Protein 1Y9K (pdb70)

Radius of gyration: 27.62 Å; Cα contacts (8 Å, |Δi|>4): 1085; chains: 4; bounding box: 73×60×65 Å

Nearest PDB structures (foldseek):
  1y9k-assembly3_C  TM=1.006E+00  e=2.783E-27  Bacillus cereus ATCC 14579
  6ao7-assembly1_A-2  TM=9.646E-01  e=3.734E-17  Elizabethkingia anophelis
  1yvk-assembly1_D  TM=9.346E-01  e=3.291E-17  Bacillus subtilis subsp. subtilis str. 168
  3g8w-assembly1_A  TM=7.213E-01  e=2.068E-07  Staphylococcus epidermidis ATCC 12228
  4crz-assembly1_B  TM=7.348E-01  e=2.612E-04  Escherichia coli K-12

Sequence (586 aa):
SVVIERIPKEAIPKSLLLLADPSERQIATYVQRGLTYVAKQGGSVIGVYVLLETRPKTEINIAVAEHLQGKGIGKKLLRHAVETAKGYGSKLEVGTGNSSVSQLALYQKCGFRIFSIDFDYFSKHYEEEIIENGIVCRRDIRLAELNNASVVIERIPKEAIPKSLLLLADPSERQIATYVQRGLTYVAKQGGSVIGVYVLLETRPKTEINIAVAEHLQGKGIGKKLLRHAVETAKGYGSKLEVGTGNSSVSQLALYQKCGFRIFSIDDFDYFSKHYEEEIIENGIVCRDIRLAELNNSVVIERIPKEAIPKKSLLLLADPSERQIATYVQRGLTYVAKQGGSVIGVYVLLETRPKTEINIAVAEHLQGKGIGKKLLRHAVETAKGYGSKLEVGTGNSSVSQLALYQKCGFRIFSIDFDYFSKHYEEEIIENGIVCRDIRRLAELNASVVIERIPKEAIPKSLLLLADPSERRQIATYVQRGLTYVAKQGGSVIGVYVLLETRRPKTEINIAVAEHLQGKGIGKKLLRRHAVETAKGYGSKLEVGTGNSSVSQLALYQKCGFRIFSIDFDYFSKHYEEEIIENGIVCRDIRLAEL

InterPro domains:
  IPR000182 GNAT domain [PF00583] (32-116)
  IPR000182 GNAT domain [PS51186] (3-137)
  IPR016181 Acyl-CoA N-acyltransferase [SSF55729] (17-151)
  IPR050769 N-acetyltransferase, camello-type [PTHR13947] (30-120)

CATH classification: 3.40.630.30

Secondary structure (DSSP, 8-state):
--EEEEE-GGG--HHHHHHH---HHHHHHHHHHSEEEEEE-SSSEEEEEEE---STT----EEE-GGG-SSSHHHHHHHHHHHHHHHT-----EE--TT-HHHHHHHHHTT--EEE--TTHHHHH-SS-EEETTEEE---EE----/----EEEE--GGG--HHHHHHH-S-HHHHHHHHHHSEEEEEEETTEEEEEEEE---STT----EEE-GGGTTSSHHHHHHHHHHHHHHHT-----EE--TT-HHHHHHHHHTT--EEE--TTTTTTT-SS--EETTEE----EE----/--EEEEE-GGG--HHHHHHH---HHHHHHHHHHSEEEEEEETTEEEEEEEE---STT----EEE-GGGTTSSHHHHHHHHHHHHHHHT-----EE--TT-HHHHHHHHHTT--EEE--TTHHHHH-SS--EETTEE----EE---/----EEEE--GGG--HHHHHHH---HHHHHHHHHHSEEEEEEETTEEEEEEEE---STT----EEE-GGGTTSSHHHHHHHHHHHHHHHT-----EE--TT-HHHHHHHHHTT--EEE--TTHHHHH-SS-EEETTEEE---EE---

Organism: Bacillus cereus (strain ATCC 14579 / DSM 31 / CCUG 7414 / JCM 2152 / NBRC 15305 / NCIMB 9373 / NCTC 2599 / NRRL B-3711) (NCBI:txid226900)

Solvent-accessible surface area: 31395 Å² total

B-factor: mean 39.25, std 6.8, range [17.85, 65.83]

Foldseek 3Di:
DKDKDWDQLVDDPCVFLCVQPVDPVVVVVQSVQWTKMFIDDPHDTFWIKTDHDDPPLEEMSIGGHPVCPPVCVSVVVVVVVLVVSVVVPWKYKYDDFPQPVVVVVSCVVVPKDWDDKAFQVDVVPDVDWDDHPNRTRGMTMIMTSD/DLDKDKAWDQLVPDPQVQLCVQPVDPVVVVVQSVQWIKIFIDRNNHTFWIKIDHDDPVLEEMSIGGPPVCPPPCVSVVVLVVVLVVSVVVGWKYKYDDFPQPVVVVVSCVVSPWDWDDKAFQPCVVPPVDWDADPNHTRGMTMIMTDD/DKDKAWDALVPDPVVQLCVQPVDPVVVNVQSVQWTKMFIDDDHDTFWMKIDHDDPPLEEMSTGGHPVCPPVCVSVVVVVVVVVVSVVVPWKYKYDDFPQPVVVVVSCVVNPKDWDDKAFQPDVVVDVDWDAHPNRTRGMTMIMTD/DLDKDKDWDQLVPDPQVQLCVQPVDPVVVNVQSVQWIKIFIDRPNHTFKIKTDHDDPPLEEMSIGGPPVCPPPCVSVVVLVVVVVVSVVVGWKYKYDDFPQPVVVVVSCVVSPKAWDDKAFQPPVVRDPDFDDHPNRTRGMTMIMTD

Structure (mmCIF, N/CA/C/O backbone):
data_1Y9K
#
_entry.id   1Y9K
#
_cell.length_a   70.122
_cell.length_b   70.122
_cell.length_c   171.516
_cell.angle_alpha   90.00
_cell.angle_beta   90.00
_cell.angle_gamma   120.00
#
_symmetry.space_group_name_H-M   'P 32'
#
loop_
_entity.id
_entity.type
_entity.pdbx_description
1 polymer 'IAA acetyltransferase'
2 water water
#
loop_
_atom_site.group_PDB
_atom_site.id
_atom_site.type_symbol
_atom_site.label_atom_id
_atom_site.label_alt_id
_atom_site.label_comp_id
_atom_site.label_asym_id
_atom_site.label_entity_id
_atom_site.label_seq_id
_atom_site.pdbx_PDB_ins_code
_atom_site.Cartn_x
_atom_site.Cartn_y
_atom_site.Cartn_z
_atom_site.occupancy
_atom_site.B_iso_or_equiv
_atom_site.auth_seq_id
_atom_site.auth_comp_id
_atom_site.auth_asym_id
_atom_site.auth_atom_id
_atom_site.pdbx_PDB_model_num
ATOM 9 N N . SER A 1 4 ? -6.185 59.331 -15.323 1.00 60.12 2 SER A N 1
ATOM 10 C CA . SER A 1 4 ? -6.628 59.238 -13.932 1.00 58.61 2 SER A CA 1
ATOM 11 C C . SER A 1 4 ? -5.732 58.327 -13.103 1.00 57.25 2 SER A C 1
ATOM 12 O O . SER A 1 4 ? -5.555 57.151 -13.430 1.00 57.40 2 SER A O 1
ATOM 15 N N . VAL A 1 5 ? -5.177 58.882 -12.029 1.00 55.21 3 VAL A N 1
ATOM 16 C CA . VAL A 1 5 ? -4.319 58.130 -11.125 1.00 53.25 3 VAL A CA 1
ATOM 17 C C . VAL A 1 5 ? -5.169 57.469 -10.039 1.00 52.01 3 VAL A C 1
ATOM 18 O O . VAL A 1 5 ? -5.953 58.133 -9.364 1.00 51.79 3 VAL A O 1
ATOM 22 N N . VAL A 1 6 ? -5.016 56.156 -9.887 1.00 50.54 4 VAL A N 1
ATOM 23 C CA . VAL A 1 6 ? -5.753 55.400 -8.870 1.00 49.23 4 VAL A CA 1
ATOM 24 C C . VAL A 1 6 ? -4.793 54.861 -7.806 1.00 48.02 4 VAL A C 1
ATOM 25 O O . VAL A 1 6 ? -3.825 54.176 -8.131 1.00 47.84 4 VAL A O 1
ATOM 29 N N . ILE A 1 7 ? -5.072 55.174 -6.542 1.00 47.00 5 ILE A N 1
ATOM 30 C CA . ILE A 1 7 ? -4.203 54.799 -5.422 1.00 46.16 5 ILE A CA 1
ATOM 31 C C . ILE A 1 7 ? -4.864 53.747 -4.542 1.00 45.91 5 ILE A C 1
ATOM 32 O O . ILE A 1 7 ? -6.016 53.886 -4.156 1.00 45.97 5 ILE A O 1
ATOM 37 N N . GLU A 1 8 ? -4.118 52.701 -4.211 1.00 45.69 6 GLU A N 1
ATOM 38 C CA . GLU A 1 8 ? -4.651 51.591 -3.421 1.00 45.60 6 GLU A CA 1
ATOM 39 C C . GLU A 1 8 ? -3.572 50.935 -2.549 1.00 44.76 6 GLU A C 1
ATOM 40 O O . GLU A 1 8 ? -2.383 51.044 -2.829 1.00 44.49 6 GLU A O 1
ATOM 46 N N . ARG A 1 9 ? -4.000 50.276 -1.479 1.00 44.38 7 ARG A N 1
ATOM 47 C CA . ARG A 1 9 ? -3.114 49.442 -0.676 1.00 44.08 7 ARG A CA 1
ATOM 48 C C . ARG A 1 9 ? -2.641 48.191 -1.395 1.00 43.34 7 ARG A C 1
ATOM 49 O O . ARG A 1 9 ? -3.381 47.580 -2.171 1.00 43.19 7 ARG A O 1
ATOM 57 N N . ILE A 1 10 ? -1.403 47.805 -1.112 1.00 42.58 8 ILE A N 1
ATOM 58 C CA . ILE A 1 10 ? -0.874 46.545 -1.590 1.00 42.13 8 ILE A CA 1
ATOM 59 C C . ILE A 1 10 ? -0.307 45.777 -0.407 1.00 41.69 8 ILE A C 1
ATOM 60 O O . ILE A 1 10 ? 0.103 46.390 0.579 1.00 41.55 8 ILE A O 1
ATOM 65 N N . PRO A 1 11 ? -0.306 44.432 -0.485 1.00 41.46 9 PRO A N 1
ATOM 66 C CA . PRO A 1 11 ? 0.377 43.651 0.548 1.00 41.29 9 PRO A CA 1
ATOM 67 C C . PRO A 1 11 ? 1.899 43.777 0.420 1.00 41.23 9 PRO A C 1
ATOM 68 O O . PRO A 1 11 ? 2.409 44.049 -0.668 1.00 41.04 9 PRO A O 1
ATOM 72 N N . LYS A 1 12 ? 2.613 43.585 1.523 1.00 41.59 10 LYS A N 1
ATOM 73 C CA . LYS A 1 12 ? 4.078 43.714 1.526 1.00 42.14 10 LYS A CA 1
ATOM 74 C C . LYS A 1 12 ? 4.809 42.714 0.611 1.00 42.39 10 LYS A C 1
ATOM 75 O O . LYS A 1 12 ? 5.937 42.965 0.181 1.00 42.19 10 LYS A O 1
ATOM 81 N N . GLU A 1 13 ? 4.147 41.598 0.308 1.00 42.77 11 GLU A N 1
ATOM 82 C CA . GLU A 1 13 ? 4.682 40.569 -0.585 1.00 43.19 11 GLU A CA 1
ATOM 83 C C . GLU A 1 13 ? 4.618 40.992 -2.055 1.00 42.47 11 GLU A C 1
ATOM 84 O O . GLU A 1 13 ? 5.079 40.260 -2.931 1.00 42.26 11 GLU A O 1
ATOM 90 N N . ALA A 1 14 ? 4.040 42.166 -2.312 1.00 41.79 12 ALA A N 1
ATOM 91 C CA . ALA A 1 14 ? 3.825 42.652 -3.673 1.00 41.24 12 ALA A CA 1
ATOM 92 C C . ALA A 1 14 ? 4.384 44.054 -3.899 1.00 40.72 12 ALA A C 1
ATOM 93 O O . ALA A 1 14 ? 3.998 44.731 -4.852 1.00 40.93 12 ALA A O 1
ATOM 95 N N . ILE A 1 15 ? 5.293 44.485 -3.030 1.00 40.25 13 ILE A N 1
ATOM 96 C CA . ILE A 1 15 ? 5.860 45.836 -3.115 1.00 39.76 13 ILE A CA 1
ATOM 97 C C . ILE A 1 15 ? 6.647 46.083 -4.412 1.00 39.48 13 ILE A C 1
ATOM 98 O O . ILE A 1 15 ? 7.387 45.207 -4.865 1.00 39.20 13 ILE A O 1
ATOM 103 N N . PRO A 1 16 ? 6.461 47.268 -5.030 1.00 39.26 14 PRO A N 1
ATOM 104 C CA . PRO A 1 16 ? 7.344 47.645 -6.124 1.00 39.39 14 PRO A CA 1
ATOM 105 C C . PRO A 1 16 ? 8.713 48.075 -5.599 1.00 39.78 14 PRO A C 1
ATOM 106 O O . PRO A 1 16 ? 8.977 49.271 -5.470 1.00 39.54 14 PRO A O 1
ATOM 110 N N . LYS A 1 17 ? 9.563 47.094 -5.284 1.00 40.49 15 LYS A N 1
ATOM 111 C CA . LYS A 1 17 ? 10.967 47.338 -4.909 1.00 41.37 15 LYS A CA 1
ATOM 112 C C . LYS A 1 17 ? 11.631 48.270 -5.914 1.00 40.83 15 LYS A C 1
ATOM 113 O O . LYS A 1 17 ? 12.371 49.181 -5.547 1.00 40.96 15 LYS A O 1
ATOM 119 N N . SER A 1 18 ? 11.332 48.008 -7.182 1.00 40.43 16 SER A N 1
ATOM 120 C CA . SER A 1 18 ? 11.708 48.807 -8.336 1.00 40.04 16 SER A CA 1
ATOM 121 C C . SER A 1 18 ? 11.578 50.310 -8.116 1.00 40.00 16 SER A C 1
ATOM 122 O O . SER A 1 18 ? 12.563 51.050 -8.190 1.00 40.19 16 SER A O 1
ATOM 125 N N . LEU A 1 19 ? 10.362 50.754 -7.823 1.00 39.50 17 LEU A N 1
ATOM 126 C CA . LEU A 1 19 ? 10.083 52.172 -7.635 1.00 39.17 17 LEU A CA 1
ATOM 127 C C . LEU A 1 19 ? 10.569 52.700 -6.279 1.00 38.91 17 LEU A C 1
ATOM 128 O O . LEU A 1 19 ? 10.980 53.860 -6.167 1.00 38.78 17 LEU A O 1
ATOM 133 N N . LEU A 1 20 ? 10.534 51.843 -5.258 1.00 38.12 18 LEU A N 1
ATOM 134 C CA . LEU A 1 20 ? 11.048 52.188 -3.933 1.00 37.59 18 LEU A CA 1
ATOM 135 C C . LEU A 1 20 ? 12.557 52.465 -3.930 1.00 37.75 18 LEU A C 1
ATOM 136 O O . LEU A 1 20 ? 13.052 53.259 -3.118 1.00 37.34 18 LEU A O 1
ATOM 141 N N . LEU A 1 21 ? 13.275 51.803 -4.841 1.00 38.13 19 LEU A N 1
ATOM 142 C CA . LEU A 1 21 ? 14.722 51.949 -4.980 1.00 38.28 19 LEU A CA 1
ATOM 143 C C . LEU A 1 21 ? 15.096 53.291 -5.593 1.00 38.64 19 LEU A C 1
ATOM 144 O O . LEU A 1 21 ? 16.224 53.748 -5.476 1.00 38.59 19 LEU A O 1
ATOM 149 N N . LEU A 1 22 ? 14.122 53.927 -6.225 1.00 39.42 20 LEU A N 1
ATOM 150 C CA . LEU A 1 22 ? 14.293 55.250 -6.789 1.00 40.27 20 LEU A CA 1
ATOM 151 C C . LEU A 1 22 ? 14.474 56.281 -5.675 1.00 40.77 20 LEU A C 1
ATOM 152 O O . LEU A 1 22 ? 15.300 57.193 -5.788 1.00 41.40 20 LEU A O 1
ATOM 157 N N . ALA A 1 23 ? 13.721 56.109 -4.589 1.00 41.05 21 ALA A N 1
ATOM 158 C CA . ALA A 1 23 ? 13.779 57.022 -3.452 1.00 41.03 21 ALA A CA 1
ATOM 159 C C . ALA A 1 23 ? 14.781 56.557 -2.399 1.00 40.86 21 ALA A C 1
ATOM 160 O O . ALA A 1 23 ? 15.327 57.377 -1.660 1.00 40.64 21 ALA A O 1
ATOM 162 N N . ASP A 1 24 ? 15.018 55.245 -2.337 1.00 40.67 22 ASP A N 1
ATOM 163 C CA . ASP A 1 24 ? 15.888 54.658 -1.316 1.00 40.74 22 ASP A CA 1
ATOM 164 C C . ASP A 1 24 ? 16.788 53.578 -1.921 1.00 41.27 22 ASP A C 1
ATOM 165 O O . ASP A 1 24 ? 16.344 52.449 -2.137 1.00 41.16 22 ASP A O 1
ATOM 170 N N . PRO A 1 25 ? 18.061 53.930 -2.195 1.00 42.00 23 PRO A N 1
ATOM 171 C CA . PRO A 1 25 ? 19.020 53.091 -2.937 1.00 42.66 23 PRO A CA 1
ATOM 172 C C . PRO A 1 25 ? 19.338 51.722 -2.338 1.00 42.99 23 PRO A C 1
ATOM 173 O O . PRO A 1 25 ? 19.910 50.889 -3.023 1.00 43.67 23 PRO A O 1
ATOM 177 N N . SER A 1 26 ? 18.973 51.481 -1.087 1.00 43.55 24 SER A N 1
ATOM 178 C CA . SER A 1 26 ? 19.320 50.218 -0.441 1.00 43.96 24 SER A CA 1
ATOM 179 C C . SER A 1 26 ? 18.103 49.301 -0.240 1.00 44.65 24 SER A C 1
ATOM 180 O O . SER A 1 26 ? 17.071 49.716 0.300 1.00 44.50 24 SER A O 1
ATOM 183 N N . GLU A 1 27 ? 18.238 48.056 -0.691 1.00 45.42 25 GLU A N 1
ATOM 184 C CA . GLU A 1 27 ? 17.185 47.061 -0.548 1.00 46.45 25 GLU A CA 1
ATOM 185 C C . GLU A 1 27 ? 17.027 46.585 0.894 1.00 46.88 25 GLU A C 1
ATOM 186 O O . GLU A 1 27 ? 15.939 46.172 1.304 1.00 46.79 25 GLU A O 1
ATOM 192 N N . ARG A 1 28 ? 18.117 46.641 1.654 1.00 47.62 26 ARG A N 1
ATOM 193 C CA . ARG A 1 28 ? 18.075 46.288 3.068 1.00 48.33 26 ARG A CA 1
ATOM 194 C C . ARG A 1 28 ? 17.335 47.335 3.905 1.00 47.75 26 ARG A C 1
ATOM 195 O O . ARG A 1 28 ? 16.608 46.963 4.827 1.00 47.68 26 ARG A O 1
ATOM 203 N N . GLN A 1 29 ? 17.522 48.621 3.575 1.00 47.16 27 GLN A N 1
ATOM 204 C CA . GLN A 1 29 ? 16.780 49.732 4.200 1.00 46.70 27 GLN A CA 1
ATOM 205 C C . GLN A 1 29 ? 15.292 49.547 3.972 1.00 46.11 27 GLN A C 1
ATOM 206 O O . GLN A 1 29 ? 14.512 49.511 4.917 1.00 45.74 27 GLN A O 1
ATOM 212 N N . ILE A 1 30 ? 14.917 49.448 2.696 1.00 45.77 28 ILE A N 1
ATOM 213 C CA . ILE A 1 30 ? 13.531 49.241 2.273 1.00 45.16 28 ILE A CA 1
ATOM 214 C C . ILE A 1 30 ? 12.879 48.094 3.053 1.00 45.29 28 ILE A C 1
ATOM 215 O O . ILE A 1 30 ? 11.755 48.237 3.548 1.00 45.46 28 ILE A O 1
ATOM 220 N N . ALA A 1 31 ? 13.597 46.978 3.183 1.00 44.90 29 ALA A N 1
ATOM 221 C CA . ALA A 1 31 ? 13.122 45.837 3.956 1.00 45.27 29 ALA A CA 1
ATOM 222 C C . ALA A 1 31 ? 12.807 46.179 5.420 1.00 45.45 29 ALA A C 1
ATOM 223 O O . ALA A 1 31 ? 11.808 45.699 5.953 1.00 45.59 29 ALA A O 1
ATOM 225 N N . THR A 1 32 ? 13.640 47.018 6.047 1.00 45.40 30 THR A N 1
ATOM 226 C CA . THR A 1 32 ? 13.425 47.452 7.434 1.00 45.41 30 THR A CA 1
ATOM 227 C C . THR A 1 32 ? 12.020 48.042 7.670 1.00 44.88 30 THR A C 1
ATOM 228 O O . THR A 1 32 ? 11.347 47.665 8.640 1.00 45.63 30 THR A O 1
ATOM 232 N N . TYR A 1 33 ? 11.547 48.899 6.766 1.00 43.24 31 TYR A N 1
ATOM 233 C CA . TYR A 1 33 ? 10.240 49.525 6.970 1.00 41.92 31 TYR A CA 1
ATOM 234 C C . TYR A 1 33 ? 9.015 48.920 6.259 1.00 41.95 31 TYR A C 1
ATOM 235 O O . TYR A 1 33 ? 7.877 49.170 6.674 1.00 42.05 31 TYR A O 1
ATOM 244 N N . VAL A 1 34 ? 9.221 48.141 5.205 1.00 41.72 32 VAL A N 1
ATOM 245 C CA . VAL A 1 34 ? 8.073 47.546 4.518 1.00 41.93 32 VAL A CA 1
ATOM 246 C C . VAL A 1 34 ? 7.434 46.443 5.362 1.00 42.01 32 VAL A C 1
ATOM 247 O O . VAL A 1 34 ? 6.213 46.345 5.414 1.00 42.16 32 VAL A O 1
ATOM 251 N N . GLN A 1 35 ? 8.263 45.655 6.050 1.00 42.08 33 GLN A N 1
ATOM 252 C CA . GLN A 1 35 ? 7.797 44.614 6.970 1.00 42.44 33 GLN A CA 1
ATOM 253 C C . GLN A 1 35 ? 6.862 45.186 8.036 1.00 41.89 33 GLN A C 1
ATOM 254 O O . GLN A 1 35 ? 5.818 44.594 8.348 1.00 41.83 33 GLN A O 1
ATOM 260 N N . ARG A 1 36 ? 7.239 46.345 8.576 1.00 41.21 34 ARG A N 1
ATOM 261 C CA . ARG A 1 36 ? 6.531 46.954 9.706 1.00 40.53 34 ARG A CA 1
ATOM 262 C C . ARG A 1 36 ? 5.442 47.945 9.294 1.00 40.07 34 ARG A C 1
ATOM 263 O O . ARG A 1 36 ? 4.564 48.265 10.090 1.00 40.21 34 ARG A O 1
ATOM 271 N N . GLY A 1 37 ? 5.492 48.421 8.054 1.00 39.76 35 GLY A N 1
ATOM 272 C CA . GLY A 1 37 ? 4.628 49.523 7.619 1.00 39.40 35 GLY A CA 1
ATOM 273 C C . GLY A 1 37 ? 3.571 49.206 6.577 1.00 39.12 35 GLY A C 1
ATOM 274 O O . GLY A 1 37 ? 3.325 48.039 6.255 1.00 39.24 35 GLY A O 1
ATOM 275 N N . LEU A 1 38 ? 2.955 50.259 6.046 1.00 38.48 36 LEU A N 1
ATOM 276 C CA . LEU A 1 38 ? 1.824 50.134 5.136 1.00 38.11 36 LEU A CA 1
ATOM 277 C C . LEU A 1 38 ? 2.176 50.782 3.809 1.00 37.88 36 LEU A C 1
ATOM 278 O O . LEU A 1 38 ? 2.511 51.968 3.762 1.00 37.94 36 LEU A O 1
ATOM 283 N N . THR A 1 39 ? 2.083 50.001 2.735 1.00 37.35 37 THR A N 1
ATOM 284 C CA . THR A 1 39 ? 2.479 50.447 1.405 1.00 37.07 37 THR A CA 1
ATOM 285 C C . THR A 1 39 ? 1.269 50.682 0.505 1.00 37.18 37 THR A C 1
ATOM 286 O O . THR A 1 39 ? 0.408 49.820 0.373 1.00 36.54 37 THR A O 1
ATOM 290 N N . TYR A 1 40 ? 1.219 51.863 -0.107 1.00 37.61 38 TYR A N 1
ATOM 291 C CA . TYR A 1 40 ? 0.176 52.206 -1.066 1.00 38.28 38 TYR A CA 1
ATOM 292 C C . TYR A 1 40 ? 0.810 52.512 -2.418 1.00 38.16 38 TYR A C 1
ATOM 293 O O . TYR A 1 40 ? 1.863 53.142 -2.476 1.00 38.42 38 TYR A O 1
ATOM 302 N N . VAL A 1 41 ? 0.191 52.050 -3.500 1.00 37.99 39 VAL A N 1
ATOM 303 C CA . VAL A 1 41 ? 0.717 52.343 -4.837 1.00 38.27 39 VAL A CA 1
ATOM 304 C C . VAL A 1 41 ? -0.227 53.206 -5.675 1.00 38.44 39 VAL A C 1
ATOM 305 O O . VAL A 1 41 ? -1.434 53.182 -5.478 1.00 38.35 39 VAL A O 1
ATOM 309 N N . ALA A 1 42 ? 0.350 53.979 -6.592 1.00 39.08 40 ALA A N 1
ATOM 310 C CA . ALA A 1 42 ? -0.410 54.727 -7.590 1.00 39.57 40 ALA A CA 1
ATOM 311 C C . ALA A 1 42 ? -0.318 54.012 -8.942 1.00 40.23 40 ALA A C 1
ATOM 312 O O . ALA A 1 42 ? 0.773 53.610 -9.373 1.00 40.12 40 ALA A O 1
ATOM 314 N N . LYS A 1 43 ? -1.466 53.846 -9.599 1.00 40.99 41 LYS A N 1
ATOM 315 C CA . LYS A 1 43 ? -1.519 53.213 -10.921 1.00 41.86 41 LYS A CA 1
ATOM 316 C C . LYS A 1 43 ? -2.098 54.155 -11.972 1.00 41.86 41 LYS A C 1
ATOM 317 O O . LYS A 1 43 ? -3.075 54.855 -11.697 1.00 41.78 41 LYS A O 1
ATOM 323 N N . GLN A 1 44 ? -1.471 54.190 -13.152 1.00 42.20 42 GLN A N 1
ATOM 324 C CA . GLN A 1 44 ? -2.028 54.868 -14.348 1.00 42.95 42 GLN A CA 1
ATOM 325 C C . GLN A 1 44 ? -1.272 54.554 -15.650 1.00 42.92 42 GLN A C 1
ATOM 326 O O . GLN A 1 44 ? -0.035 54.539 -15.676 1.00 43.00 42 GLN A O 1
ATOM 332 N N . GLY A 1 45 ? -2.037 54.322 -16.722 1.00 42.93 43 GLY A N 1
ATOM 333 C CA . GLY A 1 45 ? -1.494 53.963 -18.033 1.00 42.36 43 GLY A CA 1
ATOM 334 C C . GLY A 1 45 ? -1.143 52.488 -18.100 1.00 42.20 43 GLY A C 1
ATOM 335 O O . GLY A 1 45 ? -0.245 52.086 -18.847 1.00 42.29 43 GLY A O 1
ATOM 336 N N . GLY A 1 46 ? -1.848 51.687 -17.305 1.00 41.95 44 GLY A N 1
ATOM 337 C CA . GLY A 1 46 ? -1.607 50.247 -17.220 1.00 41.68 44 GLY A CA 1
ATOM 338 C C . GLY A 1 46 ? -0.432 49.793 -16.353 1.00 41.60 44 GLY A C 1
ATOM 339 O O . GLY A 1 46 ? 0.021 48.655 -16.490 1.00 41.71 44 GLY A O 1
ATOM 340 N N . SER A 1 47 ? 0.062 50.653 -15.457 1.00 40.89 45 SER A N 1
ATOM 341 C CA . SER A 1 47 ? 1.203 50.278 -14.606 1.00 40.40 45 SER A CA 1
ATOM 342 C C . SER A 1 47 ? 1.293 51.047 -13.285 1.00 39.29 45 SER A C 1
ATOM 343 O O . SER A 1 47 ? 0.720 52.130 -13.152 1.00 39.48 45 SER A O 1
ATOM 346 N N . VAL A 1 48 ? 1.997 50.462 -12.315 1.00 38.10 46 VAL A N 1
ATOM 347 C CA . VAL A 1 48 ? 2.357 51.135 -11.061 1.00 37.02 46 VAL A CA 1
ATOM 348 C C . VAL A 1 48 ? 3.448 52.200 -11.277 1.00 36.58 46 VAL A C 1
ATOM 349 O O . VAL A 1 48 ? 4.584 51.883 -11.642 1.00 36.41 46 VAL A O 1
ATOM 353 N N . ILE A 1 49 ? 3.089 53.458 -11.032 1.00 36.12 47 ILE A N 1
ATOM 354 C CA . ILE A 1 49 ? 3.954 54.605 -11.346 1.00 35.82 47 ILE A CA 1
ATOM 355 C C . ILE A 1 49 ? 4.268 55.518 -10.132 1.00 35.59 47 ILE A C 1
ATOM 356 O O . ILE A 1 49 ? 5.004 56.503 -10.244 1.00 35.64 47 ILE A O 1
ATOM 361 N N . GLY A 1 50 ? 3.710 55.168 -8.979 1.00 34.87 48 GLY A N 1
ATOM 362 C CA . GLY A 1 50 ? 3.921 55.896 -7.742 1.00 34.46 48 GLY A CA 1
ATOM 363 C C . GLY A 1 50 ? 3.784 54.960 -6.555 1.00 34.39 48 GLY A C 1
ATOM 364 O O . GLY A 1 50 ? 3.154 53.900 -6.648 1.00 34.42 48 GLY A O 1
ATOM 365 N N . VAL A 1 51 ? 4.387 55.341 -5.437 1.00 34.19 49 VAL A N 1
ATOM 366 C CA . VAL A 1 51 ? 4.315 54.546 -4.229 1.00 34.01 49 VAL A CA 1
ATOM 367 C C . VAL A 1 51 ? 4.578 55.440 -3.024 1.00 34.40 49 VAL A C 1
ATOM 368 O O . VAL A 1 51 ? 5.174 56.511 -3.169 1.00 34.56 49 VAL A O 1
ATOM 372 N N . TYR A 1 52 ? 4.077 55.018 -1.859 1.00 34.36 50 TYR A N 1
ATOM 373 C CA . TYR A 1 52 ? 4.522 55.527 -0.567 1.00 34.30 50 TYR A CA 1
ATOM 374 C C . TYR A 1 52 ? 4.368 54.455 0.526 1.00 34.08 50 TYR A C 1
ATOM 375 O O . TYR A 1 52 ? 3.530 53.556 0.416 1.00 34.46 50 TYR A O 1
ATOM 384 N N . VAL A 1 53 ? 5.206 54.542 1.554 1.00 33.27 51 VAL A N 1
ATOM 385 C CA . VAL A 1 53 ? 5.170 53.637 2.695 1.00 32.29 51 VAL A CA 1
ATOM 386 C C . VAL A 1 53 ? 4.996 54.499 3.946 1.00 32.44 51 VAL A C 1
ATOM 387 O O . VAL A 1 53 ? 5.773 55.436 4.188 1.00 31.60 51 VAL A O 1
ATOM 391 N N . LEU A 1 54 ? 3.952 54.181 4.716 1.00 32.51 52 LEU A N 1
ATOM 392 C CA . LEU A 1 54 ? 3.693 54.781 6.025 1.00 32.33 52 LEU A CA 1
ATOM 393 C C . LEU A 1 54 ? 4.181 53.855 7.120 1.00 32.51 52 LEU A C 1
ATOM 394 O O . LEU A 1 54 ? 3.949 52.654 7.062 1.00 33.24 52 LEU A O 1
ATOM 399 N N . LEU A 1 55 ? 4.889 54.408 8.101 1.00 32.53 53 LEU A N 1
ATOM 400 C CA . LEU A 1 55 ? 5.293 53.644 9.277 1.00 32.03 53 LEU A CA 1
ATOM 401 C C . LEU A 1 55 ? 4.832 54.363 10.539 1.00 32.36 53 LEU A C 1
ATOM 402 O O . LEU A 1 55 ? 4.986 55.577 10.653 1.00 32.35 53 LEU A O 1
ATOM 407 N N . GLU A 1 56 ? 4.250 53.612 11.471 1.00 32.67 54 GLU A N 1
ATOM 408 C CA . GLU A 1 56 ? 3.859 54.150 12.773 1.00 33.04 54 GLU A CA 1
ATOM 409 C C . GLU A 1 56 ? 5.060 54.137 13.712 1.00 33.17 54 GLU A C 1
ATOM 410 O O . GLU A 1 56 ? 5.659 53.084 13.966 1.00 33.13 54 GLU A O 1
ATOM 416 N N . THR A 1 57 ? 5.405 55.312 14.229 1.00 33.54 55 THR A N 1
ATOM 417 C CA . THR A 1 57 ? 6.686 55.502 14.900 1.00 33.90 55 THR A CA 1
ATOM 418 C C . THR A 1 57 ? 6.515 55.817 16.394 1.00 34.62 55 THR A C 1
ATOM 419 O O . THR A 1 57 ? 6.352 54.897 17.211 1.00 34.91 55 THR A O 1
ATOM 423 N N . ARG A 1 58 ? 6.578 57.104 16.742 1.00 34.87 56 ARG A N 1
ATOM 424 C CA . ARG A 1 58 ? 6.255 57.585 18.078 1.00 35.18 56 ARG A CA 1
ATOM 425 C C . ARG A 1 58 ? 4.735 57.552 18.255 1.00 35.17 56 ARG A C 1
ATOM 426 O O . ARG A 1 58 ? 4.016 57.361 17.272 1.00 35.25 56 ARG A O 1
ATOM 434 N N . PRO A 1 59 ? 4.234 57.724 19.503 1.00 35.17 57 PRO A N 1
ATOM 435 C CA . PRO A 1 59 ? 2.787 57.698 19.730 1.00 35.47 57 PRO A CA 1
ATOM 436 C C . PRO A 1 59 ? 2.006 58.618 18.797 1.00 35.69 57 PRO A C 1
ATOM 437 O O . PRO A 1 59 ? 2.383 59.783 18.622 1.00 36.23 57 PRO A O 1
ATOM 441 N N . LYS A 1 60 ? 0.943 58.081 18.195 1.00 35.62 58 LYS A N 1
ATOM 442 C CA . LYS A 1 60 ? 0.007 58.860 17.368 1.00 35.91 58 LYS A CA 1
ATOM 443 C C . LYS A 1 60 ? 0.699 59.512 16.160 1.00 35.58 58 LYS A C 1
ATOM 444 O O . LYS A 1 60 ? 0.188 60.478 15.571 1.00 35.61 58 LYS A O 1
ATOM 450 N N . THR A 1 61 ? 1.852 58.949 15.794 1.00 34.97 59 THR A N 1
ATOM 451 C CA . THR A 1 61 ? 2.697 59.477 14.735 1.00 34.12 59 THR A CA 1
ATOM 452 C C . THR A 1 61 ? 2.955 58.442 13.642 1.00 33.37 59 THR A C 1
ATOM 453 O O . THR A 1 61 ? 3.367 57.313 13.924 1.00 33.33 59 THR A O 1
ATOM 465 N N . GLU A 1 63 ? 5.176 58.193 9.824 1.00 32.81 61 GLU A N 1
ATOM 466 C CA . GLU A 1 63 ? 6.145 58.803 8.950 1.00 33.27 61 GLU A CA 1
ATOM 467 C C . GLU A 1 63 ? 6.082 58.199 7.557 1.00 33.17 61 GLU A C 1
ATOM 468 O O . GLU A 1 63 ? 5.993 56.980 7.415 1.00 33.78 61 GLU A O 1
ATOM 474 N N . ILE A 1 64 ? 6.139 59.058 6.539 1.00 32.75 62 ILE A N 1
ATOM 475 C CA . ILE A 1 64 ? 6.350 58.623 5.159 1.00 32.21 62 ILE A CA 1
ATOM 476 C C . ILE A 1 64 ? 7.814 58.218 4.970 1.00 32.07 62 ILE A C 1
ATOM 477 O O . ILE A 1 64 ? 8.696 59.072 4.850 1.00 31.57 62 ILE A O 1
ATOM 490 N N . ASN A 1 66 ? 9.153 56.368 2.596 1.00 33.33 64 ASN A N 1
ATOM 491 C CA . ASN A 1 66 ? 9.535 56.308 1.200 1.00 33.88 64 ASN A CA 1
ATOM 492 C C . ASN A 1 66 ? 8.358 56.813 0.406 1.00 34.15 64 ASN A C 1
ATOM 493 O O . ASN A 1 66 ? 7.215 56.450 0.680 1.00 34.62 64 ASN A O 1
ATOM 498 N N . ILE A 1 67 ? 8.640 57.697 -0.539 1.00 34.58 65 ILE A N 1
ATOM 499 C CA . ILE A 1 67 ? 7.655 58.153 -1.511 1.00 35.06 65 ILE A CA 1
ATOM 500 C C . ILE A 1 67 ? 8.385 58.301 -2.853 1.00 35.94 65 ILE A C 1
ATOM 501 O O . ILE A 1 67 ? 9.472 58.868 -2.910 1.00 36.01 65 ILE A O 1
ATOM 506 N N . ALA A 1 68 ? 7.807 57.745 -3.916 1.00 36.79 66 ALA A N 1
ATOM 507 C CA . ALA A 1 68 ? 8.480 57.701 -5.214 1.00 37.67 66 ALA A CA 1
ATOM 508 C C . ALA A 1 68 ? 7.480 57.757 -6.340 1.00 38.21 66 ALA A C 1
ATOM 509 O O . ALA A 1 68 ? 6.400 57.172 -6.245 1.00 38.60 66 ALA A O 1
ATOM 511 N N . VAL A 1 69 ? 7.865 58.472 -7.395 1.00 38.80 67 VAL A N 1
ATOM 512 C CA . VAL A 1 69 ? 7.104 58.598 -8.626 1.00 39.33 67 VAL A CA 1
ATOM 513 C C . VAL A 1 69 ? 8.045 58.190 -9.766 1.00 40.25 67 VAL A C 1
ATOM 514 O O . VAL A 1 69 ? 9.248 58.469 -9.708 1.00 40.29 67 VAL A O 1
ATOM 518 N N . ALA A 1 70 ? 7.507 57.502 -10.774 1.00 40.89 68 ALA A N 1
ATOM 519 C CA . ALA A 1 70 ? 8.278 57.103 -11.944 1.00 41.95 68 ALA A CA 1
ATOM 520 C C . ALA A 1 70 ? 8.949 58.329 -12.542 1.00 42.55 68 ALA A C 1
ATOM 521 O O . ALA A 1 70 ? 8.324 59.388 -12.642 1.00 42.47 68 ALA A O 1
ATOM 523 N N . GLU A 1 71 ? 10.224 58.176 -12.915 1.00 43.49 69 GLU A N 1
ATOM 524 C CA . GLU A 1 71 ? 11.061 59.285 -13.395 1.00 44.51 69 GLU A CA 1
ATOM 525 C C . GLU A 1 71 ? 10.418 60.077 -14.532 1.00 44.60 69 GLU A C 1
ATOM 526 O O . GLU A 1 71 ? 10.392 61.303 -14.488 1.00 44.92 69 GLU A O 1
ATOM 532 N N . HIS A 1 72 ? 9.891 59.372 -15.531 1.00 44.82 70 HIS A N 1
ATOM 533 C CA . HIS A 1 72 ? 9.315 60.005 -16.718 1.00 44.86 70 HIS A CA 1
ATOM 534 C C . HIS A 1 72 ? 7.987 60.734 -16.451 1.00 45.52 70 HIS A C 1
ATOM 535 O O . HIS A 1 72 ? 7.512 61.505 -17.296 1.00 45.63 70 HIS A O 1
ATOM 542 N N . LEU A 1 73 ? 7.397 60.493 -15.280 1.00 45.95 71 LEU A N 1
ATOM 543 C CA . LEU A 1 73 ? 6.100 61.076 -14.936 1.00 46.19 71 LEU A CA 1
ATOM 544 C C . LEU A 1 73 ? 6.177 62.155 -13.857 1.00 46.59 71 LEU A C 1
ATOM 545 O O . LEU A 1 73 ? 5.143 62.687 -13.452 1.00 46.67 71 LEU A O 1
ATOM 550 N N . GLN A 1 74 ? 7.389 62.482 -13.400 1.00 47.06 72 GLN A N 1
ATOM 551 C CA . GLN A 1 74 ? 7.573 63.452 -12.299 1.00 47.72 72 GLN A CA 1
ATOM 552 C C . GLN A 1 74 ? 7.207 64.893 -12.687 1.00 47.83 72 GLN A C 1
ATOM 553 O O . GLN A 1 74 ? 7.254 65.266 -13.864 1.00 47.72 72 GLN A O 1
ATOM 559 N N . GLY A 1 75 ? 6.823 65.687 -11.687 1.00 48.06 73 GLY A N 1
ATOM 560 C CA . GLY A 1 75 ? 6.298 67.036 -11.917 1.00 48.16 73 GLY A CA 1
ATOM 561 C C . GLY A 1 75 ? 5.019 67.059 -12.742 1.00 48.30 73 GLY A C 1
ATOM 562 O O . GLY A 1 75 ? 4.829 67.947 -13.571 1.00 48.58 73 GLY A O 1
ATOM 563 N N . LYS A 1 76 ? 4.145 66.075 -12.530 1.00 48.11 74 LYS A N 1
ATOM 564 C CA . LYS A 1 76 ? 2.842 66.035 -13.207 1.00 47.94 74 LYS A CA 1
ATOM 565 C C . LYS A 1 76 ? 1.683 66.062 -12.208 1.00 47.47 74 LYS A C 1
ATOM 566 O O . LYS A 1 76 ? 0.512 66.041 -12.600 1.00 47.42 74 LYS A O 1
ATOM 572 N N . GLY A 1 77 ? 2.025 66.120 -10.920 1.00 46.68 75 GLY A N 1
ATOM 573 C CA . GLY A 1 77 ? 1.043 66.274 -9.853 1.00 45.53 75 GLY A CA 1
ATOM 574 C C . GLY A 1 77 ? 0.794 64.990 -9.095 1.00 44.84 75 GLY A C 1
ATOM 575 O O . GLY A 1 77 ? -0.074 64.943 -8.227 1.00 44.67 75 GLY A O 1
ATOM 576 N N . ILE A 1 78 ? 1.561 63.953 -9.424 1.00 44.23 76 ILE A N 1
ATOM 577 C CA . ILE A 1 78 ? 1.386 62.625 -8.829 1.00 43.75 76 ILE A CA 1
ATOM 578 C C . ILE A 1 78 ? 1.944 62.561 -7.396 1.00 43.52 76 ILE A C 1
ATOM 579 O O . ILE A 1 78 ? 1.361 61.898 -6.529 1.00 43.52 76 ILE A O 1
ATOM 584 N N . GLY A 1 79 ? 3.048 63.273 -7.150 1.00 43.07 77 GLY A N 1
ATOM 585 C CA . GLY A 1 79 ? 3.605 63.426 -5.806 1.00 42.58 77 GLY A CA 1
ATOM 586 C C . GLY A 1 79 ? 2.601 64.093 -4.889 1.00 42.77 77 GLY A C 1
ATOM 587 O O . GLY A 1 79 ? 2.260 63.555 -3.836 1.00 42.41 77 GLY A O 1
ATOM 588 N N . LYS A 1 80 ? 2.131 65.270 -5.308 1.00 43.14 78 LYS A N 1
ATOM 589 C CA . LYS A 1 80 ? 0.968 65.947 -4.721 1.00 43.61 78 LYS A CA 1
ATOM 590 C C . LYS A 1 80 ? -0.136 64.973 -4.307 1.00 43.44 78 LYS A C 1
ATOM 591 O O . LYS A 1 80 ? -0.569 64.979 -3.151 1.00 43.51 78 LYS A O 1
ATOM 597 N N . LYS A 1 81 ? -0.580 64.143 -5.256 1.00 43.20 79 LYS A N 1
ATOM 598 C CA . LYS A 1 81 ? -1.667 63.181 -5.040 1.00 43.14 79 LYS A CA 1
ATOM 599 C C . LYS A 1 81 ? -1.362 62.103 -4.002 1.00 42.75 79 LYS A C 1
ATOM 600 O O . LYS A 1 81 ? -2.203 61.821 -3.151 1.00 42.81 79 LYS A O 1
ATOM 606 N N . LEU A 1 82 ? -0.171 61.506 -4.074 1.00 42.53 80 LEU A N 1
ATOM 607 C CA . LEU A 1 82 ? 0.256 60.491 -3.106 1.00 42.36 80 LEU A CA 1
ATOM 608 C C . LEU A 1 82 ? 0.332 61.061 -1.694 1.00 42.57 80 LEU A C 1
ATOM 609 O O . LEU A 1 82 ? 0.029 60.373 -0.711 1.00 42.40 80 LEU A O 1
ATOM 614 N N . LEU A 1 83 ? 0.736 62.327 -1.617 1.00 42.72 81 LEU A N 1
ATOM 615 C CA . LEU A 1 83 ? 0.935 63.031 -0.362 1.00 43.01 81 LEU A CA 1
ATOM 616 C C . LEU A 1 83 ? -0.409 63.328 0.300 1.00 43.40 81 LEU A C 1
ATOM 617 O O . LEU A 1 83 ? -0.595 63.011 1.477 1.00 43.49 81 LEU A O 1
ATOM 622 N N . ARG A 1 84 ? -1.333 63.933 -0.454 1.00 43.68 82 ARG A N 1
ATOM 623 C CA . ARG A 1 84 ? -2.727 64.093 -0.026 1.00 44.65 82 ARG A CA 1
ATOM 624 C C . ARG A 1 84 ? -3.275 62.774 0.537 1.00 44.01 82 ARG A C 1
ATOM 625 O O . ARG A 1 84 ? -3.875 62.762 1.616 1.00 43.85 82 ARG A O 1
ATOM 633 N N . HIS A 1 85 ? -3.038 61.674 -0.186 1.00 43.45 83 HIS A N 1
ATOM 634 C CA . HIS A 1 85 ? -3.519 60.338 0.202 1.00 43.33 83 HIS A CA 1
ATOM 635 C C . HIS A 1 85 ? -2.870 59.812 1.484 1.00 43.27 83 HIS A C 1
ATOM 636 O O . HIS A 1 85 ? -3.552 59.202 2.316 1.00 43.54 83 HIS A O 1
ATOM 643 N N . ALA A 1 86 ? -1.564 60.039 1.636 1.00 42.79 84 ALA A N 1
ATOM 644 C CA . ALA A 1 86 ? -0.858 59.703 2.875 1.00 42.23 84 ALA A CA 1
ATOM 645 C C . ALA A 1 86 ? -1.460 60.421 4.090 1.00 42.28 84 ALA A C 1
ATOM 646 O O . ALA A 1 86 ? -1.695 59.789 5.131 1.00 41.90 84 ALA A O 1
ATOM 648 N N . VAL A 1 87 ? -1.709 61.730 3.944 1.00 42.23 85 VAL A N 1
ATOM 649 C CA . VAL A 1 87 ? -2.319 62.560 4.991 1.00 42.31 85 VAL A CA 1
ATOM 650 C C . VAL A 1 87 ? -3.685 61.995 5.402 1.00 42.93 85 VAL A C 1
ATOM 651 O O . VAL A 1 87 ? -3.952 61.809 6.599 1.00 42.82 85 VAL A O 1
ATOM 655 N N . GLU A 1 88 ? -4.533 61.716 4.405 1.00 43.45 86 GLU A N 1
ATOM 656 C CA . GLU A 1 88 ? -5.870 61.166 4.639 1.00 44.18 86 GLU A CA 1
ATOM 657 C C . GLU A 1 88 ? -5.839 59.781 5.275 1.00 43.81 86 GLU A C 1
ATOM 658 O O . GLU A 1 88 ? -6.641 59.481 6.152 1.00 43.85 86 GLU A O 1
ATOM 664 N N . THR A 1 89 ? -4.904 58.950 4.835 1.00 43.52 87 THR A N 1
ATOM 665 C CA . THR A 1 89 ? -4.736 57.618 5.400 1.00 43.31 87 THR A CA 1
ATOM 666 C C . THR A 1 89 ? -4.322 57.700 6.867 1.00 43.41 87 THR A C 1
ATOM 667 O O . THR A 1 89 ? -4.805 56.932 7.698 1.00 43.85 87 THR A O 1
ATOM 671 N N . ALA A 1 90 ? -3.450 58.656 7.171 1.00 43.26 88 ALA A N 1
ATOM 672 C CA . ALA A 1 90 ? -2.921 58.866 8.509 1.00 43.21 88 ALA A CA 1
ATOM 673 C C . ALA A 1 90 ? -3.957 59.386 9.508 1.00 43.35 88 ALA A C 1
ATOM 674 O O . ALA A 1 90 ? -3.969 58.964 10.670 1.00 43.14 88 ALA A O 1
ATOM 676 N N . LYS A 1 91 ? -4.807 60.310 9.060 1.00 43.54 89 LYS A N 1
ATOM 677 C CA . LYS A 1 91 ? -5.965 60.749 9.846 1.00 43.87 89 LYS A CA 1
ATOM 678 C C . LYS A 1 91 ? -6.852 59.549 10.140 1.00 43.68 89 LYS A C 1
ATOM 679 O O . LYS A 1 91 ? -7.216 59.303 11.290 1.00 43.72 89 LYS A O 1
ATOM 685 N N . GLY A 1 92 ? -7.174 58.802 9.084 1.00 43.72 90 GLY A N 1
ATOM 686 C CA . GLY A 1 92 ? -7.976 57.582 9.168 1.00 43.49 90 GLY A CA 1
ATOM 687 C C . GLY A 1 92 ? -7.542 56.624 10.261 1.00 43.38 90 GLY A C 1
ATOM 688 O O . GLY A 1 92 ? -8.388 56.024 10.928 1.00 43.71 90 GLY A O 1
ATOM 689 N N . TYR A 1 93 ? -6.229 56.487 10.451 1.00 42.98 91 TYR A N 1
ATOM 690 C CA . TYR A 1 93 ? -5.678 55.604 11.487 1.00 42.28 91 TYR A CA 1
ATOM 691 C C . TYR A 1 93 ? -5.669 56.208 12.897 1.00 41.52 91 TYR A C 1
ATOM 692 O O . TYR A 1 93 ? -5.246 55.562 13.856 1.00 41.40 91 TYR A O 1
ATOM 701 N N . GLY A 1 94 ? -6.149 57.444 13.019 1.00 40.83 92 GLY A N 1
ATOM 702 C CA . GLY A 1 94 ? -6.233 58.113 14.312 1.00 39.92 92 GLY A CA 1
ATOM 703 C C . GLY A 1 94 ? -4.964 58.833 14.735 1.00 39.67 92 GLY A C 1
ATOM 704 O O . GLY A 1 94 ? -4.831 59.224 15.900 1.00 39.79 92 GLY A O 1
ATOM 713 N N . SER A 1 96 ? -2.204 61.926 14.977 1.00 38.67 94 SER A N 1
ATOM 714 C CA . SER A 1 96 ? -2.235 63.379 15.097 1.00 39.49 94 SER A CA 1
ATOM 715 C C . SER A 1 96 ? -0.998 64.056 14.477 1.00 39.82 94 SER A C 1
ATOM 716 O O . SER A 1 96 ? -0.965 65.280 14.338 1.00 40.17 94 SER A O 1
ATOM 719 N N . LYS A 1 97 ? 0.005 63.262 14.100 1.00 39.72 95 LYS A N 1
ATOM 720 C CA . LYS A 1 97 ? 1.250 63.796 13.543 1.00 39.53 95 LYS A CA 1
ATOM 721 C C . LYS A 1 97 ? 1.727 62.951 12.355 1.00 38.68 95 LYS A C 1
ATOM 722 O O . LYS A 1 97 ? 1.799 61.724 12.445 1.00 38.38 95 LYS A O 1
ATOM 728 N N . LEU A 1 98 ? 2.028 63.621 11.243 1.00 37.94 96 LEU A N 1
ATOM 729 C CA . LEU A 1 98 ? 2.655 62.984 10.086 1.00 37.32 96 LEU A CA 1
ATOM 730 C C . LEU A 1 98 ? 4.036 63.590 9.816 1.00 37.11 96 LEU A C 1
ATOM 731 O O . LEU A 1 98 ? 4.182 64.808 9.767 1.00 36.83 96 LEU A O 1
ATOM 736 N N . GLU A 1 99 ? 5.039 62.725 9.668 1.00 37.15 97 GLU A N 1
ATOM 737 C CA . GLU A 1 99 ? 6.412 63.145 9.384 1.00 37.29 97 GLU A CA 1
ATOM 738 C C . GLU A 1 99 ? 6.932 62.606 8.056 1.00 37.15 97 GLU A C 1
ATOM 739 O O . GLU A 1 99 ? 6.503 61.558 7.561 1.00 36.90 97 GLU A O 1
ATOM 745 N N . VAL A 1 100 ? 7.861 63.356 7.482 1.00 37.22 98 VAL A N 1
ATOM 746 C CA . VAL A 1 100 ? 8.557 62.962 6.280 1.00 36.82 98 VAL A CA 1
ATOM 747 C C . VAL A 1 100 ? 9.971 63.546 6.354 1.00 37.13 98 VAL A C 1
ATOM 748 O O . VAL A 1 100 ? 10.170 64.682 6.794 1.00 36.94 98 VAL A O 1
ATOM 752 N N . GLY A 1 101 ? 10.953 62.750 5.944 1.00 37.51 99 GLY A N 1
ATOM 753 C CA . GLY A 1 101 ? 12.328 63.221 5.832 1.00 37.06 99 GLY A CA 1
ATOM 754 C C . GLY A 1 101 ? 12.697 63.302 4.369 1.00 37.28 99 GLY A C 1
ATOM 755 O O . GLY A 1 101 ? 12.094 62.622 3.529 1.00 37.45 99 GLY A O 1
ATOM 756 N N . THR A 1 102 ? 13.668 64.159 4.063 1.00 37.03 100 THR A N 1
ATOM 757 C CA . THR A 1 102 ? 14.269 64.219 2.740 1.00 36.40 100 THR A CA 1
ATOM 758 C C . THR A 1 102 ? 15.671 64.824 2.842 1.00 36.00 100 THR A C 1
ATOM 759 O O . THR A 1 102 ? 15.972 65.515 3.810 1.00 35.69 100 THR A O 1
ATOM 763 N N . GLY A 1 103 ? 16.520 64.534 1.855 1.00 35.49 101 GLY A N 1
ATOM 764 C CA . GLY A 1 103 ? 17.880 65.055 1.812 1.00 34.62 101 GLY A CA 1
ATOM 765 C C . GLY A 1 103 ? 17.958 66.569 1.670 1.00 34.12 101 GLY A C 1
ATOM 766 O O . GLY A 1 103 ? 17.047 67.201 1.128 1.00 33.96 101 GLY A O 1
ATOM 767 N N . ASN A 1 104 ? 19.058 67.144 2.153 1.00 33.32 102 ASN A N 1
ATOM 768 C CA . ASN A 1 104 ? 19.291 68.582 2.054 1.00 33.20 102 ASN A CA 1
ATOM 769 C C . ASN A 1 104 ? 19.307 69.066 0.604 1.00 33.41 102 ASN A C 1
ATOM 770 O O . ASN A 1 104 ? 18.940 70.207 0.294 1.00 33.18 102 ASN A O 1
ATOM 775 N N . SER A 1 105 ? 19.729 68.166 -0.276 1.00 33.74 103 SER A N 1
ATOM 776 C CA . SER A 1 105 ? 19.806 68.416 -1.697 1.00 33.81 103 SER A CA 1
ATOM 777 C C . SER A 1 105 ? 18.453 68.287 -2.407 1.00 34.20 103 SER A C 1
ATOM 778 O O . SER A 1 105 ? 18.324 68.726 -3.542 1.00 34.52 103 SER A O 1
ATOM 781 N N . SER A 1 106 ? 17.455 67.681 -1.755 1.00 34.71 104 SER A N 1
ATOM 782 C CA . SER A 1 106 ? 16.162 67.411 -2.400 1.00 34.97 104 SER A CA 1
ATOM 783 C C . SER A 1 106 ? 15.249 68.620 -2.331 1.00 35.69 104 SER A C 1
ATOM 784 O O . SER A 1 106 ? 14.160 68.569 -1.741 1.00 36.02 104 SER A O 1
ATOM 787 N N . VAL A 1 107 ? 15.688 69.702 -2.962 1.00 36.51 105 VAL A N 1
ATOM 788 C CA . VAL A 1 107 ? 15.042 71.006 -2.810 1.00 37.53 105 VAL A CA 1
ATOM 789 C C . VAL A 1 107 ? 13.631 71.067 -3.405 1.00 37.81 105 VAL A C 1
ATOM 790 O O . VAL A 1 107 ? 12.751 71.734 -2.852 1.00 38.12 105 VAL A O 1
ATOM 794 N N . SER A 1 108 ? 13.422 70.367 -4.516 1.00 38.08 106 SER A N 1
ATOM 795 C CA . SER A 1 108 ? 12.098 70.273 -5.126 1.00 38.91 106 SER A CA 1
ATOM 796 C C . SER A 1 108 ? 11.089 69.531 -4.225 1.00 38.85 106 SER A C 1
ATOM 797 O O . SER A 1 108 ? 9.907 69.891 -4.183 1.00 38.89 106 SER A O 1
ATOM 800 N N . GLN A 1 109 ? 11.557 68.507 -3.516 1.00 38.71 107 GLN A N 1
ATOM 801 C CA . GLN A 1 109 ? 10.734 67.836 -2.504 1.00 39.17 107 GLN A CA 1
ATOM 802 C C . GLN A 1 109 ? 10.469 68.726 -1.294 1.00 38.78 107 GLN A C 1
ATOM 803 O O . GLN A 1 109 ? 9.349 68.751 -0.777 1.00 38.42 107 GLN A O 1
ATOM 809 N N . LEU A 1 110 ? 11.500 69.450 -0.849 1.00 38.70 108 LEU A N 1
ATOM 810 C CA . LEU A 1 110 ? 11.343 70.454 0.214 1.00 38.63 108 LEU A CA 1
ATOM 811 C C . LEU A 1 110 ? 10.226 71.473 -0.071 1.00 38.62 108 LEU A C 1
ATOM 812 O O . LEU A 1 110 ? 9.423 71.764 0.814 1.00 38.72 108 LEU A O 1
ATOM 817 N N . ALA A 1 111 ? 10.185 72.011 -1.292 1.00 38.28 109 ALA A N 1
ATOM 818 C CA . ALA A 1 111 ? 9.101 72.908 -1.707 1.00 38.31 109 ALA A CA 1
ATOM 819 C C . ALA A 1 111 ? 7.744 72.197 -1.723 1.00 38.34 109 ALA A C 1
ATOM 820 O O . ALA A 1 111 ? 6.762 72.735 -1.199 1.00 38.60 109 ALA A O 1
ATOM 822 N N . LEU A 1 112 ? 7.699 71.002 -2.321 1.00 38.18 110 LEU A N 1
ATOM 823 C CA . LEU A 1 112 ? 6.473 70.200 -2.397 1.00 38.11 110 LEU A CA 1
ATOM 824 C C . LEU A 1 112 ? 5.865 69.913 -1.016 1.00 38.20 110 LEU A C 1
ATOM 825 O O . LEU A 1 112 ? 4.696 70.210 -0.776 1.00 38.12 110 LEU A O 1
ATOM 830 N N . TYR A 1 113 ? 6.663 69.342 -0.117 1.00 38.33 111 TYR A N 1
ATOM 831 C CA . TYR A 1 113 ? 6.208 69.019 1.233 1.00 38.59 111 TYR A CA 1
ATOM 832 C C . TYR A 1 113 ? 5.635 70.224 1.959 1.00 38.93 111 TYR A C 1
ATOM 833 O O . TYR A 1 113 ? 4.568 70.132 2.570 1.00 39.01 111 TYR A O 1
ATOM 842 N N . GLN A 1 114 ? 6.330 71.359 1.872 1.00 39.19 112 GLN A N 1
ATOM 843 C CA . GLN A 1 114 ? 5.889 72.577 2.548 1.00 39.60 112 GLN A CA 1
ATOM 844 C C . GLN A 1 114 ? 4.598 73.153 1.947 1.00 40.27 112 GLN A C 1
ATOM 845 O O . GLN A 1 114 ? 3.723 73.626 2.681 1.00 40.35 112 GLN A O 1
ATOM 851 N N . LYS A 1 115 ? 4.490 73.109 0.616 1.00 40.91 113 LYS A N 1
ATOM 852 C CA . LYS A 1 115 ? 3.261 73.496 -0.090 1.00 41.47 113 LYS A CA 1
ATOM 853 C C . LYS A 1 115 ? 2.093 72.648 0.387 1.00 41.04 113 LYS A C 1
ATOM 854 O O . LYS A 1 115 ? 0.971 73.118 0.451 1.00 40.90 113 LYS A O 1
ATOM 860 N N . CYS A 1 116 ? 2.381 71.394 0.725 1.00 41.04 114 CYS A N 1
ATOM 861 C CA . CYS A 1 116 ? 1.370 70.456 1.196 1.00 40.99 114 CYS A CA 1
ATOM 862 C C . CYS A 1 116 ? 1.137 70.493 2.722 1.00 40.16 114 CYS A C 1
ATOM 863 O O . CYS A 1 116 ? 0.367 69.702 3.241 1.00 40.69 114 CYS A O 1
ATOM 866 N N . GLY A 1 117 ? 1.795 71.402 3.434 1.00 39.31 115 GLY A N 1
ATOM 867 C CA . GLY A 1 117 ? 1.518 71.598 4.860 1.00 38.15 115 GLY A CA 1
ATOM 868 C C . GLY A 1 117 ? 2.578 71.155 5.858 1.00 37.45 115 GLY A C 1
ATOM 869 O O . GLY A 1 117 ? 2.443 71.404 7.050 1.00 37.36 115 GLY A O 1
ATOM 870 N N . PHE A 1 118 ? 3.625 70.490 5.380 1.00 37.08 116 PHE A N 1
ATOM 871 C CA . PHE A 1 118 ? 4.742 70.069 6.227 1.00 36.62 116 PHE A CA 1
ATOM 872 C C . PHE A 1 118 ? 5.647 71.239 6.631 1.00 36.60 116 PHE A C 1
ATOM 873 O O . PHE A 1 118 ? 5.922 72.139 5.835 1.00 36.87 116 PHE A O 1
ATOM 881 N N . ARG A 1 119 ? 6.096 71.228 7.878 1.00 36.17 117 ARG A N 1
ATOM 882 C CA . ARG A 1 119 ? 7.003 72.243 8.359 1.00 35.70 117 ARG A CA 1
ATOM 883 C C . ARG A 1 119 ? 8.351 71.624 8.743 1.00 35.59 117 ARG A C 1
ATOM 884 O O . ARG A 1 119 ? 8.395 70.586 9.410 1.00 35.69 117 ARG A O 1
ATOM 892 N N . ILE A 1 120 ? 9.439 72.261 8.316 1.00 35.19 118 ILE A N 1
ATOM 893 C CA . ILE A 1 120 ? 10.790 71.793 8.629 1.00 35.11 118 ILE A CA 1
ATOM 894 C C . ILE A 1 120 ? 11.069 72.085 10.098 1.00 35.22 118 ILE A C 1
ATOM 895 O O . ILE A 1 120 ? 10.873 73.209 10.549 1.00 35.23 118 ILE A O 1
ATOM 900 N N . PHE A 1 121 ? 11.526 71.077 10.840 1.00 35.86 119 PHE A N 1
ATOM 901 C CA . PHE A 1 121 ? 11.748 71.231 12.286 1.00 36.36 119 PHE A CA 1
ATOM 902 C C . PHE A 1 121 ? 13.116 70.757 12.785 1.00 36.39 119 PHE A C 1
ATOM 903 O O . PHE A 1 121 ? 13.515 71.110 13.875 1.00 37.07 119 PHE A O 1
ATOM 911 N N . SER A 1 122 ? 13.842 69.988 11.979 1.00 36.51 120 SER A N 1
ATOM 912 C CA . SER A 1 122 ? 15.049 69.315 12.455 1.00 36.23 120 SER A CA 1
ATOM 913 C C . SER A 1 122 ? 15.921 68.766 11.319 1.00 35.72 120 SER A C 1
ATOM 914 O O . SER A 1 122 ? 15.448 68.564 10.204 1.00 35.15 120 SER A O 1
ATOM 917 N N . ILE A 1 123 ? 17.188 68.511 11.640 1.00 35.50 121 ILE A N 1
ATOM 918 C CA . ILE A 1 123 ? 18.191 67.986 10.711 1.00 35.65 121 ILE A CA 1
ATOM 919 C C . ILE A 1 123 ? 18.927 66.802 11.364 1.00 35.78 121 ILE A C 1
ATOM 920 O O . ILE A 1 123 ? 19.522 66.969 12.432 1.00 35.82 121 ILE A O 1
ATOM 925 N N . ASP A 1 124 ? 18.863 65.617 10.752 1.00 35.71 122 ASP A N 1
ATOM 926 C CA . ASP A 1 124 ? 19.766 64.521 11.118 1.00 36.38 122 ASP A CA 1
ATOM 927 C C . ASP A 1 124 ? 21.037 64.663 10.287 1.00 35.80 122 ASP A C 1
ATOM 928 O O . ASP A 1 124 ? 21.036 64.351 9.092 1.00 35.41 122 ASP A O 1
ATOM 933 N N . PHE A 1 125 ? 22.117 65.119 10.917 1.00 35.68 123 PHE A N 1
ATOM 934 C CA . PHE A 1 125 ? 23.383 65.331 10.221 1.00 35.67 123 PHE A CA 1
ATOM 935 C C . PHE A 1 125 ? 24.069 64.027 9.828 1.00 36.05 123 PHE A C 1
ATOM 936 O O . PHE A 1 125 ? 24.126 63.091 10.615 1.00 36.13 123 PHE A O 1
ATOM 944 N N . ASP A 1 126 ? 24.587 63.989 8.604 1.00 36.78 124 ASP A N 1
ATOM 945 C CA . ASP A 1 126 ? 25.374 62.864 8.085 1.00 37.93 124 ASP A CA 1
ATOM 946 C C . ASP A 1 126 ? 24.564 61.573 7.934 1.00 38.44 124 ASP A C 1
ATOM 947 O O . ASP A 1 126 ? 25.131 60.484 7.850 1.00 38.59 124 ASP A O 1
ATOM 952 N N . TYR A 1 127 ? 23.244 61.705 7.888 1.00 39.07 125 TYR A N 1
ATOM 953 C CA . TYR A 1 127 ? 22.356 60.559 7.800 1.00 39.87 125 TYR A CA 1
ATOM 954 C C . TYR A 1 127 ? 22.727 59.649 6.632 1.00 40.37 125 TYR A C 1
ATOM 955 O O . TYR A 1 127 ? 22.847 58.428 6.795 1.00 40.45 125 TYR A O 1
ATOM 964 N N . PHE A 1 128 ? 22.915 60.253 5.462 1.00 40.82 126 PHE A N 1
ATOM 965 C CA . PHE A 1 128 ? 23.087 59.495 4.229 1.00 41.33 126 PHE A CA 1
ATOM 966 C C . PHE A 1 128 ? 24.445 58.844 4.134 1.00 42.44 126 PHE A C 1
ATOM 967 O O . PHE A 1 128 ? 24.550 57.693 3.714 1.00 42.78 126 PHE A O 1
ATOM 975 N N . SER A 1 129 ? 25.474 59.579 4.550 1.00 43.50 127 SER A N 1
ATOM 976 C CA . SER A 1 129 ? 26.838 59.067 4.614 1.00 44.67 127 SER A CA 1
ATOM 977 C C . SER A 1 129 ? 26.875 57.803 5.467 1.00 45.10 127 SER A C 1
ATOM 978 O O . SER A 1 129 ? 27.613 56.862 5.170 1.00 45.45 127 SER A O 1
ATOM 981 N N . LYS A 1 130 ? 26.046 57.794 6.509 1.00 45.44 128 LYS A N 1
ATOM 982 C CA . LYS A 1 130 ? 25.984 56.723 7.490 1.00 46.12 128 LYS A CA 1
ATOM 983 C C . LYS A 1 130 ? 25.181 55.503 7.022 1.00 46.46 128 LYS A C 1
ATOM 984 O O . LYS A 1 130 ? 25.502 54.374 7.392 1.00 46.38 128 LYS A O 1
ATOM 990 N N . HIS A 1 131 ? 24.138 55.737 6.225 1.00 46.63 129 HIS A N 1
ATOM 991 C CA . HIS A 1 131 ? 23.235 54.670 5.796 1.00 47.05 129 HIS A CA 1
ATOM 992 C C . HIS A 1 131 ? 23.593 54.061 4.446 1.00 47.37 129 HIS A C 1
ATOM 993 O O . HIS A 1 131 ? 23.103 52.989 4.101 1.00 47.44 129 HIS A O 1
ATOM 1000 N N . TYR A 1 132 ? 24.432 54.742 3.676 1.00 47.89 130 TYR A N 1
ATOM 1001 C CA . TYR A 1 132 ? 24.774 54.268 2.339 1.00 48.47 130 TYR A CA 1
ATOM 1002 C C . TYR A 1 132 ? 26.270 54.290 2.088 1.00 49.61 130 TYR A C 1
ATOM 1003 O O . TYR A 1 132 ? 26.953 55.267 2.409 1.00 49.75 130 TYR A O 1
ATOM 1012 N N . GLU A 1 133 ? 26.769 53.193 1.529 1.00 50.89 131 GLU A N 1
ATOM 1013 C CA . GLU A 1 133 ? 28.170 53.067 1.150 1.00 52.48 131 GLU A CA 1
ATOM 1014 C C . GLU A 1 133 ? 28.554 54.186 0.170 1.00 52.54 131 GLU A C 1
ATOM 1015 O O . GLU A 1 133 ? 29.575 54.848 0.348 1.00 52.51 131 GLU A O 1
ATOM 1021 N N . GLU A 1 134 ? 27.709 54.414 -0.836 1.00 53.17 132 GLU A N 1
ATOM 1022 C CA . GLU A 1 134 ? 28.016 55.363 -1.905 1.00 53.80 132 GLU A CA 1
ATOM 1023 C C . GLU A 1 134 ? 27.363 56.744 -1.748 1.00 53.75 132 GLU A C 1
ATOM 1024 O O . GLU A 1 134 ? 26.161 56.852 -1.473 1.00 53.72 132 GLU A O 1
ATOM 1030 N N . GLU A 1 135 ? 28.176 57.785 -1.958 1.00 53.59 133 GLU A N 1
ATOM 1031 C CA . GLU A 1 135 ? 27.743 59.184 -1.936 1.00 53.38 133 GLU A CA 1
ATOM 1032 C C . GLU A 1 135 ? 26.625 59.502 -2.942 1.00 53.36 133 GLU A C 1
ATOM 1033 O O . GLU A 1 135 ? 26.664 59.047 -4.093 1.00 53.37 133 GLU A O 1
ATOM 1039 N N . ILE A 1 136 ? 25.641 60.284 -2.490 1.00 52.93 134 ILE A N 1
ATOM 1040 C CA . ILE A 1 136 ? 24.533 60.753 -3.330 1.00 52.46 134 ILE A CA 1
ATOM 1041 C C . ILE A 1 136 ? 24.705 62.245 -3.656 1.00 52.37 134 ILE A C 1
ATOM 1042 O O . ILE A 1 136 ? 24.878 63.074 -2.750 1.00 52.17 134 ILE A O 1
ATOM 1047 N N . ILE A 1 137 ? 24.687 62.565 -4.951 1.00 52.08 135 ILE A N 1
ATOM 1048 C CA . ILE A 1 137 ? 24.712 63.952 -5.434 1.00 51.67 135 ILE A CA 1
ATOM 1049 C C . ILE A 1 137 ? 23.441 64.253 -6.228 1.00 51.49 135 ILE A C 1
ATOM 1050 O O . ILE A 1 137 ? 22.974 63.431 -7.013 1.00 51.51 135 ILE A O 1
ATOM 1055 N N . GLU A 1 138 ? 22.885 65.441 -6.010 1.00 51.29 136 GLU A N 1
ATOM 1056 C CA . GLU A 1 138 ? 21.571 65.799 -6.532 1.00 50.84 136 GLU A CA 1
ATOM 1057 C C . GLU A 1 138 ? 21.580 67.265 -6.944 1.00 50.34 136 GLU A C 1
ATOM 1058 O O . GLU A 1 138 ? 21.614 68.157 -6.092 1.00 50.34 136 GLU A O 1
ATOM 1064 N N . ASN A 1 139 ? 21.569 67.507 -8.254 1.00 49.73 137 ASN A N 1
ATOM 1065 C CA . ASN A 1 139 ? 21.631 68.864 -8.819 1.00 49.01 137 ASN A CA 1
ATOM 1066 C C . ASN A 1 139 ? 22.841 69.636 -8.306 1.00 47.77 137 ASN A C 1
ATOM 1067 O O . ASN A 1 139 ? 22.727 70.800 -7.924 1.00 48.06 137 ASN A O 1
ATOM 1072 N N . GLY A 1 140 ? 23.992 68.967 -8.285 1.00 46.52 138 GLY A N 1
ATOM 1073 C CA . GLY A 1 140 ? 25.248 69.574 -7.843 1.00 44.63 138 GLY A CA 1
ATOM 1074 C C . GLY A 1 140 ? 25.480 69.626 -6.344 1.00 43.60 138 GLY A C 1
ATOM 1075 O O . GLY A 1 140 ? 26.554 70.042 -5.901 1.00 43.70 138 GLY A O 1
ATOM 1076 N N . ILE A 1 141 ? 24.486 69.204 -5.557 1.00 42.40 139 ILE A N 1
ATOM 1077 C CA . ILE A 1 141 ? 24.573 69.242 -4.089 1.00 40.69 139 ILE A CA 1
ATOM 1078 C C . ILE A 1 141 ? 24.716 67.825 -3.523 1.00 40.02 139 ILE A C 1
ATOM 1079 O O . ILE A 1 141 ? 23.958 66.922 -3.887 1.00 39.63 139 ILE A O 1
ATOM 1084 N N . VAL A 1 142 ? 25.691 67.633 -2.638 1.00 39.22 140 VAL A N 1
ATOM 1085 C CA . VAL A 1 142 ? 25.821 66.364 -1.913 1.00 38.41 140 VAL A CA 1
ATOM 1086 C C . VAL A 1 142 ? 24.657 66.194 -0.931 1.00 37.82 140 VAL A C 1
ATOM 1087 O O . VAL A 1 142 ? 24.414 67.061 -0.084 1.00 37.99 140 VAL A O 1
ATOM 1091 N N . CYS A 1 143 ? 23.932 65.089 -1.094 1.00 37.14 141 CYS A N 1
ATOM 1092 C CA . CYS A 1 143 ? 22.860 64.686 -0.205 1.00 35.96 141 CYS A CA 1
ATOM 1093 C C . CYS A 1 143 ? 23.507 64.066 1.011 1.00 34.84 141 CYS A C 1
ATOM 1094 O O . CYS A 1 143 ? 23.875 62.890 1.007 1.00 35.20 141 CYS A O 1
ATOM 1097 N N . ARG A 1 144 ? 23.618 64.873 2.057 1.00 33.72 142 ARG A N 1
ATOM 1098 C CA A ARG A 1 144 ? 24.429 64.563 3.222 0.50 33.30 142 ARG 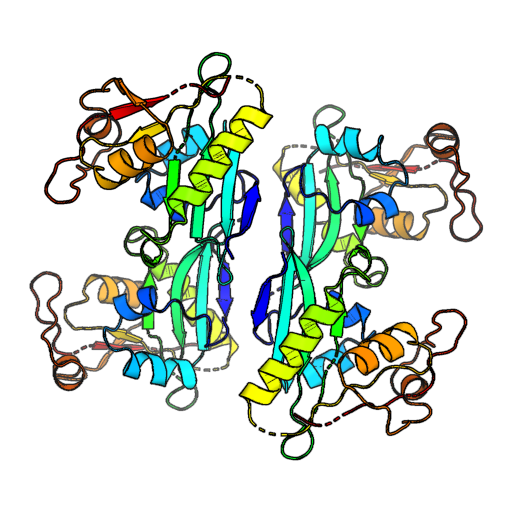A CA 1
ATOM 1099 C CA B ARG A 1 144 ? 24.420 64.527 3.216 0.50 33.09 142 ARG A CA 1
ATOM 1100 C C . ARG A 1 144 ? 23.569 64.386 4.477 1.00 32.93 142 ARG A C 1
ATOM 1101 O O . ARG A 1 144 ? 23.771 63.469 5.260 1.00 32.77 142 ARG A O 1
ATOM 1116 N N . ASP A 1 145 ? 22.602 65.279 4.651 1.00 32.63 143 ASP A N 1
ATOM 1117 C CA . ASP A 1 145 ? 21.803 65.361 5.870 1.00 32.23 143 ASP A CA 1
ATOM 1118 C C . ASP A 1 145 ? 20.326 65.124 5.574 1.00 32.70 143 ASP A C 1
ATOM 1119 O O . ASP A 1 145 ? 19.851 65.489 4.495 1.00 32.93 143 ASP A O 1
ATOM 1132 N N . ILE A 1 147 ? 16.725 66.310 6.239 1.00 32.59 145 ILE A N 1
ATOM 1133 C CA . ILE A 1 147 ? 15.860 67.366 6.746 1.00 32.89 145 ILE A CA 1
ATOM 1134 C C . ILE A 1 147 ? 14.540 66.728 7.181 1.00 33.37 145 ILE A C 1
ATOM 1135 O O . ILE A 1 147 ? 13.919 65.971 6.419 1.00 33.93 145 ILE A O 1
ATOM 1140 N N . ARG A 1 148 ? 14.126 67.029 8.408 1.00 33.82 146 ARG A N 1
ATOM 1141 C CA . ARG A 1 148 ? 12.952 66.412 9.022 1.00 34.14 146 ARG A CA 1
ATOM 1142 C C . ARG A 1 148 ? 11.804 67.411 8.997 1.00 34.22 146 ARG A C 1
ATOM 1143 O O . ARG A 1 148 ? 11.973 68.585 9.373 1.00 34.03 146 ARG A O 1
ATOM 1151 N N . LEU A 1 149 ? 10.647 66.948 8.536 1.00 33.89 147 LEU A N 1
ATOM 1152 C CA . LEU A 1 149 ? 9.466 67.790 8.438 1.00 34.08 147 LEU A CA 1
ATOM 1153 C C . LEU A 1 149 ? 8.285 67.098 9.109 1.00 34.78 147 LEU A C 1
ATOM 1154 O O . LEU A 1 149 ? 8.235 65.865 9.202 1.00 34.39 147 LEU A O 1
ATOM 1159 N N . ALA A 1 150 ? 7.335 67.896 9.581 1.00 35.52 148 ALA A N 1
ATOM 1160 C CA . ALA A 1 150 ? 6.193 67.358 10.300 1.00 36.25 148 ALA A CA 1
ATOM 1161 C C . ALA A 1 150 ? 4.938 68.163 10.050 1.00 37.37 148 ALA A C 1
ATOM 1162 O O . ALA A 1 150 ? 4.978 69.346 9.709 1.00 37.21 148 ALA A O 1
ATOM 1172 N N . GLU A 1 152 ? 0.873 68.521 11.743 1.00 44.36 150 GLU A N 1
ATOM 1173 C CA . GLU A 1 152 ? -0.169 68.150 12.691 1.00 46.50 150 GLU A CA 1
ATOM 1174 C C . GLU A 1 152 ? -1.452 67.845 11.931 1.00 47.25 150 GLU A C 1
ATOM 1175 O O . GLU A 1 152 ? -1.874 68.620 11.077 1.00 47.31 150 GLU A O 1
ATOM 1181 N N . LEU A 1 153 ? -2.032 66.679 12.207 1.00 48.64 151 LEU A N 1
ATOM 1182 C CA . LEU A 1 153 ? -3.240 66.234 11.521 1.00 50.14 151 LEU A CA 1
ATOM 1183 C C . LEU A 1 153 ? -4.475 66.580 12.353 1.00 51.56 151 LEU A C 1
ATOM 1184 O O . LEU A 1 153 ? -5.468 67.082 11.810 1.00 51.77 151 LEU A O 1
ATOM 1189 N N . ASN A 1 154 ? -4.385 66.293 13.659 1.00 53.14 152 ASN A N 1
ATOM 1190 C CA . ASN A 1 154 ? -5.349 66.697 14.719 1.00 54.68 152 ASN A CA 1
ATOM 1191 C C . ASN A 1 154 ? -5.943 65.556 15.547 1.00 55.00 152 ASN A C 1
ATOM 1192 O O . ASN A 1 154 ? -5.650 65.433 16.745 1.00 55.22 152 ASN A O 1
ATOM 1197 N N . ASN B 1 1 ? 6.840 34.634 -4.623 1.00 51.16 -1 ASN B N 1
ATOM 1198 C CA . ASN B 1 1 ? 6.737 34.743 -6.115 1.00 51.53 -1 ASN B CA 1
ATOM 1199 C C . ASN B 1 1 ? 5.866 35.902 -6.648 1.00 50.64 -1 ASN B C 1
ATOM 1200 O O . ASN B 1 1 ? 5.978 36.277 -7.823 1.00 50.78 -1 ASN B O 1
ATOM 1205 N N . ALA B 1 2 ? 5.022 36.474 -5.788 1.00 49.72 0 ALA B N 1
ATOM 1206 C CA . ALA B 1 2 ? 4.378 37.775 -6.075 1.00 48.58 0 ALA B CA 1
ATOM 1207 C C . ALA B 1 2 ? 5.414 38.917 -6.108 1.00 47.71 0 ALA B C 1
ATOM 1208 O O . ALA B 1 2 ? 5.117 40.034 -6.557 1.00 47.16 0 ALA B O 1
ATOM 1218 N N . SER B 1 4 ? 8.310 38.247 -7.676 1.00 43.45 2 SER B N 1
ATOM 1219 C CA . SER B 1 4 ? 9.048 37.920 -8.900 1.00 42.22 2 SER B CA 1
ATOM 1220 C C . SER B 1 4 ? 8.763 38.860 -10.071 1.00 41.04 2 SER B C 1
ATOM 1221 O O . SER B 1 4 ? 7.661 39.401 -10.196 1.00 41.11 2 SER B O 1
ATOM 1224 N N . VAL B 1 5 ? 9.776 39.047 -10.911 1.00 39.56 3 VAL B N 1
ATOM 1225 C CA . VAL B 1 5 ? 9.651 39.804 -12.159 1.00 38.4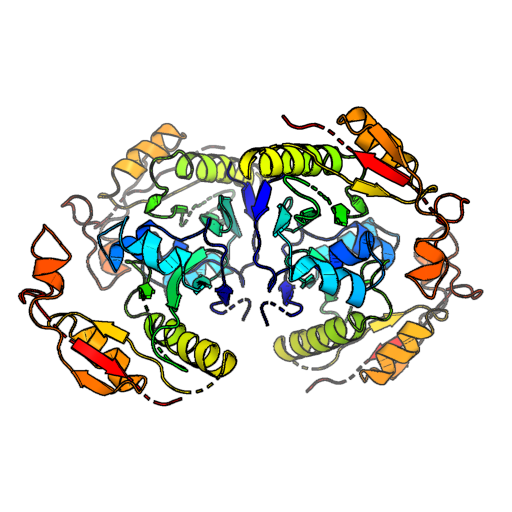3 3 VAL B CA 1
ATOM 1226 C C . VAL B 1 5 ? 8.708 39.090 -13.137 1.00 38.03 3 VAL B C 1
ATOM 1227 O O . VAL B 1 5 ? 8.758 37.866 -13.290 1.00 37.86 3 VAL B O 1
ATOM 1231 N N . VAL B 1 6 ? 7.843 39.868 -13.781 1.00 37.36 4 VAL B N 1
ATOM 1232 C CA . VAL B 1 6 ? 6.888 39.340 -14.747 1.00 36.92 4 VAL B CA 1
ATOM 1233 C C . VAL B 1 6 ? 7.143 40.009 -16.094 1.00 36.52 4 VAL B C 1
ATOM 1234 O O . VAL B 1 6 ? 7.105 41.229 -16.197 1.00 36.64 4 VAL B O 1
ATOM 1238 N N . ILE B 1 7 ? 7.398 39.208 -17.121 1.00 36.11 5 ILE B N 1
ATOM 1239 C CA . ILE B 1 7 ? 7.660 39.735 -18.452 1.00 35.73 5 ILE B CA 1
ATOM 1240 C C . ILE B 1 7 ? 6.520 39.377 -19.385 1.00 36.42 5 ILE B C 1
ATOM 1241 O O . ILE B 1 7 ? 6.272 38.203 -19.666 1.00 36.93 5 ILE B O 1
ATOM 1246 N N . GLU B 1 8 ? 5.807 40.390 -19.855 1.00 36.79 6 GLU B N 1
ATOM 1247 C CA . GLU B 1 8 ? 4.657 40.142 -20.702 1.00 37.63 6 GLU B CA 1
ATOM 1248 C C . GLU B 1 8 ? 4.579 41.062 -21.919 1.00 37.04 6 GLU B C 1
ATOM 1249 O O . GLU B 1 8 ? 5.034 42.206 -21.890 1.00 36.68 6 GLU B O 1
ATOM 1255 N N . ARG B 1 9 ? 4.043 40.499 -22.997 1.00 37.17 7 ARG B N 1
ATOM 1256 C CA . ARG B 1 9 ? 3.749 41.184 -24.239 1.00 37.60 7 ARG B CA 1
ATOM 1257 C C . ARG B 1 9 ? 2.786 42.343 -23.993 1.00 37.67 7 ARG B C 1
ATOM 1258 O O . ARG B 1 9 ? 1.783 42.190 -23.295 1.00 37.64 7 ARG B O 1
ATOM 1266 N N . ILE B 1 10 ? 3.105 43.501 -24.556 1.00 37.87 8 ILE B N 1
ATOM 1267 C CA . ILE B 1 10 ? 2.213 44.652 -24.497 1.00 38.72 8 ILE B CA 1
ATOM 1268 C C . ILE B 1 10 ? 1.664 45.040 -25.887 1.00 39.32 8 ILE B C 1
ATOM 1269 O O . ILE B 1 10 ? 2.295 44.748 -26.905 1.00 38.97 8 ILE B O 1
ATOM 1274 N N . PRO B 1 11 ? 0.468 45.671 -25.932 1.00 39.88 9 PRO B N 1
ATOM 1275 C CA . PRO B 1 11 ? 0.025 46.287 -27.187 1.00 40.61 9 PRO B CA 1
ATOM 1276 C C . PRO B 1 11 ? 0.979 47.414 -27.597 1.00 41.24 9 PRO B C 1
ATOM 1277 O O . PRO B 1 11 ? 1.598 48.045 -26.734 1.00 41.58 9 PRO B O 1
ATOM 1281 N N . LYS B 1 12 ? 1.098 47.666 -28.895 1.00 42.36 10 LYS B N 1
ATOM 1282 C CA . LYS B 1 12 ? 2.045 48.677 -29.372 1.00 43.61 10 LYS B CA 1
ATOM 1283 C C . LYS B 1 12 ? 1.771 50.099 -28.879 1.00 44.22 10 LYS B C 1
ATOM 1284 O O . LYS B 1 12 ? 2.695 50.922 -28.819 1.00 44.62 10 LYS B O 1
ATOM 1290 N N . GLU B 1 13 ? 0.530 50.374 -28.487 1.00 44.49 11 GLU B N 1
ATOM 1291 C CA . GLU B 1 13 ? 0.189 51.683 -27.952 1.00 45.29 11 GLU B CA 1
ATOM 1292 C C . GLU B 1 13 ? 0.704 51.892 -26.518 1.00 45.03 11 GLU B C 1
ATOM 1293 O O . GLU B 1 13 ? 0.853 53.030 -26.072 1.00 45.56 11 GLU B O 1
ATOM 1299 N N . ALA B 1 14 ? 1.009 50.804 -25.812 1.00 44.64 12 ALA B N 1
ATOM 1300 C CA . ALA B 1 14 ? 1.438 50.894 -24.410 1.00 43.91 12 ALA B CA 1
ATOM 1301 C C . ALA B 1 14 ? 2.965 50.914 -24.194 1.00 43.56 12 ALA B C 1
ATOM 1302 O O . ALA B 1 14 ? 3.435 50.805 -23.056 1.00 43.37 12 ALA B O 1
ATOM 1304 N N . ILE B 1 15 ? 3.733 51.076 -25.270 1.00 42.98 13 ILE B N 1
ATOM 1305 C CA . ILE B 1 15 ? 5.202 51.024 -25.182 1.00 42.48 13 ILE B CA 1
ATOM 1306 C C . ILE B 1 15 ? 5.811 51.956 -24.114 1.00 42.52 13 ILE B C 1
ATOM 1307 O O . ILE B 1 15 ? 5.346 53.089 -23.935 1.00 42.55 13 ILE B O 1
ATOM 1312 N N . PRO B 1 16 ? 6.844 51.473 -23.391 1.00 42.40 14 PRO B N 1
ATOM 1313 C CA . PRO B 1 16 ? 7.548 52.352 -22.454 1.00 42.40 14 PRO B CA 1
ATOM 1314 C C . PRO B 1 16 ? 8.526 53.248 -23.220 1.00 42.46 14 PRO B C 1
ATOM 1315 O O . PRO B 1 16 ? 9.733 52.977 -23.279 1.00 41.64 14 PRO B O 1
ATOM 1319 N N . LYS B 1 17 ? 7.967 54.306 -23.806 1.00 43.09 15 LYS B N 1
ATOM 1320 C CA . LYS B 1 17 ? 8.664 55.196 -24.742 1.00 44.24 15 LYS B CA 1
ATOM 1321 C C . LYS B 1 17 ? 10.033 55.670 -24.240 1.00 44.01 15 LYS B C 1
ATOM 1322 O O . LYS B 1 17 ? 11.020 55.610 -24.970 1.00 43.89 15 LYS B O 1
ATOM 1328 N N . SER B 1 18 ? 10.080 56.126 -22.988 1.00 44.41 16 SER B N 1
ATOM 1329 C CA . SER B 1 18 ? 11.298 56.670 -22.384 1.00 44.81 16 SER B CA 1
ATOM 1330 C C . SER B 1 18 ? 12.354 55.602 -22.131 1.00 44.51 16 SER B C 1
ATOM 1331 O O . SER B 1 18 ? 13.547 55.858 -22.306 1.00 44.76 16 SER B O 1
ATOM 1334 N N . LEU B 1 19 ? 11.918 54.417 -21.701 1.00 44.19 17 LEU B N 1
ATOM 1335 C CA . LEU B 1 19 ? 12.802 53.252 -21.610 1.00 43.85 17 LEU B CA 1
ATOM 1336 C C . LEU B 1 19 ? 13.415 52.877 -22.963 1.00 43.69 17 LEU B C 1
ATOM 1337 O O . LEU B 1 19 ? 14.611 52.582 -23.044 1.00 44.02 17 LEU B O 1
ATOM 1342 N N . LEU B 1 20 ? 12.590 52.871 -24.011 1.00 42.99 18 LEU B N 1
ATOM 1343 C CA . LEU B 1 20 ? 13.054 52.559 -25.366 1.00 42.62 18 LEU B CA 1
ATOM 1344 C C . LEU B 1 20 ? 14.023 53.610 -25.911 1.00 42.59 18 LEU B C 1
ATOM 1345 O O . LEU B 1 20 ? 14.958 53.272 -26.645 1.00 42.19 18 LEU B O 1
ATOM 1350 N N . LEU B 1 21 ? 13.797 54.875 -25.538 1.00 42.85 19 LEU B N 1
ATOM 1351 C CA . LEU B 1 21 ? 14.665 55.990 -25.952 1.00 42.92 19 LEU B CA 1
ATOM 1352 C C . LEU B 1 21 ? 16.036 55.958 -25.284 1.00 43.27 19 LEU B C 1
ATOM 1353 O O . LEU B 1 21 ? 16.999 56.512 -25.822 1.00 43.35 19 LEU B O 1
ATOM 1358 N N . LEU B 1 22 ? 16.115 55.304 -24.121 1.00 43.72 20 LEU B N 1
ATOM 1359 C CA . LEU B 1 22 ? 17.388 55.040 -23.421 1.00 44.01 20 LEU B CA 1
ATOM 1360 C C . LEU B 1 22 ? 18.313 54.162 -24.234 1.00 44.05 20 LEU B C 1
ATOM 1361 O O . LEU B 1 22 ? 19.533 54.266 -24.133 1.00 44.46 20 LEU B O 1
ATOM 1366 N N . ALA B 1 23 ? 17.719 53.284 -25.031 1.00 44.30 21 ALA B N 1
ATOM 1367 C CA . ALA B 1 23 ? 18.468 52.346 -25.845 1.00 44.20 21 ALA B CA 1
ATOM 1368 C C . ALA B 1 23 ? 18.763 52.899 -27.245 1.00 44.11 21 ALA B C 1
ATOM 1369 O O . ALA B 1 23 ? 19.823 52.633 -27.815 1.00 44.52 21 ALA B O 1
ATOM 1371 N N . ASP B 1 24 ? 17.822 53.682 -27.775 1.00 43.82 22 ASP B N 1
ATOM 1372 C CA . ASP B 1 24 ? 17.806 54.117 -29.174 1.00 43.33 22 ASP B CA 1
ATOM 1373 C C . ASP B 1 24 ? 17.134 55.496 -29.220 1.00 43.45 22 ASP B C 1
ATOM 1374 O O . ASP B 1 24 ? 15.918 55.599 -29.082 1.00 43.37 22 ASP B O 1
ATOM 1379 N N . PRO B 1 25 ? 17.936 56.566 -29.401 1.00 43.79 23 PRO B N 1
ATOM 1380 C CA . PRO B 1 25 ? 17.462 57.961 -29.301 1.00 43.82 23 PRO B CA 1
ATOM 1381 C C . PRO B 1 25 ? 16.481 58.412 -30.388 1.00 43.89 23 PRO B C 1
ATOM 1382 O O . PRO B 1 25 ? 16.033 59.555 -30.358 1.00 44.27 23 PRO B O 1
ATOM 1386 N N . SER B 1 26 ? 16.150 57.541 -31.334 1.00 43.90 24 SER B N 1
ATOM 1387 C CA . SER B 1 26 ? 15.281 57.919 -32.443 1.00 44.06 24 SER B CA 1
ATOM 1388 C C . SER B 1 26 ? 13.877 57.329 -32.312 1.00 44.61 24 SER B C 1
ATOM 1389 O O . SER B 1 26 ? 13.694 56.108 -32.394 1.00 44.79 24 SER B O 1
ATOM 1392 N N . GLU B 1 27 ? 12.898 58.211 -32.106 1.00 44.94 25 GLU B N 1
ATOM 1393 C CA . GLU B 1 27 ? 11.496 57.835 -32.006 1.00 45.87 25 GLU B CA 1
ATOM 1394 C C . GLU B 1 27 ? 10.946 57.210 -33.291 1.00 45.51 25 GLU B C 1
ATOM 1395 O O . GLU B 1 27 ? 10.234 56.206 -33.243 1.00 45.37 25 GLU B O 1
ATOM 1401 N N . ARG B 1 28 ? 11.289 57.788 -34.439 1.00 45.56 26 ARG B N 1
ATOM 1402 C CA . ARG B 1 28 ? 10.780 57.273 -35.708 1.00 45.68 26 ARG B CA 1
ATOM 1403 C C . ARG B 1 28 ? 11.367 55.892 -36.072 1.00 44.83 26 ARG B C 1
ATOM 1404 O O . ARG B 1 28 ? 10.682 55.065 -36.689 1.00 45.13 26 ARG B O 1
ATOM 1412 N N . GLN B 1 29 ? 12.606 55.641 -35.647 1.00 43.51 27 GLN B N 1
ATOM 1413 C CA . GLN B 1 29 ? 13.212 54.316 -35.758 1.00 42.54 27 GLN B CA 1
ATOM 1414 C C . GLN B 1 29 ? 12.596 53.275 -34.811 1.00 41.87 27 GLN B C 1
ATOM 1415 O O . GLN B 1 29 ? 12.342 52.141 -35.223 1.00 41.37 27 GLN B O 1
ATOM 1421 N N . ILE B 1 30 ? 12.368 53.659 -33.551 1.00 41.12 28 ILE B N 1
ATOM 1422 C CA . ILE B 1 30 ? 11.631 52.819 -32.605 1.00 40.25 28 ILE B CA 1
ATOM 1423 C C . ILE B 1 30 ? 10.250 52.488 -33.179 1.00 40.20 28 ILE B C 1
ATOM 1424 O O . ILE B 1 30 ? 9.819 51.333 -33.136 1.00 39.95 28 ILE B O 1
ATOM 1429 N N . ALA B 1 31 ? 9.581 53.502 -33.729 1.00 39.88 29 ALA B N 1
ATOM 1430 C CA . ALA B 1 31 ? 8.229 53.347 -34.287 1.00 39.87 29 ALA B CA 1
ATOM 1431 C C . ALA B 1 31 ? 8.189 52.267 -35.362 1.00 39.60 29 ALA B C 1
ATOM 1432 O O . ALA B 1 31 ? 7.245 51.467 -35.409 1.00 40.17 29 ALA B O 1
ATOM 1434 N N . THR B 1 32 ? 9.225 52.233 -36.199 1.00 38.68 30 THR B N 1
ATOM 1435 C CA . THR B 1 32 ? 9.287 51.275 -37.293 1.00 38.11 30 THR B CA 1
ATOM 1436 C C . THR B 1 32 ? 9.298 49.832 -36.795 1.00 37.62 30 THR B C 1
ATOM 1437 O O . THR B 1 32 ? 8.485 49.015 -37.253 1.00 38.25 30 THR B O 1
ATOM 1441 N N . TYR B 1 33 ? 10.188 49.508 -35.860 1.00 36.06 31 TYR B N 1
ATOM 1442 C CA . TYR B 1 33 ? 10.267 48.120 -35.418 1.00 34.87 31 TYR B CA 1
ATOM 1443 C C . TYR B 1 33 ? 9.229 47.720 -34.367 1.00 34.59 31 TYR B C 1
ATOM 1444 O O . TYR B 1 33 ? 8.940 46.543 -34.195 1.00 34.72 31 TYR B O 1
ATOM 1453 N N . VAL B 1 34 ? 8.668 48.702 -33.672 1.00 34.56 32 VAL B N 1
ATOM 1454 C CA . VAL B 1 34 ? 7.526 48.451 -32.803 1.00 34.45 32 VAL B CA 1
ATOM 1455 C C . VAL B 1 34 ? 6.270 48.081 -33.622 1.00 34.64 32 VAL B C 1
ATOM 1456 O O . VAL B 1 34 ? 5.547 47.163 -33.244 1.00 34.50 32 VAL B O 1
ATOM 1460 N N . GLN B 1 35 ? 6.041 48.761 -34.750 1.00 34.65 33 GLN B N 1
ATOM 1461 C CA . GLN B 1 35 ? 4.928 48.417 -35.651 1.00 35.00 33 GLN B CA 1
ATOM 1462 C C . GLN B 1 35 ? 5.017 47.008 -36.259 1.00 34.32 33 GLN B C 1
ATOM 1463 O O . GLN B 1 35 ? 4.002 46.307 -36.353 1.00 33.63 33 GLN B O 1
ATOM 1469 N N . ARG B 1 36 ? 6.225 46.610 -36.664 1.00 33.34 34 ARG B N 1
ATOM 1470 C CA . ARG B 1 36 ? 6.455 45.311 -37.289 1.00 32.90 34 ARG B CA 1
ATOM 1471 C C . ARG B 1 36 ? 6.756 44.209 -36.262 1.00 32.94 34 ARG B C 1
ATOM 1472 O O . ARG B 1 36 ? 6.617 43.010 -36.552 1.00 33.29 34 ARG B O 1
ATOM 1480 N N . GLY B 1 37 ? 7.175 44.611 -35.069 1.00 32.42 35 GLY B N 1
ATOM 1481 C CA . GLY B 1 37 ? 7.686 43.654 -34.095 1.00 32.51 35 GLY B CA 1
ATOM 1482 C C . GLY B 1 37 ? 6.805 43.354 -32.889 1.00 32.41 35 GLY B C 1
ATOM 1483 O O . GLY B 1 37 ? 5.624 43.706 -32.853 1.00 32.31 35 GLY B O 1
ATOM 1484 N N . LEU B 1 38 ? 7.414 42.693 -31.911 1.00 31.97 36 LEU B N 1
ATOM 1485 C CA . LEU B 1 38 ? 6.754 42.158 -30.728 1.00 31.91 36 LEU B CA 1
ATOM 1486 C C . LEU B 1 38 ? 7.458 42.747 -29.504 1.00 31.62 36 LEU B C 1
ATOM 1487 O O . LEU B 1 38 ? 8.659 42.498 -29.284 1.00 31.73 36 LEU B O 1
ATOM 1492 N N . THR B 1 39 ? 6.722 43.517 -28.712 1.00 30.96 37 THR B N 1
ATOM 1493 C CA . THR B 1 39 ? 7.288 44.219 -27.573 1.00 30.59 37 THR B CA 1
ATOM 1494 C C . THR B 1 39 ? 6.888 43.566 -26.256 1.00 30.65 37 THR B C 1
ATOM 1495 O O . THR B 1 39 ? 5.704 43.324 -26.012 1.00 30.70 37 THR B O 1
ATOM 1499 N N . TYR B 1 40 ? 7.893 43.284 -25.424 1.00 30.20 38 TYR B N 1
ATOM 1500 C CA . TYR B 1 40 ? 7.703 42.686 -24.111 1.00 29.96 38 TYR B CA 1
ATOM 1501 C C . TYR B 1 40 ? 8.218 43.583 -23.000 1.00 30.01 38 TYR B C 1
ATOM 1502 O O . TYR B 1 40 ? 9.287 44.176 -23.095 1.00 29.97 38 TYR B O 1
ATOM 1511 N N . VAL B 1 41 ? 7.436 43.691 -21.939 1.00 30.30 39 VAL B N 1
ATOM 1512 C CA . VAL B 1 41 ? 7.805 44.533 -20.814 1.00 30.51 39 VAL B CA 1
ATOM 1513 C C . VAL B 1 41 ? 8.005 43.691 -19.565 1.00 30.36 39 VAL B C 1
ATOM 1514 O O . VAL B 1 41 ? 7.229 42.774 -19.295 1.00 29.65 39 VAL B O 1
ATOM 1518 N N . ALA B 1 42 ? 9.082 43.991 -18.841 1.00 30.66 40 ALA B N 1
ATOM 1519 C CA . ALA B 1 42 ? 9.336 43.426 -17.515 1.00 30.58 40 ALA B CA 1
ATOM 1520 C C . ALA B 1 42 ? 8.751 44.343 -16.439 1.00 30.65 40 ALA B C 1
ATOM 1521 O O . ALA B 1 42 ? 8.950 45.562 -16.447 1.00 30.94 40 ALA B O 1
ATOM 1523 N N . LYS B 1 43 ? 8.007 43.748 -15.521 1.00 31.00 41 LYS B N 1
ATOM 1524 C CA . LYS B 1 43 ? 7.464 44.475 -14.384 1.00 30.86 41 LYS B CA 1
ATOM 1525 C C . LYS B 1 43 ? 7.869 43.792 -13.097 1.00 30.40 41 LYS B C 1
ATOM 1526 O O . LYS B 1 43 ? 8.150 42.600 -13.095 1.00 30.62 41 LYS B O 1
ATOM 1532 N N . GLN B 1 44 ? 7.935 44.567 -12.019 1.00 30.08 42 GLN B N 1
ATOM 1533 C CA . GLN B 1 44 ? 8.092 44.038 -10.671 1.00 29.85 42 GLN B CA 1
ATOM 1534 C C . GLN B 1 44 ? 7.193 44.866 -9.747 1.00 29.40 42 GLN B C 1
ATOM 1535 O O . GLN B 1 44 ? 7.287 46.085 -9.717 1.00 29.19 42 GLN B O 1
ATOM 1541 N N . GLY B 1 45 ? 6.298 44.197 -9.024 1.00 29.30 43 GLY B N 1
ATOM 1542 C CA . GLY B 1 45 ? 5.275 44.886 -8.233 1.00 29.34 43 GLY B CA 1
ATOM 1543 C C . GLY B 1 45 ? 4.412 45.828 -9.059 1.00 29.78 43 GLY B C 1
ATOM 1544 O O . GLY B 1 45 ? 3.995 46.873 -8.560 1.00 29.53 43 GLY B O 1
ATOM 1545 N N . GLY B 1 46 ? 4.171 45.462 -10.330 1.00 30.09 44 GLY B N 1
ATOM 1546 C CA . GLY B 1 46 ? 3.318 46.220 -11.250 1.00 29.91 44 GLY B CA 1
ATOM 1547 C C . GLY B 1 46 ? 3.997 47.403 -11.915 1.00 30.25 44 GLY B C 1
ATOM 1548 O O . GLY B 1 46 ? 3.374 48.143 -12.682 1.00 30.08 44 GLY B O 1
ATOM 1549 N N . SER B 1 47 ? 5.283 47.565 -11.620 1.00 30.57 45 SER B N 1
ATOM 1550 C CA . SER B 1 47 ? 6.083 48.704 -12.058 1.00 30.58 45 SER B CA 1
ATOM 1551 C C . SER B 1 47 ? 7.065 48.286 -13.146 1.00 30.69 45 SER B C 1
ATOM 1552 O O . SER B 1 47 ? 7.778 47.291 -12.992 1.00 30.63 45 SER B O 1
ATOM 1555 N N . VAL B 1 48 ? 7.093 49.058 -14.235 1.00 31.07 46 VAL B N 1
ATOM 1556 C CA . VAL B 1 48 ? 7.923 48.771 -15.412 1.00 31.46 46 VAL B CA 1
ATOM 1557 C C . VAL B 1 48 ? 9.412 48.947 -15.101 1.00 31.22 46 VAL B C 1
ATOM 1558 O O . VAL B 1 48 ? 9.829 49.995 -14.603 1.00 31.40 46 VAL B O 1
ATOM 1562 N N . ILE B 1 49 ? 10.202 47.911 -15.376 1.00 30.64 47 ILE B N 1
ATOM 1563 C CA . ILE B 1 49 ? 11.622 47.914 -15.015 1.00 29.98 47 ILE B CA 1
ATOM 1564 C C . ILE B 1 49 ? 12.531 47.622 -16.210 1.00 30.70 47 ILE B C 1
ATOM 1565 O O . ILE B 1 49 ? 13.756 47.745 -16.119 1.00 30.88 47 ILE B O 1
ATOM 1570 N N . GLY B 1 50 ? 11.924 47.226 -17.326 1.00 30.75 48 GLY B N 1
ATOM 1571 C CA . GLY B 1 50 ? 12.669 46.733 -18.456 1.00 30.71 48 GLY B CA 1
ATOM 1572 C C . GLY B 1 50 ? 11.761 46.479 -19.633 1.00 30.98 48 GLY B C 1
ATOM 1573 O O . GLY B 1 50 ? 10.536 46.461 -19.489 1.00 31.30 48 GLY B O 1
ATOM 1574 N N . VAL B 1 51 ? 12.380 46.294 -20.799 1.00 30.83 49 VAL B N 1
ATOM 1575 C CA . VAL B 1 51 ? 11.687 46.141 -22.069 1.00 30.36 49 VAL B CA 1
ATOM 1576 C C . VAL B 1 51 ? 12.622 45.514 -23.103 1.00 30.53 49 VAL B C 1
ATOM 1577 O O . VAL B 1 51 ? 13.846 45.688 -23.043 1.00 30.51 49 VAL B O 1
ATOM 1581 N N . TYR B 1 52 ? 12.041 44.746 -24.022 1.00 30.32 50 TYR B N 1
ATOM 1582 C CA . TYR B 1 52 ? 12.720 44.362 -25.252 1.00 29.97 50 TYR B CA 1
ATOM 1583 C C . TYR B 1 52 ? 11.713 44.268 -26.397 1.00 29.90 50 TYR B C 1
ATOM 1584 O O . TYR B 1 52 ? 10.527 44.027 -26.169 1.00 29.27 50 TYR B O 1
ATOM 1593 N N . VAL B 1 53 ? 12.205 44.487 -27.617 1.00 29.63 51 VAL B N 1
ATOM 1594 C CA . VAL B 1 53 ? 11.419 44.348 -28.828 1.00 28.78 51 VAL B CA 1
ATOM 1595 C C . VAL B 1 53 ? 12.058 43.290 -29.720 1.00 29.08 51 VAL B C 1
ATOM 1596 O O . VAL B 1 53 ? 13.249 43.356 -30.022 1.00 28.47 51 VAL B O 1
ATOM 1600 N N . LEU B 1 54 ? 11.251 42.317 -30.139 1.00 29.17 52 LEU B N 1
ATOM 1601 C CA . LEU B 1 54 ? 11.696 41.315 -31.083 1.00 29.36 52 LEU B CA 1
ATOM 1602 C C . LEU B 1 54 ? 11.149 41.620 -32.468 1.00 29.23 52 LEU B C 1
ATOM 1603 O O . LEU B 1 54 ? 10.002 42.070 -32.610 1.00 29.58 52 LEU B O 1
ATOM 1608 N N . LEU B 1 55 ? 11.972 41.364 -33.479 1.00 28.41 53 LEU B N 1
ATOM 1609 C CA . LEU B 1 55 ? 11.572 41.517 -34.867 1.00 27.96 53 LEU B CA 1
ATOM 1610 C C . LEU B 1 55 ? 11.988 40.281 -35.658 1.00 28.08 53 LEU B C 1
ATOM 1611 O O . LEU B 1 55 ? 13.158 39.882 -35.644 1.00 28.45 53 LEU B O 1
ATOM 1616 N N . GLU B 1 56 ? 11.030 39.678 -36.347 1.00 27.76 54 GLU B N 1
ATOM 1617 C CA . GLU B 1 56 ? 11.329 38.576 -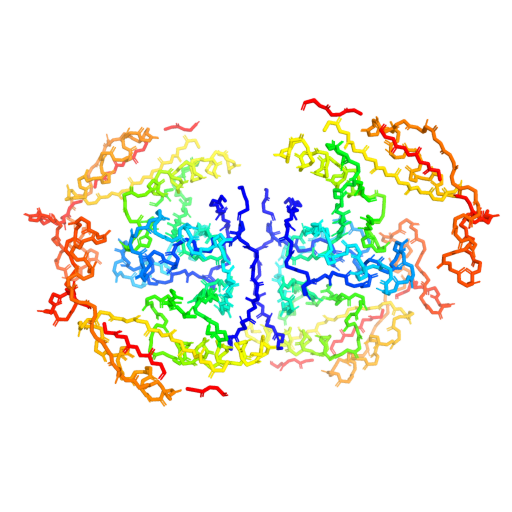37.248 1.00 28.35 54 GLU B CA 1
ATOM 1618 C C . GLU B 1 56 ? 11.983 39.114 -38.545 1.00 27.88 54 GLU B C 1
ATOM 1619 O O . GLU B 1 56 ? 11.431 39.974 -39.233 1.00 27.25 54 GLU B O 1
ATOM 1625 N N . THR B 1 57 ? 13.182 38.634 -38.852 1.00 27.98 55 THR B N 1
ATOM 1626 C CA . THR B 1 57 ? 13.958 39.232 -39.938 1.00 28.31 55 THR B CA 1
ATOM 1627 C C . THR B 1 57 ? 14.131 38.254 -41.105 1.00 28.71 55 THR B C 1
ATOM 1628 O O . THR B 1 57 ? 13.203 38.045 -41.884 1.00 28.30 55 THR B O 1
ATOM 1632 N N . ARG B 1 58 ? 15.311 37.650 -41.212 1.00 29.09 56 ARG B N 1
ATOM 1633 C CA . ARG B 1 58 ? 15.542 36.589 -42.176 1.00 29.53 56 ARG B CA 1
ATOM 1634 C C . ARG B 1 58 ? 14.684 35.382 -41.811 1.00 28.75 56 ARG B C 1
ATOM 1635 O O . ARG B 1 58 ? 14.098 35.367 -40.731 1.00 28.73 56 ARG B O 1
ATOM 1643 N N . PRO B 1 59 ? 14.582 34.380 -42.718 1.00 28.62 57 PRO B N 1
ATOM 1644 C CA . PRO B 1 59 ? 13.811 33.184 -42.376 1.00 28.63 57 PRO B CA 1
ATOM 1645 C C . PRO B 1 59 ? 14.267 32.577 -41.066 1.00 28.96 57 PRO B C 1
ATOM 1646 O O . PRO B 1 59 ? 15.466 32.337 -40.883 1.00 29.40 57 PRO B O 1
ATOM 1650 N N . LYS B 1 60 ? 13.310 32.393 -40.154 1.00 29.16 58 LYS B N 1
ATOM 1651 C CA . LYS B 1 60 ? 13.504 31.681 -38.877 1.00 29.60 58 LYS B CA 1
ATOM 1652 C C . LYS B 1 60 ? 14.497 32.358 -37.932 1.00 29.53 58 LYS B C 1
ATOM 1653 O O . LYS B 1 60 ? 15.076 31.738 -37.030 1.00 29.53 58 LYS B O 1
ATOM 1659 N N . THR B 1 61 ? 14.622 33.668 -38.135 1.00 29.14 59 THR B N 1
ATOM 1660 C CA . THR B 1 61 ? 15.471 34.535 -37.360 1.00 28.05 59 THR B CA 1
ATOM 1661 C C . THR B 1 61 ? 14.628 35.638 -36.742 1.00 27.44 59 THR B C 1
ATOM 1662 O O . THR B 1 61 ? 13.847 36.288 -37.432 1.00 27.60 59 THR B O 1
ATOM 1674 N N . GLU B 1 63 ? 15.406 39.155 -34.287 1.00 26.27 61 GLU B N 1
ATOM 1675 C CA . GLU B 1 63 ? 16.440 40.017 -33.757 1.00 26.30 61 GLU B CA 1
ATOM 1676 C C . GLU B 1 63 ? 15.889 40.847 -32.597 1.00 26.31 61 GLU B C 1
ATOM 1677 O O . GLU B 1 63 ? 14.744 41.298 -32.650 1.00 26.25 61 GLU B O 1
ATOM 1683 N N . ILE B 1 64 ? 16.705 41.050 -31.561 1.00 26.30 62 ILE B N 1
ATOM 1684 C CA . ILE B 1 64 ? 16.349 41.954 -30.463 1.00 26.61 62 ILE B CA 1
ATOM 1685 C C . ILE B 1 64 ? 16.711 43.382 -30.890 1.00 26.78 62 ILE B C 1
ATOM 1686 O O . ILE B 1 64 ? 17.881 43.740 -30.929 1.00 26.73 62 ILE B O 1
ATOM 1699 N N . ASN B 1 66 ? 15.764 46.263 -29.581 1.00 30.75 64 ASN B N 1
ATOM 1700 C CA . ASN B 1 66 ? 15.842 47.203 -28.482 1.00 31.34 64 ASN B CA 1
ATOM 1701 C C . ASN B 1 66 ? 15.721 46.396 -27.214 1.00 31.72 64 ASN B C 1
ATOM 1702 O O . ASN B 1 66 ? 14.911 45.473 -27.143 1.00 32.08 64 ASN B O 1
ATOM 1707 N N . ILE B 1 67 ? 16.545 46.746 -26.230 1.00 31.96 65 ILE B N 1
ATOM 1708 C CA . ILE B 1 67 ? 16.532 46.140 -24.903 1.00 32.20 65 ILE B CA 1
ATOM 1709 C C . ILE B 1 67 ? 17.057 47.191 -23.905 1.00 32.65 65 ILE B C 1
ATOM 1710 O O . ILE B 1 67 ? 18.149 47.738 -24.085 1.00 32.29 65 ILE B O 1
ATOM 1715 N N . ALA B 1 68 ? 16.252 47.498 -22.888 1.00 32.95 66 ALA B N 1
ATOM 1716 C CA . ALA B 1 68 ? 16.582 48.541 -21.918 1.00 33.38 66 ALA B CA 1
ATOM 1717 C C . ALA B 1 68 ? 16.080 48.196 -20.518 1.00 34.04 66 ALA B C 1
ATOM 1718 O O . ALA B 1 68 ? 15.064 47.511 -20.359 1.00 33.84 66 ALA B O 1
ATOM 1720 N N . VAL B 1 69 ? 16.821 48.668 -19.517 1.00 34.72 67 VAL B N 1
ATOM 1721 C CA . VAL B 1 69 ? 16.515 48.465 -18.103 1.00 35.42 67 VAL B CA 1
ATOM 1722 C C . VAL B 1 69 ? 16.336 49.872 -17.528 1.00 36.10 67 VAL B C 1
ATOM 1723 O O . VAL B 1 69 ? 16.990 50.811 -18.007 1.00 36.54 67 VAL B O 1
ATOM 1727 N N . ALA B 1 70 ? 15.459 50.035 -16.530 1.00 36.54 68 ALA B N 1
ATOM 1728 C CA . ALA B 1 70 ? 15.281 51.347 -15.860 1.00 37.06 68 ALA B CA 1
ATOM 1729 C C . ALA B 1 70 ? 16.628 51.895 -15.400 1.00 37.50 68 ALA B C 1
ATOM 1730 O O . ALA B 1 70 ? 17.461 51.132 -14.915 1.00 37.50 68 ALA B O 1
ATOM 1732 N N . GLU B 1 71 ? 16.847 53.200 -15.570 1.00 38.31 69 GLU B N 1
ATOM 1733 C CA . GLU B 1 71 ? 18.153 53.836 -15.268 1.00 39.83 69 GLU B CA 1
ATOM 1734 C C . GLU B 1 71 ? 18.741 53.491 -13.889 1.00 39.37 69 GLU B C 1
ATOM 1735 O O . GLU B 1 71 ? 19.931 53.196 -13.774 1.00 39.39 69 GLU B O 1
ATOM 1741 N N . HIS B 1 72 ? 17.902 53.524 -12.856 1.00 39.01 70 HIS B N 1
ATOM 1742 C CA . HIS B 1 72 ? 18.347 53.268 -11.490 1.00 39.20 70 HIS B CA 1
ATOM 1743 C C . HIS B 1 72 ? 18.528 51.784 -11.143 1.00 39.41 70 HIS B C 1
ATOM 1744 O O . HIS B 1 72 ? 18.967 51.457 -10.029 1.00 38.94 70 HIS B O 1
ATOM 1751 N N . LEU B 1 73 ? 18.201 50.900 -12.091 1.00 39.54 71 LEU B N 1
ATOM 1752 C CA . LEU B 1 73 ? 18.120 49.458 -11.810 1.00 40.18 71 LEU B CA 1
ATOM 1753 C C . LEU B 1 73 ? 19.220 48.617 -12.440 1.00 40.70 71 LEU B C 1
ATOM 1754 O O . LEU B 1 73 ? 19.139 47.391 -12.463 1.00 41.10 71 LEU B O 1
ATOM 1759 N N . GLN B 1 74 ? 20.259 49.278 -12.928 1.00 41.45 72 GLN B N 1
ATOM 1760 C CA . GLN B 1 74 ? 21.370 48.579 -13.539 1.00 42.01 72 GLN B CA 1
ATOM 1761 C C . GLN B 1 74 ? 22.220 47.843 -12.506 1.00 41.58 72 GLN B C 1
ATOM 1762 O O . GLN B 1 74 ? 22.262 48.222 -11.343 1.00 41.40 72 GLN B O 1
ATOM 1768 N N . GLY B 1 75 ? 22.842 46.747 -12.935 1.00 41.47 73 GLY B N 1
ATOM 1769 C CA . GLY B 1 75 ? 23.619 45.900 -12.039 1.00 40.84 73 GLY B CA 1
ATOM 1770 C C . GLY B 1 75 ? 22.774 44.988 -11.171 1.00 40.68 73 GLY B C 1
ATOM 1771 O O . GLY B 1 75 ? 23.285 44.391 -10.228 1.00 40.99 73 GLY B O 1
ATOM 1772 N N . LYS B 1 76 ? 21.484 44.863 -11.493 1.00 39.94 74 LYS B N 1
ATOM 1773 C CA . LYS B 1 76 ? 20.572 44.073 -10.671 1.00 39.14 74 LYS B CA 1
ATOM 1774 C C . LYS B 1 76 ? 20.042 42.809 -11.356 1.00 38.54 74 LYS B C 1
ATOM 1775 O O . LYS B 1 76 ? 19.198 42.114 -10.801 1.00 38.36 74 LYS B O 1
ATOM 1781 N N . GLY B 1 77 ? 20.556 42.507 -12.550 1.00 37.59 75 GLY B N 1
ATOM 1782 C CA . GLY B 1 77 ? 20.309 41.216 -13.190 1.00 36.48 75 GLY B CA 1
ATOM 1783 C C . GLY B 1 77 ? 19.065 41.148 -14.054 1.00 35.70 75 GLY B C 1
ATOM 1784 O O . GLY B 1 77 ? 18.577 40.058 -14.362 1.00 35.32 75 GLY B O 1
ATOM 1785 N N . ILE B 1 78 ? 18.558 42.315 -14.444 1.00 35.12 76 ILE B N 1
ATOM 1786 C CA . ILE B 1 78 ? 17.341 42.405 -15.259 1.00 34.57 76 ILE B CA 1
ATOM 1787 C C . ILE B 1 78 ? 17.636 42.200 -16.754 1.00 34.84 76 ILE B C 1
ATOM 1788 O O . ILE B 1 78 ? 16.860 41.551 -17.455 1.00 34.77 76 ILE B O 1
ATOM 1793 N N . GLY B 1 79 ? 18.756 42.741 -17.227 1.00 35.01 77 GLY B N 1
ATOM 1794 C CA . GLY B 1 79 ? 19.205 42.503 -18.600 1.00 35.70 77 GLY B CA 1
ATOM 1795 C C . GLY B 1 79 ? 19.251 41.015 -18.885 1.00 36.14 77 GLY B C 1
ATOM 1796 O O . GLY B 1 79 ? 18.668 40.540 -19.869 1.00 36.50 77 GLY B O 1
ATOM 1797 N N . LYS B 1 80 ? 19.908 40.274 -17.993 1.00 36.33 78 LYS B N 1
ATOM 1798 C CA . LYS B 1 80 ? 19.994 38.823 -18.113 1.00 36.75 78 LYS B CA 1
ATOM 1799 C C . LYS B 1 80 ? 18.618 38.148 -18.225 1.00 36.64 78 LYS B C 1
ATOM 1800 O O . LYS B 1 80 ? 18.409 37.266 -19.062 1.00 36.77 78 LYS B O 1
ATOM 1806 N N . LYS B 1 81 ? 17.672 38.569 -17.400 1.00 36.67 79 LYS B N 1
ATOM 1807 C CA . LYS B 1 81 ? 16.378 37.905 -17.429 1.00 36.72 79 LYS B CA 1
ATOM 1808 C C . LYS B 1 81 ? 15.454 38.349 -18.577 1.00 35.91 79 LYS B C 1
ATOM 1809 O O . LYS B 1 81 ? 14.576 37.600 -18.982 1.00 35.91 79 LYS B O 1
ATOM 1815 N N . LEU B 1 82 ? 15.679 39.547 -19.112 1.00 35.49 80 LEU B N 1
ATOM 1816 C CA . LEU B 1 82 ? 15.047 39.965 -20.358 1.00 34.84 80 LEU B CA 1
ATOM 1817 C C . LEU B 1 82 ? 15.561 39.096 -21.507 1.00 34.74 80 LEU B C 1
ATOM 1818 O O . LEU B 1 82 ? 14.786 38.606 -22.311 1.00 34.78 80 LEU B O 1
ATOM 1823 N N . LEU B 1 83 ? 16.875 38.904 -21.550 1.00 35.00 81 LEU B N 1
ATOM 1824 C CA . LEU B 1 83 ? 17.544 38.026 -22.514 1.00 35.34 81 LEU B CA 1
ATOM 1825 C C . LEU B 1 83 ? 17.059 36.571 -22.491 1.00 35.27 81 LEU B C 1
ATOM 1826 O O . LEU B 1 83 ? 16.752 36.022 -23.553 1.00 35.14 81 LEU B O 1
ATOM 1831 N N . ARG B 1 84 ? 17.002 35.949 -21.304 1.00 35.28 82 ARG B N 1
ATOM 1832 C CA . ARG B 1 84 ? 16.507 34.567 -21.181 1.00 35.56 82 ARG B CA 1
ATOM 1833 C C . ARG B 1 84 ? 15.090 34.466 -21.721 1.00 34.86 82 ARG B C 1
ATOM 1834 O O . ARG B 1 84 ? 14.707 33.445 -22.316 1.00 34.63 82 ARG B O 1
ATOM 1842 N N . HIS B 1 85 ? 14.303 35.512 -21.471 1.00 33.98 83 HIS B N 1
ATOM 1843 C CA . HIS B 1 85 ? 12.910 35.520 -21.875 1.00 33.57 83 HIS B CA 1
ATOM 1844 C C . HIS B 1 85 ? 12.803 35.715 -23.398 1.00 33.52 83 HIS B C 1
ATOM 1845 O O . HIS B 1 85 ? 12.017 35.043 -24.068 1.00 33.42 83 HIS B O 1
ATOM 1852 N N . ALA B 1 86 ? 13.604 36.633 -23.927 1.00 32.94 84 ALA B N 1
ATOM 1853 C CA . ALA B 1 86 ? 13.722 36.807 -25.362 1.00 33.10 84 ALA B CA 1
ATOM 1854 C C . ALA B 1 86 ? 14.101 35.493 -26.049 1.00 33.02 84 ALA B C 1
ATOM 1855 O O . ALA B 1 86 ? 13.518 35.146 -27.073 1.00 32.96 84 ALA B O 1
ATOM 1857 N N . VAL B 1 87 ? 15.047 34.753 -25.473 1.00 33.22 85 VAL B N 1
ATOM 1858 C CA . VAL B 1 87 ? 15.449 33.444 -26.036 1.00 33.45 85 VAL B CA 1
ATOM 1859 C C . VAL B 1 87 ? 14.285 32.446 -26.035 1.00 33.76 85 VAL B C 1
ATOM 1860 O O . VAL B 1 87 ? 14.043 31.760 -27.033 1.00 33.85 85 VAL B O 1
ATOM 1864 N N . GLU B 1 88 ? 13.566 32.398 -24.914 1.00 34.17 86 GLU B N 1
ATOM 1865 C CA . GLU B 1 88 ? 12.424 31.513 -24.713 1.00 34.56 86 GLU B CA 1
ATOM 1866 C C . GLU B 1 88 ? 11.308 31.829 -25.694 1.00 34.03 86 GLU B C 1
ATOM 1867 O O . GLU B 1 88 ? 10.667 30.923 -26.225 1.00 33.86 86 GLU B O 1
ATOM 1873 N N . THR B 1 89 ? 11.088 33.124 -25.926 1.00 33.71 87 THR B N 1
ATOM 1874 C CA . THR B 1 89 ? 10.032 33.611 -26.812 1.00 33.56 87 THR B CA 1
ATOM 1875 C C . THR B 1 89 ? 10.336 33.275 -28.284 1.00 33.76 87 THR B C 1
ATOM 1876 O O . THR B 1 89 ? 9.459 32.823 -29.023 1.00 33.75 87 THR B O 1
ATOM 1880 N N . ALA B 1 90 ? 11.588 33.490 -28.688 1.00 34.02 88 ALA B N 1
ATOM 1881 C CA . ALA B 1 90 ? 12.036 33.187 -30.034 1.00 34.53 88 ALA B CA 1
ATOM 1882 C C . ALA B 1 90 ? 11.926 31.687 -30.307 1.00 34.95 88 ALA B C 1
ATOM 1883 O O . ALA B 1 90 ? 11.354 31.291 -31.324 1.00 34.61 88 ALA B O 1
ATOM 1885 N N . LYS B 1 91 ? 12.455 30.874 -29.385 1.00 35.66 89 LYS B N 1
ATOM 1886 C CA . LYS B 1 91 ? 12.336 29.415 -29.435 1.00 36.62 89 LYS B CA 1
ATOM 1887 C C . LYS B 1 91 ? 10.878 28.989 -29.563 1.00 36.67 89 LYS B C 1
ATOM 1888 O O . LYS B 1 91 ? 10.558 28.093 -30.341 1.00 37.19 89 LYS B O 1
ATOM 1894 N N . GLY B 1 92 ? 9.999 29.642 -28.806 1.00 36.68 90 GLY B N 1
ATOM 1895 C CA . GLY B 1 92 ? 8.574 29.327 -28.821 1.00 36.77 90 GLY B CA 1
ATOM 1896 C C . GLY B 1 92 ? 7.855 29.720 -30.101 1.00 36.90 90 GLY B C 1
ATOM 1897 O O . GLY B 1 92 ? 6.813 29.163 -30.422 1.00 37.14 90 GLY B O 1
ATOM 1898 N N . TYR B 1 93 ? 8.401 30.693 -30.824 1.00 36.84 91 TYR B N 1
ATOM 1899 C CA . TYR B 1 93 ? 7.853 31.096 -32.126 1.00 36.37 91 TYR B CA 1
ATOM 1900 C C . TYR B 1 93 ? 8.346 30.228 -33.286 1.00 35.60 91 TYR B C 1
ATOM 1901 O O . TYR B 1 93 ? 7.899 30.388 -34.420 1.00 35.56 91 TYR B O 1
ATOM 1910 N N . GLY B 1 94 ? 9.260 29.305 -32.994 1.00 34.88 92 GLY B N 1
ATOM 1911 C CA . GLY B 1 94 ? 9.794 28.404 -34.007 1.00 33.76 92 GLY B CA 1
ATOM 1912 C C . GLY B 1 94 ? 11.066 28.908 -34.670 1.00 33.25 92 GLY B C 1
ATOM 1913 O O . GLY B 1 94 ? 11.491 28.359 -35.686 1.00 33.30 92 GLY B O 1
ATOM 1922 N N . SER B 1 96 ? 15.045 29.580 -35.420 1.00 31.59 94 SER B N 1
ATOM 1923 C CA . SER B 1 96 ? 16.318 28.845 -35.381 1.00 32.38 94 SER B CA 1
ATOM 1924 C C . SER B 1 96 ? 17.458 29.709 -34.848 1.00 32.33 94 SER B C 1
ATOM 1925 O O . SER B 1 96 ? 18.484 29.193 -34.404 1.00 32.47 94 SER B O 1
ATOM 1928 N N . LYS B 1 97 ? 17.278 31.023 -34.935 1.00 32.38 95 LYS B N 1
ATOM 1929 C CA . LYS B 1 97 ? 18.335 31.971 -34.674 1.00 32.70 95 LYS B CA 1
ATOM 1930 C C . LYS B 1 97 ? 17.806 33.227 -34.009 1.00 32.58 95 LYS B C 1
ATOM 1931 O O . LYS B 1 97 ? 16.740 33.752 -34.375 1.00 32.54 95 LYS B O 1
ATOM 1937 N N . LEU B 1 98 ? 18.556 33.686 -33.006 1.00 32.58 96 LEU B N 1
ATOM 1938 C CA . LEU B 1 98 ? 18.313 34.963 -32.352 1.00 32.13 96 LEU B CA 1
ATOM 1939 C C . LEU B 1 98 ? 19.544 35.872 -32.518 1.00 32.08 96 LEU B C 1
ATOM 1940 O O . LEU B 1 98 ? 20.672 35.479 -32.203 1.00 31.67 96 LEU B O 1
ATOM 1945 N N . GLU B 1 99 ? 19.309 37.077 -33.027 1.00 31.99 97 GLU B N 1
ATOM 1946 C CA . GLU B 1 99 ? 20.363 38.063 -33.231 1.00 32.61 97 GLU B CA 1
ATOM 1947 C C . GLU B 1 99 ? 20.164 39.266 -32.334 1.00 32.45 97 GLU B C 1
ATOM 1948 O O . GLU B 1 99 ? 19.048 39.559 -31.883 1.00 32.23 97 GLU B O 1
ATOM 1954 N N . VAL B 1 100 ? 21.275 39.935 -32.052 1.00 32.30 98 VAL B N 1
ATOM 1955 C CA . VAL B 1 100 ? 21.271 41.174 -31.315 1.00 32.63 98 VAL B CA 1
ATOM 1956 C C . VAL B 1 100 ? 22.512 41.952 -31.740 1.00 32.68 98 VAL B C 1
ATOM 1957 O O . VAL B 1 100 ? 23.553 41.370 -32.025 1.00 33.02 98 VAL B O 1
ATOM 1961 N N . GLY B 1 101 ? 22.375 43.265 -31.824 1.00 33.04 99 GLY B N 1
ATOM 1962 C CA . GLY B 1 101 ? 23.491 44.131 -32.136 1.00 32.61 99 GLY B CA 1
ATOM 1963 C C . GLY B 1 101 ? 23.676 45.170 -31.052 1.00 32.68 99 GLY B C 1
ATOM 1964 O O . GLY B 1 101 ? 22.711 45.615 -30.420 1.00 32.91 99 GLY B O 1
ATOM 1965 N N . THR B 1 102 ? 24.922 45.562 -30.834 1.00 32.29 100 THR B N 1
ATOM 1966 C CA . THR B 1 102 ? 25.209 46.654 -29.930 1.00 32.14 100 THR B CA 1
ATOM 1967 C C . THR B 1 102 ? 26.413 47.451 -30.450 1.00 31.98 100 THR B C 1
ATOM 1968 O O . THR B 1 102 ? 27.130 46.977 -31.315 1.00 31.89 100 THR B O 1
ATOM 1972 N N . GLY B 1 103 ? 26.593 48.674 -29.962 1.00 32.33 101 GLY B N 1
ATOM 1973 C CA . GLY B 1 103 ? 27.730 49.511 -30.346 1.00 32.37 101 GLY B CA 1
ATOM 1974 C C . GLY B 1 103 ? 29.083 48.934 -29.959 1.00 32.56 101 GLY B C 1
ATOM 1975 O O . GLY B 1 103 ? 29.180 48.088 -29.068 1.00 32.74 101 GLY B O 1
ATOM 1976 N N . ASN B 1 104 ? 30.134 49.377 -30.641 1.00 32.61 102 ASN B N 1
ATOM 1977 C CA . ASN B 1 104 ? 31.499 48.937 -30.308 1.00 32.70 102 ASN B CA 1
ATOM 1978 C C . ASN B 1 104 ? 31.904 49.358 -28.890 1.00 33.13 102 ASN B C 1
ATOM 1979 O O . ASN B 1 104 ? 32.731 48.695 -28.239 1.00 33.03 102 ASN B O 1
ATOM 1984 N N . SER B 1 105 ? 31.297 50.449 -28.416 1.00 33.60 103 SER B N 1
ATOM 1985 C CA . SER B 1 105 ? 31.562 51.002 -27.090 1.00 34.35 103 SER B CA 1
ATOM 1986 C C . SER B 1 105 ? 30.771 50.336 -25.962 1.00 34.99 103 SER B C 1
ATOM 1987 O O . SER B 1 105 ? 31.053 50.562 -24.785 1.00 35.04 103 SER B O 1
ATOM 1990 N N . SER B 1 106 ? 29.781 49.520 -26.320 1.00 35.79 104 SER B N 1
ATOM 1991 C CA . SER B 1 106 ? 28.909 48.892 -25.329 1.00 36.59 104 SER B CA 1
ATOM 1992 C C . SER B 1 106 ? 29.546 47.635 -24.753 1.00 37.13 104 SER B C 1
ATOM 1993 O O . SER B 1 106 ? 29.033 46.529 -24.965 1.00 37.41 104 SER B O 1
ATOM 1996 N N . VAL B 1 107 ? 30.650 47.809 -24.021 1.00 37.45 105 VAL B N 1
ATOM 1997 C CA . VAL B 1 107 ? 31.437 46.682 -23.505 1.00 38.01 105 VAL B CA 1
ATOM 1998 C C . VAL B 1 107 ? 30.721 45.825 -22.439 1.00 38.54 105 VAL B C 1
ATOM 1999 O O . VAL B 1 107 ? 30.933 44.606 -22.372 1.00 38.72 105 VAL B O 1
ATOM 2003 N N . SER B 1 108 ? 29.864 46.447 -21.628 1.00 38.52 106 SER B N 1
ATOM 2004 C CA . SER B 1 108 ? 29.052 45.692 -20.676 1.00 39.13 106 SER B CA 1
ATOM 2005 C C . SER B 1 108 ? 28.059 44.781 -21.389 1.00 38.99 106 SER B C 1
ATOM 2006 O O . SER B 1 108 ? 27.923 43.604 -21.039 1.00 39.02 106 SER B O 1
ATOM 2009 N N . GLN B 1 109 ? 27.379 45.326 -22.394 1.00 38.99 107 GLN B N 1
ATOM 2010 C CA . GLN B 1 109 ? 26.468 44.542 -23.211 1.00 39.07 107 GLN B CA 1
ATOM 2011 C C . GLN B 1 109 ? 27.199 43.407 -23.921 1.00 38.51 107 GLN B C 1
ATOM 2012 O O . GLN B 1 109 ? 26.752 42.260 -23.891 1.00 38.63 107 GLN B O 1
ATOM 2018 N N . LEU B 1 110 ? 28.338 43.719 -24.526 1.00 38.11 108 LEU B N 1
ATOM 2019 C CA . LEU B 1 110 ? 29.160 42.697 -25.177 1.00 37.69 108 LEU B CA 1
ATOM 2020 C C . LEU B 1 110 ? 29.533 41.558 -24.222 1.00 37.29 108 LEU B C 1
ATOM 2021 O O . LEU B 1 110 ? 29.440 40.387 -24.594 1.00 37.32 108 LEU B O 1
ATOM 2026 N N . ALA B 1 111 ? 29.937 41.901 -22.998 1.00 36.62 109 ALA B N 1
ATOM 2027 C CA . ALA B 1 111 ? 30.163 40.894 -21.945 1.00 36.04 109 ALA B CA 1
ATOM 2028 C C . ALA B 1 111 ? 28.893 40.090 -21.632 1.00 35.39 109 ALA B C 1
ATOM 2029 O O . ALA B 1 111 ? 28.913 38.861 -21.622 1.00 35.08 109 ALA B O 1
ATOM 2031 N N . LEU B 1 112 ? 27.792 40.801 -21.401 1.00 34.97 110 LEU B N 1
ATOM 2032 C CA . LEU B 1 112 ? 26.518 40.191 -21.034 1.00 34.84 110 LEU B CA 1
ATOM 2033 C C . LEU B 1 112 ? 25.967 39.266 -22.110 1.00 34.65 110 LEU B C 1
ATOM 2034 O O . LEU B 1 112 ? 25.606 38.120 -21.819 1.00 34.73 110 LEU B O 1
ATOM 2039 N N . TYR B 1 113 ? 25.908 39.761 -23.345 1.00 34.28 111 TYR B N 1
ATOM 2040 C CA . TYR B 1 113 ? 25.340 38.992 -24.461 1.00 34.42 111 TYR B CA 1
ATOM 2041 C C . TYR B 1 113 ? 26.069 37.668 -24.692 1.00 34.22 111 TYR B C 1
ATOM 2042 O O . TYR B 1 113 ? 25.439 36.639 -24.926 1.00 34.01 111 TYR B O 1
ATOM 2051 N N . GLN B 1 114 ? 27.396 37.709 -24.602 1.00 34.23 112 GLN B N 1
ATOM 2052 C CA . GLN B 1 114 ? 28.238 36.544 -24.826 1.00 34.56 112 GLN B CA 1
ATOM 2053 C C . GLN B 1 114 ? 28.140 35.559 -23.672 1.00 35.38 112 GLN B C 1
ATOM 2054 O O . GLN B 1 114 ? 28.177 34.346 -23.887 1.00 35.06 112 GLN B O 1
ATOM 2060 N N . LYS B 1 115 ? 28.026 36.086 -22.452 1.00 36.08 113 LYS B N 1
ATOM 2061 C CA . LYS B 1 115 ? 27.839 35.248 -21.269 1.00 37.65 113 LYS B CA 1
ATOM 2062 C C . LYS B 1 115 ? 26.510 34.497 -21.361 1.00 37.33 113 LYS B C 1
ATOM 2063 O O . LYS B 1 115 ? 26.392 33.363 -20.901 1.00 37.89 113 LYS B O 1
ATOM 2069 N N . CYS B 1 116 ? 25.528 35.140 -21.982 1.00 37.28 114 CYS B N 1
ATOM 2070 C CA . CYS B 1 116 ? 24.209 34.565 -22.240 1.00 37.27 114 CYS B CA 1
ATOM 2071 C C . CYS B 1 116 ? 24.134 33.673 -23.494 1.00 36.77 114 CYS B C 1
ATOM 2072 O O . CYS B 1 116 ? 23.072 33.117 -23.803 1.00 36.76 114 CYS B O 1
ATOM 2075 N N . GLY B 1 117 ? 25.246 33.552 -24.222 1.00 35.95 115 GLY B N 1
ATOM 2076 C CA . GLY B 1 117 ? 25.338 32.605 -25.333 1.00 34.88 115 GLY B CA 1
ATOM 2077 C C . GLY B 1 117 ? 25.410 33.146 -26.757 1.00 34.30 115 GLY B C 1
ATOM 2078 O O . GLY B 1 117 ? 25.536 32.367 -27.686 1.00 34.10 115 GLY B O 1
ATOM 2079 N N . PHE B 1 118 ? 25.319 34.465 -26.933 1.00 33.99 116 PHE B N 1
ATOM 2080 C CA . PHE B 1 118 ? 25.469 35.103 -28.254 1.00 33.68 116 PHE B CA 1
ATOM 2081 C C . PHE B 1 118 ? 26.918 35.204 -28.646 1.00 33.49 116 PHE B C 1
ATOM 2082 O O . PHE B 1 118 ? 27.757 35.564 -27.827 1.00 33.91 116 PHE B O 1
ATOM 2090 N N . ARG B 1 119 ? 27.201 34.909 -29.907 1.00 32.99 117 ARG B N 1
ATOM 2091 C CA . ARG B 1 119 ? 28.543 34.984 -30.457 1.00 32.69 117 ARG B CA 1
ATOM 2092 C C . ARG B 1 119 ? 28.627 36.117 -31.485 1.00 33.19 117 ARG B C 1
ATOM 2093 O O . ARG B 1 119 ? 27.766 36.236 -32.360 1.00 33.31 117 ARG B O 1
ATOM 2101 N N . ILE B 1 120 ? 29.660 36.944 -31.365 1.00 33.68 118 ILE B N 1
ATOM 2102 C CA . ILE B 1 120 ? 29.945 38.000 -32.329 1.00 34.67 118 ILE B CA 1
ATOM 2103 C C . ILE B 1 120 ? 30.278 37.404 -33.705 1.00 35.32 118 ILE B C 1
ATOM 2104 O O . ILE B 1 120 ? 31.158 36.540 -33.817 1.00 35.63 118 ILE B O 1
ATOM 2109 N N . PHE B 1 121 ? 29.581 37.867 -34.745 1.00 35.84 119 PHE B N 1
ATOM 2110 C CA . PHE B 1 121 ? 29.770 37.310 -36.081 1.00 36.34 119 PHE B CA 1
ATOM 2111 C C . PHE B 1 121 ? 30.114 38.322 -37.178 1.00 36.19 119 PHE B C 1
ATOM 2112 O O . PHE B 1 121 ? 30.691 37.954 -38.188 1.00 36.51 119 PHE B O 1
ATOM 2120 N N . SER B 1 122 ? 29.772 39.591 -36.983 1.00 35.98 120 SER B N 1
ATOM 2121 C CA . SER B 1 122 ? 29.963 40.591 -38.028 1.00 35.77 120 SER B CA 1
ATOM 2122 C C . SER B 1 122 ? 30.016 41.981 -37.434 1.00 35.44 120 SER B C 1
ATOM 2123 O O . SER B 1 122 ? 29.805 42.160 -36.233 1.00 35.06 120 SER B O 1
ATOM 2126 N N . ILE B 1 123 ? 30.314 42.958 -38.288 1.00 35.14 121 ILE B N 1
ATOM 2127 C CA . ILE B 1 123 ? 30.342 44.369 -37.909 1.00 34.69 121 ILE B CA 1
ATOM 2128 C C . ILE B 1 123 ? 29.660 45.204 -38.994 1.00 34.73 121 ILE B C 1
ATOM 2129 O O . ILE B 1 123 ? 29.940 45.028 -40.183 1.00 34.84 121 ILE B O 1
ATOM 2134 N N . ASP B 1 124 ? 28.732 46.070 -38.587 1.00 34.73 122 ASP B N 1
ATOM 2135 C CA A ASP B 1 124 ? 28.133 47.047 -39.497 0.50 34.83 122 ASP B CA 1
ATOM 2136 C CA B ASP B 1 124 ? 28.144 47.051 -39.497 0.50 34.63 122 ASP B CA 1
ATOM 2137 C C . ASP B 1 124 ? 28.857 48.383 -39.287 1.00 34.57 122 ASP B C 1
ATOM 2138 O O . ASP B 1 124 ? 28.536 49.132 -38.373 1.00 34.51 122 ASP B O 1
ATOM 2147 N N . PHE B 1 125 ? 29.840 48.674 -40.130 1.00 34.63 123 PHE B N 1
ATOM 2148 C CA . PHE B 1 125 ? 30.634 49.895 -39.964 1.00 35.15 123 PHE B CA 1
ATOM 2149 C C . PHE B 1 125 ? 29.858 51.193 -40.141 1.00 35.37 123 PHE B C 1
ATOM 2150 O O . PHE B 1 125 ? 29.063 51.326 -41.067 1.00 35.96 123 PHE B O 1
ATOM 2158 N N . ASP B 1 126 ? 30.095 52.140 -39.232 1.00 36.01 124 ASP B N 1
ATOM 2159 C CA . ASP B 1 126 ? 29.479 53.490 -39.262 1.00 36.77 124 ASP B CA 1
ATOM 2160 C C . ASP B 1 126 ? 27.940 53.495 -39.121 1.00 37.13 124 ASP B C 1
ATOM 2161 O O . ASP B 1 126 ? 27.279 54.489 -39.431 1.00 37.13 124 ASP B O 1
ATOM 2166 N N . TYR B 1 127 ? 27.385 52.391 -38.638 1.00 37.70 125 TYR B N 1
ATOM 2167 C CA . TYR B 1 127 ? 25.942 52.267 -38.430 1.00 38.53 125 TYR B CA 1
ATOM 2168 C C . TYR B 1 127 ? 25.351 53.455 -37.652 1.00 39.41 125 TYR B C 1
ATOM 2169 O O . TYR B 1 127 ? 24.392 54.082 -38.105 1.00 39.18 125 TYR B O 1
ATOM 2178 N N . PHE B 1 128 ? 25.934 53.758 -36.492 1.00 40.62 126 PHE B N 1
ATOM 2179 C CA . PHE B 1 128 ? 25.432 54.835 -35.625 1.00 41.96 126 PHE B CA 1
ATOM 2180 C C . PHE B 1 128 ? 25.609 56.217 -36.245 1.00 43.22 126 PHE B C 1
ATOM 2181 O O . PHE B 1 128 ? 24.781 57.105 -36.049 1.00 43.40 126 PHE B O 1
ATOM 2189 N N . SER B 1 129 ? 26.676 56.369 -37.026 1.00 44.67 127 SER B N 1
ATOM 2190 C CA . SER B 1 129 ? 26.944 57.600 -37.761 1.00 46.08 127 SER B CA 1
ATOM 2191 C C . SER B 1 129 ? 25.899 57.867 -38.854 1.00 46.61 127 SER B C 1
ATOM 2192 O O . SER B 1 129 ? 25.487 59.007 -39.046 1.00 46.86 127 SER B O 1
ATOM 2195 N N . LYS B 1 130 ? 25.459 56.827 -39.558 1.00 47.36 128 LYS B N 1
ATOM 2196 C CA . LYS B 1 130 ? 24.384 57.007 -40.544 1.00 48.30 128 LYS B CA 1
ATOM 2197 C C . LYS B 1 130 ? 22.972 56.652 -40.048 1.00 48.40 128 LYS B C 1
ATOM 2198 O O . LYS B 1 130 ? 22.094 56.318 -40.842 1.00 48.80 128 LYS B O 1
ATOM 2204 N N . HIS B 1 131 ? 22.754 56.744 -38.738 1.00 48.49 129 HIS B N 1
ATOM 2205 C CA . HIS B 1 131 ? 21.429 56.506 -38.166 1.00 48.62 129 HIS B CA 1
ATOM 2206 C C . HIS B 1 131 ? 21.027 57.606 -37.200 1.00 48.52 129 HIS B C 1
ATOM 2207 O O . HIS B 1 131 ? 19.838 57.837 -36.974 1.00 48.07 129 HIS B O 1
ATOM 2214 N N . TYR B 1 132 ? 22.033 58.269 -36.635 1.00 48.87 130 TYR B N 1
ATOM 2215 C CA . TYR B 1 132 ? 21.843 59.323 -35.635 1.00 49.36 130 TYR B CA 1
ATOM 2216 C C . TYR B 1 132 ? 22.713 60.512 -35.989 1.00 50.35 130 TYR B C 1
ATOM 2217 O O . TYR B 1 132 ? 23.917 60.356 -36.231 1.00 50.38 130 TYR B O 1
ATOM 2226 N N . GLU B 1 133 ? 22.094 61.689 -36.023 1.00 51.49 131 GLU B N 1
ATOM 2227 C CA . GLU B 1 133 ? 22.780 62.916 -36.410 1.00 53.01 131 GLU B CA 1
ATOM 2228 C C . GLU B 1 133 ? 23.940 63.232 -35.466 1.00 53.23 131 GLU B C 1
ATOM 2229 O O . GLU B 1 133 ? 25.063 63.493 -35.916 1.00 53.34 131 GLU B O 1
ATOM 2235 N N . GLU B 1 134 ? 23.660 63.174 -34.164 1.00 53.67 132 GLU B N 1
ATOM 2236 C CA . GLU B 1 134 ? 24.633 63.502 -33.124 1.00 53.91 132 GLU B CA 1
ATOM 2237 C C . GLU B 1 134 ? 25.471 62.295 -32.699 1.00 53.45 132 GLU B C 1
ATOM 2238 O O . GLU B 1 134 ? 24.960 61.179 -32.571 1.00 53.30 132 GLU B O 1
ATOM 2244 N N . GLU B 1 135 ? 26.757 62.553 -32.461 1.00 53.16 133 GLU B N 1
ATOM 2245 C CA . GLU B 1 135 ? 27.716 61.553 -31.994 1.00 52.67 133 GLU B CA 1
ATOM 2246 C C . GLU B 1 135 ? 27.344 60.983 -30.629 1.00 52.53 133 GLU B C 1
ATOM 2247 O O . GLU B 1 135 ? 26.905 61.715 -29.736 1.00 52.57 133 GLU B O 1
ATOM 2253 N N . ILE B 1 136 ? 27.522 59.670 -30.490 1.00 52.25 134 ILE B N 1
ATOM 2254 C CA . ILE B 1 136 ? 27.279 58.952 -29.245 1.00 51.93 134 ILE B CA 1
ATOM 2255 C C . ILE B 1 136 ? 28.623 58.517 -28.673 1.00 51.96 134 ILE B C 1
ATOM 2256 O O . ILE B 1 136 ? 29.469 57.979 -29.393 1.00 51.82 134 ILE B O 1
ATOM 2261 N N . ILE B 1 137 ? 28.821 58.775 -27.382 1.00 52.01 135 ILE B N 1
ATOM 2262 C CA . ILE B 1 137 ? 30.038 58.379 -26.673 1.00 51.93 135 ILE B CA 1
ATOM 2263 C C . ILE B 1 137 ? 29.651 57.601 -25.423 1.00 52.02 135 ILE B C 1
ATOM 2264 O O . ILE B 1 137 ? 28.825 58.058 -24.625 1.00 52.23 135 ILE B O 1
ATOM 2269 N N . GLU B 1 138 ? 30.229 56.412 -25.272 1.00 51.79 136 GLU B N 1
ATOM 2270 C CA . GLU B 1 138 ? 30.036 55.608 -24.065 1.00 51.69 136 GLU B CA 1
ATOM 2271 C C . GLU B 1 138 ? 31.393 55.251 -23.488 1.00 51.04 136 GLU B C 1
ATOM 2272 O O . GLU B 1 138 ? 32.297 54.869 -24.231 1.00 51.35 136 GLU B O 1
ATOM 2278 N N . ASN B 1 139 ? 31.531 55.383 -22.168 1.00 50.45 137 ASN B N 1
ATOM 2279 C CA . ASN B 1 139 ? 32.762 55.023 -21.447 1.00 49.66 137 ASN B CA 1
ATOM 2280 C C . ASN B 1 139 ? 34.023 55.611 -22.093 1.00 48.57 137 ASN B C 1
ATOM 2281 O O . ASN B 1 139 ? 35.084 54.996 -22.067 1.00 48.47 137 ASN B O 1
ATOM 2286 N N . GLY B 1 140 ? 33.894 56.793 -22.691 1.00 47.49 138 GLY B N 1
ATOM 2287 C CA . GLY B 1 140 ? 35.014 57.441 -23.372 1.00 46.17 138 GLY B CA 1
ATOM 2288 C C . GLY B 1 140 ? 35.326 56.927 -24.770 1.00 45.26 138 GLY B C 1
ATOM 2289 O O . GLY B 1 140 ? 36.353 57.296 -25.353 1.00 45.41 138 GLY B O 1
ATOM 2290 N N . ILE B 1 141 ? 34.452 56.073 -25.306 1.00 44.17 139 ILE B N 1
ATOM 2291 C CA . ILE B 1 141 ? 34.610 55.523 -26.662 1.00 42.85 139 ILE B CA 1
ATOM 2292 C C . ILE B 1 141 ? 33.471 55.996 -27.571 1.00 42.25 139 ILE B C 1
ATOM 2293 O O . ILE B 1 141 ? 32.295 55.928 -27.191 1.00 41.80 139 ILE B O 1
ATOM 2298 N N . VAL B 1 142 ? 33.823 56.467 -28.767 1.00 41.33 140 VAL B N 1
ATOM 2299 C CA . VAL B 1 142 ? 32.830 56.814 -29.790 1.00 40.59 140 VAL B CA 1
ATOM 2300 C C . VAL B 1 142 ? 32.087 55.550 -30.236 1.00 40.07 140 VAL B C 1
ATOM 2301 O O . VAL B 1 142 ? 32.693 54.552 -30.621 1.00 39.86 140 VAL B O 1
ATOM 2305 N N . C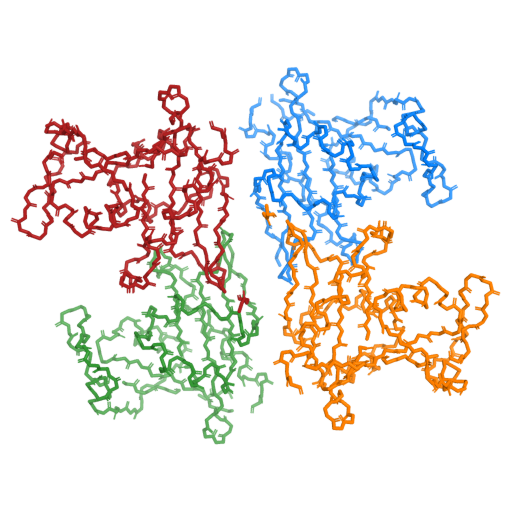YS B 1 143 ? 30.766 55.601 -30.132 1.00 39.61 141 CYS B N 1
ATOM 2306 C CA . CYS B 1 143 ? 29.903 54.531 -30.578 1.00 39.00 141 CYS B CA 1
ATOM 2307 C C . CYS B 1 143 ? 29.686 54.718 -32.079 1.00 38.50 141 CYS B C 1
ATOM 2308 O O . CYS B 1 143 ? 28.864 55.533 -32.517 1.00 38.58 141 CYS B O 1
ATOM 2311 N N . ARG B 1 144 ? 30.450 53.961 -32.858 1.00 37.58 142 ARG B N 1
ATOM 2312 C CA . ARG B 1 144 ? 30.579 54.184 -34.289 1.00 36.91 142 ARG B CA 1
ATOM 2313 C C . ARG B 1 144 ? 29.968 53.040 -35.109 1.00 36.00 142 ARG B C 1
ATOM 2314 O O . ARG B 1 144 ? 29.237 53.271 -36.069 1.00 35.67 142 ARG B O 1
ATOM 2322 N N . ASP B 1 145 ? 30.266 51.809 -34.699 1.00 35.22 143 ASP B N 1
ATOM 2323 C CA . ASP B 1 145 ? 29.949 50.602 -35.462 1.00 34.33 143 ASP B CA 1
ATOM 2324 C C . ASP B 1 145 ? 29.042 49.666 -34.670 1.00 34.16 143 ASP B C 1
ATOM 2325 O O . ASP B 1 145 ? 29.156 49.575 -33.451 1.00 33.79 143 ASP B O 1
ATOM 2338 N N . ILE B 1 147 ? 28.173 46.033 -33.612 1.00 32.57 145 ILE B N 1
ATOM 2339 C CA . ILE B 1 147 ? 28.697 44.682 -33.461 1.00 31.56 145 ILE B CA 1
ATOM 2340 C C . ILE B 1 147 ? 27.490 43.761 -33.476 1.00 31.17 145 ILE B C 1
ATOM 2341 O O . ILE B 1 147 ? 26.549 43.970 -32.716 1.00 30.96 145 ILE B O 1
ATOM 2346 N N . ARG B 1 148 ? 27.513 42.770 -34.363 1.00 30.65 146 ARG B N 1
ATOM 2347 C CA . ARG B 1 148 ? 26.401 41.838 -34.530 1.00 30.46 146 ARG B CA 1
ATOM 2348 C C . ARG B 1 148 ? 26.681 40.496 -33.864 1.00 29.89 146 ARG B C 1
ATOM 2349 O O . ARG B 1 148 ? 27.732 39.876 -34.088 1.00 29.58 146 ARG B O 1
ATOM 2357 N N . LEU B 1 149 ? 25.727 40.030 -33.068 1.00 29.50 147 LEU B N 1
ATOM 2358 C CA . LEU B 1 149 ? 25.890 38.743 -32.386 1.00 29.26 147 LEU B CA 1
ATOM 2359 C C . LEU B 1 149 ? 24.706 37.826 -32.687 1.00 29.63 147 LEU B C 1
ATOM 2360 O O . LEU B 1 149 ? 23.616 38.296 -33.016 1.00 29.46 147 LEU B O 1
ATOM 2365 N N . ALA B 1 150 ? 24.924 36.521 -32.588 1.00 29.81 148 ALA B N 1
ATOM 2366 C CA . ALA B 1 150 ? 23.848 35.575 -32.846 1.00 30.66 148 ALA B CA 1
ATOM 2367 C C . ALA B 1 150 ? 23.968 34.316 -32.006 1.00 31.38 148 ALA B C 1
ATOM 2368 O O . ALA B 1 150 ? 25.068 33.886 -31.640 1.00 31.02 148 ALA B O 1
ATOM 2378 N N . GLU B 1 152 ? 22.351 30.326 -32.046 1.00 37.15 150 GLU B N 1
ATOM 2379 C CA . GLU B 1 152 ? 21.536 29.266 -32.621 1.00 39.34 150 GLU B CA 1
ATOM 2380 C C . GLU B 1 152 ? 20.569 28.772 -31.561 1.00 40.00 150 GLU B C 1
ATOM 2381 O O . GLU B 1 152 ? 20.974 28.460 -30.437 1.00 39.96 150 GLU B O 1
ATOM 2387 N N . LEU B 1 153 ? 19.285 28.764 -31.909 1.00 41.36 151 LEU B N 1
ATOM 2388 C CA . LEU B 1 153 ? 18.247 28.147 -31.082 1.00 42.61 151 LEU B CA 1
ATOM 2389 C C . LEU B 1 153 ? 17.904 26.805 -31.712 1.00 44.37 151 LEU B C 1
ATOM 2390 O O . LEU B 1 153 ? 18.190 26.581 -32.900 1.00 44.88 151 LEU B O 1
ATOM 2395 N N . ASN B 1 154 ? 17.304 25.910 -30.935 1.00 45.65 152 ASN B N 1
ATOM 2396 C CA A ASN B 1 154 ? 16.836 24.622 -31.439 0.50 46.41 152 ASN B CA 1
ATOM 2397 C CA B ASN B 1 154 ? 16.754 24.692 -31.535 0.50 46.49 152 ASN B CA 1
ATOM 2398 C C . ASN B 1 154 ? 15.445 24.267 -30.895 1.00 46.95 152 ASN B C 1
ATOM 2399 O O . ASN B 1 154 ? 14.488 25.056 -30.934 1.00 47.76 152 ASN B O 1
ATOM 2408 N N . SER C 1 4 ? -13.840 55.064 -10.310 1.00 47.30 2 SER C N 1
ATOM 2409 C CA . SER C 1 4 ? -13.573 55.456 -11.726 1.00 47.24 2 SER C CA 1
ATOM 2410 C C . SER C 1 4 ? -13.034 54.278 -12.533 1.00 47.00 2 SER C C 1
ATOM 2411 O O . SER C 1 4 ? -12.185 53.521 -12.046 1.00 47.35 2 SER C O 1
ATOM 2414 N N . VAL C 1 5 ? -13.510 54.150 -13.771 1.00 46.16 3 VAL C N 1
ATOM 2415 C CA . VAL C 1 5 ? -13.166 53.035 -14.650 1.00 45.31 3 VAL C CA 1
ATOM 2416 C C . VAL C 1 5 ? -12.137 53.441 -15.717 1.00 44.79 3 VAL C C 1
ATOM 2417 O O . VAL C 1 5 ? -12.342 54.420 -16.437 1.00 44.91 3 VAL C O 1
ATOM 2421 N N . VAL C 1 6 ? -11.030 52.698 -15.812 1.00 44.00 4 VAL C N 1
ATOM 2422 C CA . VAL C 1 6 ? -10.061 52.900 -16.906 1.00 43.19 4 VAL C CA 1
ATOM 2423 C C . VAL C 1 6 ? -10.121 51.802 -17.961 1.00 42.48 4 VAL C C 1
ATOM 2424 O O . VAL C 1 6 ? -9.943 50.625 -17.656 1.00 42.32 4 VAL C O 1
ATOM 2428 N N . ILE C 1 7 ? -10.368 52.207 -19.202 1.00 42.07 5 ILE C N 1
ATOM 2429 C CA . ILE C 1 7 ? -10.458 51.281 -20.325 1.00 41.91 5 ILE C CA 1
ATOM 2430 C C . ILE C 1 7 ? -9.167 51.315 -21.125 1.00 41.96 5 ILE C C 1
ATOM 2431 O O . ILE C 1 7 ? -8.672 52.383 -21.467 1.00 42.17 5 ILE C O 1
ATOM 2436 N N . GLU C 1 8 ? -8.618 50.143 -21.422 1.00 41.92 6 GLU C N 1
ATOM 2437 C CA . GLU C 1 8 ? -7.374 50.054 -22.189 1.00 41.99 6 GLU C CA 1
ATOM 2438 C C . GLU C 1 8 ? -7.328 48.813 -23.068 1.00 41.32 6 GLU C C 1
ATOM 2439 O O . GLU C 1 8 ? -8.019 47.835 -22.822 1.00 41.23 6 GLU C O 1
ATOM 2445 N N . ARG C 1 9 ? -6.506 48.868 -24.103 1.00 41.16 7 ARG C N 1
ATOM 2446 C CA . ARG C 1 9 ? -6.296 47.732 -24.982 1.00 40.85 7 ARG C CA 1
ATOM 2447 C C . ARG C 1 9 ? -5.350 46.692 -24.348 1.00 40.57 7 ARG C C 1
ATOM 2448 O O . ARG C 1 9 ? -4.395 47.046 -23.653 1.00 40.66 7 ARG C O 1
ATOM 2456 N N . ILE C 1 10 ? -5.646 45.412 -24.566 1.00 40.21 8 ILE C N 1
ATOM 2457 C CA . ILE C 1 10 ? -4.805 44.313 -24.104 1.00 39.89 8 ILE C CA 1
ATOM 2458 C C . ILE C 1 10 ? -4.442 43.414 -25.288 1.00 39.69 8 ILE C C 1
ATOM 2459 O O . ILE C 1 10 ? -5.182 43.369 -26.273 1.00 39.60 8 ILE C O 1
ATOM 2464 N N . PRO C 1 11 ? -3.298 42.703 -25.208 1.00 39.58 9 PRO C N 1
ATOM 2465 C CA . PRO C 1 11 ? -2.977 41.736 -26.267 1.00 39.53 9 PRO C CA 1
ATOM 2466 C C . PRO C 1 11 ? -3.811 40.442 -26.245 1.00 39.56 9 PRO C C 1
ATOM 2467 O O . PRO C 1 11 ? -4.334 40.049 -25.202 1.00 39.28 9 PRO C O 1
ATOM 2471 N N . LYS C 1 12 ? -3.902 39.801 -27.410 1.00 40.01 10 LYS C N 1
ATOM 2472 C CA 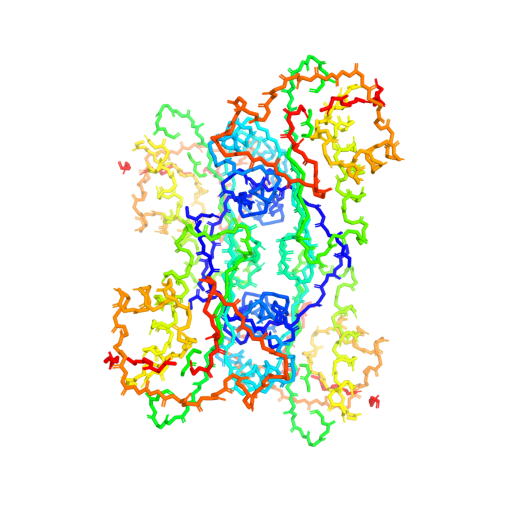. LYS C 1 12 ? -4.566 38.503 -27.616 1.00 40.71 10 LYS C CA 1
ATOM 2473 C C . LYS C 1 12 ? -4.316 37.461 -26.516 1.00 40.75 10 LYS C C 1
ATOM 2474 O O . LYS C 1 12 ? -5.226 36.718 -26.127 1.00 40.58 10 LYS C O 1
ATOM 2480 N N . GLU C 1 13 ? -3.071 37.399 -26.043 1.00 40.81 11 GLU C N 1
ATOM 2481 C CA . GLU C 1 13 ? -2.643 36.334 -25.145 1.00 40.90 11 GLU C CA 1
ATOM 2482 C C . GLU C 1 13 ? -2.829 36.673 -23.662 1.00 40.45 11 GLU C C 1
ATOM 2483 O O . GLU C 1 13 ? -2.347 35.942 -22.792 1.00 40.31 11 GLU C O 1
ATOM 2489 N N . ALA C 1 14 ? -3.519 37.782 -23.395 1.00 39.77 12 ALA C N 1
ATOM 2490 C CA . ALA C 1 14 ? -3.814 38.221 -22.038 1.00 39.30 12 ALA C CA 1
ATOM 2491 C C . ALA C 1 14 ? -5.311 38.410 -21.808 1.00 39.08 12 ALA C C 1
ATOM 2492 O O . ALA C 1 14 ? -5.716 39.065 -20.850 1.00 39.33 12 ALA C O 1
ATOM 2494 N N . ILE C 1 15 ? -6.135 37.838 -22.680 1.00 38.60 13 ILE C N 1
ATOM 2495 C CA . ILE C 1 15 ? -7.580 38.037 -22.596 1.00 38.19 13 ILE C CA 1
ATOM 2496 C C . ILE C 1 15 ? -8.175 37.442 -21.317 1.00 37.73 13 ILE C C 1
ATOM 2497 O O . ILE C 1 15 ? -7.770 36.355 -20.892 1.00 38.08 13 ILE C O 1
ATOM 2502 N N . PRO C 1 16 ? -9.107 38.177 -20.679 1.00 37.09 14 PRO C N 1
ATOM 2503 C CA . PRO C 1 16 ? -9.910 37.594 -19.616 1.00 36.85 14 PRO C CA 1
ATOM 2504 C C . PRO C 1 16 ? -11.014 36.663 -20.144 1.00 36.82 14 PRO C C 1
ATOM 2505 O O . PRO C 1 16 ? -12.170 37.092 -20.251 1.00 36.17 14 PRO C O 1
ATOM 2509 N N . LYS C 1 17 ? -10.654 35.412 -20.470 1.00 37.13 15 LYS C N 1
ATOM 2510 C CA A LYS C 1 17 ? -11.638 34.413 -20.906 0.50 37.38 15 LYS C CA 1
ATOM 2511 C CA B LYS C 1 17 ? -11.627 34.395 -20.896 0.50 37.43 15 LYS C CA 1
ATOM 2512 C C . LYS C 1 17 ? -12.746 34.329 -19.873 1.00 37.33 15 LYS C C 1
ATOM 2513 O O . LYS C 1 17 ? -13.895 34.115 -20.213 1.00 37.30 15 LYS C O 1
ATOM 2524 N N . SER C 1 18 ? -12.366 34.514 -18.610 1.00 37.59 16 SER C N 1
ATOM 2525 C CA . SER C 1 18 ? -13.248 34.511 -17.451 1.00 37.61 16 SER C CA 1
ATOM 2526 C C . SER C 1 18 ? -14.468 35.405 -17.632 1.00 37.94 16 SER C C 1
ATOM 2527 O O . SER C 1 18 ? -15.610 34.958 -17.486 1.00 38.33 16 SER C O 1
ATOM 2530 N N . LEU C 1 19 ? -14.222 36.663 -17.984 1.00 37.81 17 LEU C N 1
ATOM 2531 C CA . LEU C 1 19 ? -15.283 37.649 -18.146 1.00 37.59 17 LEU C CA 1
ATOM 2532 C C . LEU C 1 19 ? -15.982 37.511 -19.502 1.00 37.37 17 LEU C C 1
ATOM 2533 O O . LEU C 1 19 ? -17.175 37.797 -19.634 1.00 37.07 17 LEU C O 1
ATOM 2538 N N . LEU C 1 20 ? -15.222 37.069 -20.503 1.00 36.66 18 LEU C N 1
ATOM 2539 C CA . LEU C 1 20 ? -15.747 36.768 -21.824 1.00 35.87 18 LEU C CA 1
ATOM 2540 C C . LEU C 1 20 ? -16.680 35.548 -21.818 1.00 36.17 18 LEU C C 1
ATOM 2541 O O . LEU C 1 20 ? -17.567 35.431 -22.665 1.00 36.24 18 LEU C O 1
ATOM 2546 N N . LEU C 1 21 ? -16.478 34.649 -20.857 1.00 36.38 19 LEU C N 1
ATOM 2547 C CA . LEU C 1 21 ? -17.318 33.464 -20.704 1.00 36.46 19 LEU C CA 1
ATOM 2548 C C . LEU C 1 21 ? -18.667 33.843 -20.113 1.00 36.76 19 LEU C C 1
ATOM 2549 O O . LEU C 1 21 ? -19.657 33.128 -20.277 1.00 36.68 19 LEU C O 1
ATOM 2554 N N . LEU C 1 22 ? -18.692 34.994 -19.450 1.00 37.40 20 LEU C N 1
ATOM 2555 C CA . LEU C 1 22 ? -19.903 35.551 -18.869 1.00 38.36 20 LEU C CA 1
ATOM 2556 C C . LEU C 1 22 ? -20.902 35.890 -19.959 1.00 38.92 20 LEU C C 1
ATOM 2557 O O . LEU C 1 22 ? -22.104 35.697 -19.787 1.00 39.69 20 LEU C O 1
ATOM 2562 N N . ALA C 1 23 ? -20.388 36.362 -21.094 1.00 39.63 21 ALA C N 1
ATOM 2563 C CA . ALA C 1 23 ? -21.204 36.752 -22.241 1.00 39.57 21 ALA C CA 1
ATOM 2564 C C . ALA C 1 23 ? -21.340 35.633 -23.273 1.00 39.63 21 ALA C C 1
ATOM 2565 O O . ALA C 1 23 ? -22.349 35.546 -23.962 1.00 39.68 21 ALA C O 1
ATOM 2567 N N . ASP C 1 24 ? -20.326 34.780 -23.373 1.00 39.77 22 ASP C N 1
ATOM 2568 C CA . ASP C 1 24 ? -20.269 33.757 -24.409 1.00 40.15 22 ASP C CA 1
ATOM 2569 C C . ASP C 1 24 ? -19.720 32.455 -23.821 1.00 40.66 22 ASP C C 1
ATOM 2570 O O . ASP C 1 24 ? -18.513 32.326 -23.634 1.00 40.30 22 ASP C O 1
ATOM 2575 N N . PRO C 1 25 ? -20.618 31.488 -23.523 1.00 41.55 23 PRO C N 1
ATOM 2576 C CA . PRO C 1 25 ? -20.305 30.247 -22.787 1.00 42.24 23 PRO C CA 1
ATOM 2577 C C . PRO C 1 25 ? -19.340 29.276 -23.467 1.00 42.56 23 PRO C C 1
ATOM 2578 O O . PRO C 1 25 ? -18.929 28.298 -22.850 1.00 42.87 23 PRO C O 1
ATOM 2582 N N . SER C 1 26 ? -18.974 29.527 -24.713 1.00 43.16 24 SER C N 1
ATOM 2583 C CA . SER C 1 26 ? -18.067 28.617 -25.397 1.00 43.82 24 SER C CA 1
ATOM 2584 C C . SER C 1 26 ? -16.673 29.221 -25.570 1.00 44.43 24 SER C C 1
ATOM 2585 O O . SER C 1 26 ? -16.516 30.302 -26.144 1.00 44.56 24 SER C O 1
ATOM 2588 N N . GLU C 1 27 ? -15.668 28.512 -25.061 1.00 45.10 25 GLU C N 1
ATOM 2589 C CA . GLU C 1 27 ? -14.283 28.945 -25.160 1.00 46.02 25 GLU C CA 1
ATOM 2590 C C . GLU C 1 27 ? -13.775 28.917 -26.602 1.00 46.29 25 GLU C C 1
ATOM 2591 O O . GLU C 1 27 ? -12.992 29.783 -27.010 1.00 46.12 25 GLU C O 1
ATOM 2597 N N . ARG C 1 28 ? -14.207 27.913 -27.363 1.00 46.71 26 ARG C N 1
ATOM 2598 C CA . ARG C 1 28 ? -13.795 27.800 -28.761 1.00 47.63 26 ARG C CA 1
ATOM 2599 C C . ARG C 1 28 ? -14.430 28.872 -29.656 1.00 46.68 26 ARG C C 1
ATOM 2600 O O . ARG C 1 28 ? -13.804 29.301 -30.615 1.00 46.75 26 ARG C O 1
ATOM 2608 N N . GLN C 1 29 ? -15.652 29.292 -29.329 1.00 46.12 27 GLN C N 1
ATOM 2609 C CA . GLN C 1 29 ? -16.295 30.444 -29.975 1.00 45.90 27 GLN C CA 1
ATOM 2610 C C . GLN C 1 29 ? -15.516 31.723 -29.688 1.00 45.37 27 GLN C C 1
ATOM 2611 O O . GLN C 1 29 ? -15.237 32.509 -30.595 1.00 45.19 27 GLN C O 1
ATOM 2617 N N . ILE C 1 30 ? -15.186 31.929 -28.414 1.00 44.83 28 ILE C N 1
ATOM 2618 C CA . ILE C 1 30 ? -14.406 33.085 -27.994 1.00 43.95 28 ILE C CA 1
ATOM 2619 C C . ILE C 1 30 ? -13.105 33.128 -28.776 1.00 44.06 28 ILE C C 1
ATOM 2620 O O . ILE C 1 30 ? -12.747 34.171 -29.329 1.00 43.86 28 ILE C O 1
ATOM 2625 N N . ALA C 1 31 ? -12.428 31.981 -28.846 1.00 43.91 29 ALA C N 1
ATOM 2626 C CA . ALA C 1 31 ? -11.094 31.891 -29.424 1.00 44.24 29 ALA C CA 1
ATOM 2627 C C . ALA C 1 31 ? -10.999 32.454 -30.841 1.00 44.51 29 ALA C C 1
ATOM 2628 O O . ALA C 1 31 ? -10.088 33.239 -31.141 1.00 44.60 29 ALA C O 1
ATOM 2630 N N . THR C 1 32 ? -11.938 32.062 -31.701 1.00 44.10 30 THR C N 1
ATOM 2631 C CA . THR C 1 32 ? -11.878 32.455 -33.096 1.00 44.42 30 THR C CA 1
ATOM 2632 C C . THR C 1 32 ? -11.906 33.979 -33.271 1.00 44.04 30 THR C C 1
ATOM 2633 O O . THR C 1 32 ? -11.012 34.532 -33.938 1.00 44.29 30 THR C O 1
ATOM 2637 N N . TYR C 1 33 ? -12.878 34.657 -32.645 1.00 42.66 31 TYR C N 1
ATOM 2638 C CA . TYR C 1 33 ? -12.921 36.123 -32.726 1.00 41.68 31 TYR C CA 1
ATOM 2639 C C . TYR C 1 33 ? -11.856 36.931 -31.957 1.00 41.73 31 TYR C C 1
ATOM 2640 O O . TYR C 1 33 ? -11.536 38.049 -32.367 1.00 41.83 31 TYR C O 1
ATOM 2649 N N . VAL C 1 34 ? -11.304 36.393 -30.872 1.00 41.73 32 VAL C N 1
ATOM 2650 C CA . VAL C 1 34 ? -10.234 37.116 -30.165 1.00 42.25 32 VAL C CA 1
ATOM 2651 C C . VAL C 1 34 ? -8.913 37.079 -30.937 1.00 42.36 32 VAL C C 1
ATOM 2652 O O . VAL C 1 34 ? -8.090 37.975 -30.792 1.00 42.56 32 VAL C O 1
ATOM 2656 N N . GLN C 1 35 ? -8.734 36.048 -31.757 1.00 42.31 33 GLN C N 1
ATOM 2657 C CA . GLN C 1 35 ? -7.542 35.897 -32.572 1.00 42.40 33 GLN C CA 1
ATOM 2658 C C . GLN C 1 35 ? -7.563 36.846 -33.771 1.00 42.26 33 GLN C C 1
ATOM 2659 O O . GLN C 1 35 ? -6.514 37.335 -34.207 1.00 41.91 33 GLN C O 1
ATOM 2665 N N . ARG C 1 36 ? -8.759 37.114 -34.294 1.00 41.77 34 ARG C N 1
ATOM 2666 C CA . ARG C 1 36 ? -8.897 38.004 -35.446 1.00 41.51 34 ARG C CA 1
ATOM 2667 C C . ARG C 1 36 ? -9.116 39.472 -35.059 1.00 41.20 34 ARG C C 1
ATOM 2668 O O . ARG C 1 36 ? -8.856 40.366 -35.860 1.00 41.43 34 ARG C O 1
ATOM 2676 N N . GLY C 1 37 ? -9.574 39.717 -33.833 1.00 41.08 35 GLY C N 1
ATOM 2677 C CA . GLY C 1 37 ? -10.057 41.043 -33.436 1.00 40.64 35 GLY C CA 1
ATOM 2678 C C . GLY C 1 37 ? -9.325 41.760 -32.318 1.00 40.56 35 GLY C C 1
ATOM 2679 O O . GLY C 1 37 ? -8.205 41.391 -31.951 1.00 40.74 35 GLY C O 1
ATOM 2680 N N . LEU C 1 38 ? -9.969 42.792 -31.779 1.00 39.90 36 LEU C N 1
ATOM 2681 C CA . LEU C 1 38 ? -9.325 43.710 -30.843 1.00 39.45 36 LEU C CA 1
ATOM 2682 C C . LEU C 1 38 ? -10.066 43.711 -29.516 1.00 39.07 36 LEU C C 1
ATOM 2683 O O . LEU C 1 38 ? -11.260 44.037 -29.463 1.00 38.74 36 LEU C O 1
ATOM 2688 N N . THR C 1 39 ? -9.341 43.381 -28.449 1.00 38.49 37 THR C N 1
ATOM 2689 C CA . THR C 1 39 ? -9.904 43.286 -27.108 1.00 38.16 37 THR C CA 1
ATOM 2690 C C . THR C 1 39 ? -9.499 44.475 -26.235 1.00 38.14 37 THR C C 1
ATOM 2691 O O . THR C 1 39 ? -8.340 44.877 -26.209 1.00 37.60 37 THR C O 1
ATOM 2695 N N . TYR C 1 40 ? -10.480 45.031 -25.527 1.00 38.35 38 TYR C N 1
ATOM 2696 C CA . TYR C 1 40 ? -10.253 46.118 -24.586 1.00 38.56 38 TYR C CA 1
ATOM 2697 C C . TYR C 1 40 ? -10.794 45.706 -23.231 1.00 38.44 38 TYR C C 1
ATOM 2698 O O . TYR C 1 40 ? -11.805 45.017 -23.162 1.00 38.33 38 TYR C O 1
ATOM 2707 N N . VAL C 1 41 ? -10.116 46.099 -22.154 1.00 38.35 39 VAL C N 1
ATOM 2708 C CA . VAL C 1 41 ? -10.637 45.817 -20.814 1.00 38.73 39 VAL C CA 1
ATOM 2709 C C . VAL C 1 41 ? -10.948 47.080 -20.024 1.00 39.03 39 VAL C C 1
ATOM 2710 O O . VAL C 1 41 ? -10.401 48.137 -20.308 1.00 39.15 39 VAL C O 1
ATOM 2714 N N . ALA C 1 42 ? -11.864 46.960 -19.065 1.00 39.52 40 ALA C N 1
ATOM 2715 C CA . ALA C 1 42 ? -12.132 47.999 -18.080 1.00 40.16 40 ALA C CA 1
ATOM 2716 C C . ALA C 1 42 ? -11.571 47.542 -16.733 1.00 41.05 40 ALA C C 1
ATOM 2717 O O . ALA C 1 42 ? -11.786 46.392 -16.319 1.00 41.10 40 ALA C O 1
ATOM 2719 N N . LYS C 1 43 ? -10.847 48.437 -16.060 1.00 41.99 41 LYS C N 1
ATOM 2720 C CA . LYS C 1 43 ? -10.291 48.158 -14.734 1.00 42.96 41 LYS C CA 1
ATOM 2721 C C . LYS C 1 43 ? -10.879 49.114 -13.699 1.00 43.51 41 LYS C C 1
ATOM 2722 O O . LYS C 1 43 ? -11.075 50.298 -13.989 1.00 43.54 41 LYS C O 1
ATOM 2728 N N . GLN C 1 44 ? -11.167 48.590 -12.504 1.00 44.26 42 GLN C N 1
ATOM 2729 C CA . GLN C 1 44 ? -11.739 49.370 -11.390 1.00 45.43 42 GLN C CA 1
ATOM 2730 C C . GLN C 1 44 ? -11.660 48.599 -10.075 1.00 45.51 42 GLN C C 1
ATOM 2731 O O . GLN C 1 44 ? -12.121 47.460 -9.987 1.00 45.92 42 GLN C O 1
ATOM 2737 N N . GLY C 1 45 ? -11.071 49.230 -9.060 1.00 45.73 43 GLY C N 1
ATOM 2738 C CA . GLY C 1 45 ? -10.987 48.648 -7.719 1.00 45.30 43 GLY C CA 1
ATOM 2739 C C . GLY C 1 45 ? -9.954 47.546 -7.588 1.00 45.02 43 GLY C C 1
ATOM 2740 O O . GLY C 1 45 ? -10.096 46.657 -6.746 1.00 45.19 43 GLY C O 1
ATOM 2741 N N . GLY C 1 46 ? -8.923 47.598 -8.428 1.00 44.69 44 GLY C N 1
ATOM 2742 C CA . GLY C 1 46 ? -7.817 46.642 -8.369 1.00 44.18 44 GLY C CA 1
ATOM 2743 C C . GLY C 1 46 ? -7.846 45.496 -9.374 1.00 43.92 44 GLY C C 1
ATOM 2744 O O . GLY C 1 46 ? -6.896 44.714 -9.441 1.00 44.35 44 GLY C O 1
ATOM 2745 N N . SER C 1 47 ? -8.917 45.383 -10.159 1.00 42.96 45 SER C N 1
ATOM 2746 C CA . SER C 1 47 ? -9.044 44.255 -11.081 1.00 42.27 45 SER C CA 1
ATOM 2747 C C . SER C 1 47 ? -9.777 44.584 -12.385 1.00 41.11 45 SER C C 1
ATOM 2748 O O . SER C 1 47 ? -10.406 45.633 -12.513 1.00 41.13 45 SER C O 1
ATOM 2751 N N . VAL C 1 48 ? -9.671 43.673 -13.348 1.00 40.13 46 VAL C N 1
ATOM 2752 C CA . VAL C 1 48 ? -10.410 43.763 -14.606 1.00 39.07 46 VAL C CA 1
ATOM 2753 C C . VAL C 1 48 ? -11.876 43.366 -14.389 1.00 38.71 46 VAL C C 1
ATOM 2754 O O . VAL C 1 48 ? -12.182 42.245 -13.970 1.00 38.64 46 VAL C O 1
ATOM 2758 N N . ILE C 1 49 ? -12.768 44.310 -14.673 1.00 38.22 47 ILE C N 1
ATOM 2759 C CA . ILE C 1 49 ? -14.193 44.178 -14.362 1.00 37.69 47 ILE C CA 1
ATOM 2760 C C . ILE C 1 49 ? -15.115 44.357 -15.590 1.00 37.35 47 ILE C C 1
ATOM 2761 O O . ILE C 1 49 ? -16.340 44.208 -15.499 1.00 37.14 47 ILE C O 1
ATOM 2766 N N . GLY C 1 50 ? -14.507 44.672 -16.729 1.00 36.63 48 GLY C N 1
ATOM 2767 C CA . GLY C 1 50 ? -15.219 44.828 -17.985 1.00 36.39 48 GLY C CA 1
ATOM 2768 C C . GLY C 1 50 ? -14.333 44.433 -19.151 1.00 36.26 48 GLY C C 1
ATOM 2769 O O . GLY C 1 50 ? -13.105 44.428 -19.033 1.00 36.31 48 GLY C O 1
ATOM 2770 N N . VAL C 1 51 ? -14.960 44.104 -20.278 1.00 36.20 49 VAL C N 1
ATOM 2771 C CA . VAL C 1 51 ? -14.255 43.703 -21.487 1.00 35.87 49 VAL C CA 1
ATOM 2772 C C . VAL C 1 51 ? -15.184 43.845 -22.686 1.00 36.28 49 VAL C C 1
ATOM 2773 O O . VAL C 1 51 ? -16.406 43.706 -22.551 1.00 36.86 49 VAL C O 1
ATOM 2777 N N . TYR C 1 52 ? -14.605 44.155 -23.844 1.00 35.89 50 TYR C N 1
ATOM 2778 C CA . TYR C 1 52 ? -15.288 44.028 -25.119 1.00 35.44 50 TYR C CA 1
ATOM 2779 C C . TYR C 1 52 ? -14.292 43.658 -26.232 1.00 35.20 50 TYR C C 1
ATOM 2780 O O . TYR C 1 52 ? -13.100 43.948 -26.131 1.00 35.39 50 TYR C O 1
ATOM 2789 N N . VAL C 1 53 ? -14.791 42.997 -27.272 1.00 34.53 51 VAL C N 1
ATOM 2790 C CA . VAL C 1 53 ? -13.987 42.591 -28.418 1.00 33.29 51 VAL C CA 1
ATOM 2791 C C . VAL C 1 53 ? -14.628 43.190 -29.668 1.00 33.49 51 VAL C C 1
ATOM 2792 O O . VAL C 1 53 ? -15.845 43.100 -29.852 1.00 32.87 51 VAL C O 1
ATOM 2796 N N . LEU C 1 54 ? -13.801 43.843 -30.485 1.00 33.57 52 LEU C N 1
ATOM 2797 C CA . LEU C 1 54 ? -14.198 44.360 -31.791 1.00 33.76 52 LEU C CA 1
ATOM 2798 C C . LEU C 1 54 ? -13.630 43.475 -32.883 1.00 33.94 52 LEU C C 1
ATOM 2799 O O . LEU C 1 54 ? -12.492 43.018 -32.797 1.00 34.59 52 LEU C O 1
ATOM 2804 N N . LEU C 1 55 ? -14.449 43.200 -33.888 1.00 33.90 53 LEU C N 1
ATOM 2805 C CA . LEU C 1 55 ? -14.016 42.484 -35.071 1.00 33.79 53 LEU C CA 1
ATOM 2806 C C . LEU C 1 55 ? -14.422 43.294 -36.303 1.00 34.01 53 LEU C C 1
ATOM 2807 O O . LEU C 1 55 ? -15.548 43.775 -36.387 1.00 34.08 53 LEU C O 1
ATOM 2812 N N . GLU C 1 56 ? -13.491 43.455 -37.238 1.00 34.17 54 GLU C N 1
ATOM 2813 C CA . GLU C 1 56 ? -13.767 44.060 -38.539 1.00 34.62 54 GLU C CA 1
ATOM 2814 C C . GLU C 1 56 ? -14.397 42.990 -39.431 1.00 34.65 54 GLU C C 1
ATOM 2815 O O . GLU C 1 56 ? -13.799 41.932 -39.668 1.00 34.23 54 GLU C O 1
ATOM 2821 N N . THR C 1 57 ? -15.613 43.255 -39.908 1.00 35.11 55 THR C N 1
ATOM 2822 C CA . THR C 1 57 ? -16.374 42.227 -40.616 1.00 35.73 55 THR C CA 1
ATOM 2823 C C . THR C 1 57 ? -16.546 42.549 -42.105 1.00 36.24 55 THR C C 1
ATOM 2824 O O . THR C 1 57 ? -15.619 42.352 -42.902 1.00 36.47 55 THR C O 1
ATOM 2828 N N . ARG C 1 58 ? -17.736 43.021 -42.470 1.00 36.61 56 ARG C N 1
ATOM 2829 C CA . ARG C 1 58 ? -18.013 43.552 -43.797 1.00 36.96 56 ARG C CA 1
ATOM 2830 C C . ARG C 1 58 ? -17.222 44.862 -43.981 1.00 36.81 56 ARG C C 1
ATOM 2831 O O . ARG C 1 58 ? -16.689 45.399 -42.998 1.00 36.92 56 ARG C O 1
ATOM 2839 N N . PRO C 1 59 ? -17.097 45.360 -45.235 1.00 36.63 57 PRO C N 1
ATOM 2840 C CA . PRO C 1 59 ? -16.313 46.579 -45.456 1.00 36.62 57 PRO C CA 1
ATOM 2841 C C . PRO C 1 59 ? -16.725 47.718 -44.527 1.00 36.66 57 PRO C C 1
ATOM 2842 O O . PRO C 1 59 ? -17.921 47.972 -44.369 1.00 36.68 57 PRO C O 1
ATOM 2846 N N . LYS C 1 60 ? -15.734 48.376 -43.918 1.00 36.57 58 LYS C N 1
ATOM 2847 C CA . LYS C 1 60 ? -15.944 49.576 -43.080 1.00 36.74 58 LYS C CA 1
ATOM 2848 C C . LYS C 1 60 ? -16.864 49.310 -41.891 1.00 35.96 58 LYS C C 1
ATOM 2849 O O . LYS C 1 60 ? -17.424 50.241 -41.304 1.00 36.01 58 LYS C O 1
ATOM 2855 N N . THR C 1 61 ? -17.011 48.033 -41.543 1.00 35.17 59 THR C N 1
ATOM 2856 C CA . THR C 1 61 ? -17.869 47.609 -40.450 1.00 33.81 59 THR C CA 1
ATOM 2857 C C . THR C 1 61 ? -17.060 46.921 -39.363 1.00 32.73 59 THR C C 1
ATOM 2858 O O . THR C 1 61 ? -16.265 46.033 -39.643 1.00 32.34 59 THR C O 1
ATOM 2870 N N . GLU C 1 63 ? -17.882 44.856 -35.571 1.00 31.96 61 GLU C N 1
ATOM 2871 C CA . GLU C 1 63 ? -18.890 44.296 -34.706 1.00 32.05 61 GLU C CA 1
ATOM 2872 C C . GLU C 1 63 ? -18.338 44.064 -33.311 1.00 32.28 61 GLU C C 1
ATOM 2873 O O . GLU C 1 63 ? -17.207 43.595 -33.155 1.00 32.42 61 GLU C O 1
ATOM 2879 N N . ILE C 1 64 ? -19.148 44.399 -32.307 1.00 32.20 62 ILE C N 1
ATOM 2880 C CA . ILE C 1 64 ? -18.883 44.029 -30.923 1.00 32.12 62 ILE C CA 1
ATOM 2881 C C . ILE C 1 64 ? -19.268 42.558 -30.743 1.00 32.47 62 ILE C C 1
ATOM 2882 O O . ILE C 1 64 ? -20.455 42.220 -30.672 1.00 32.21 62 ILE C O 1
ATOM 2895 N N . ASN C 1 66 ? -18.383 40.458 -28.303 1.00 33.34 64 ASN C N 1
ATOM 2896 C CA . ASN C 1 66 ? -18.517 40.076 -26.911 1.00 33.75 64 ASN C CA 1
ATOM 2897 C C . ASN C 1 66 ? -18.380 41.368 -26.139 1.00 34.09 64 ASN C C 1
ATOM 2898 O O . ASN C 1 66 ? -17.534 42.199 -26.457 1.00 34.77 64 ASN C O 1
ATOM 2903 N N . ILE C 1 67 ? -19.245 41.550 -25.156 1.00 34.56 65 ILE C N 1
ATOM 2904 C CA . ILE C 1 67 ? -19.151 42.665 -24.221 1.00 34.79 65 ILE C CA 1
ATOM 2905 C C . ILE C 1 67 ? -19.653 42.156 -22.868 1.00 35.08 65 ILE C C 1
ATOM 2906 O O . ILE C 1 67 ? -20.720 41.558 -22.786 1.00 35.30 65 ILE C O 1
ATOM 2911 N N . ALA C 1 68 ? -18.855 42.352 -21.824 1.00 35.75 66 ALA C N 1
ATOM 2912 C CA . ALA C 1 68 ? -19.143 41.763 -20.517 1.00 36.19 66 ALA C CA 1
ATOM 2913 C C . ALA C 1 68 ? -18.684 42.647 -19.381 1.00 36.59 66 ALA C C 1
ATOM 2914 O O . ALA C 1 68 ? -17.628 43.280 -19.461 1.00 37.14 66 ALA C O 1
ATOM 2916 N N . VAL C 1 69 ? -19.503 42.677 -18.333 1.00 37.01 67 VAL C N 1
ATOM 2917 C CA . VAL C 1 69 ? -19.253 43.407 -17.108 1.00 37.37 67 VAL C CA 1
ATOM 2918 C C . VAL C 1 69 ? -19.389 42.381 -15.981 1.00 38.42 67 VAL C C 1
ATOM 2919 O O . VAL C 1 69 ? -20.270 41.517 -16.032 1.00 38.47 67 VAL C O 1
ATOM 2923 N N . ALA C 1 70 ? -18.511 42.467 -14.981 1.00 39.25 68 ALA C N 1
ATOM 2924 C CA . ALA C 1 70 ? -18.611 41.635 -13.785 1.00 40.22 68 ALA C CA 1
ATOM 2925 C C . ALA C 1 70 ? -20.003 41.743 -13.168 1.00 41.00 68 ALA C C 1
ATOM 2926 O O . ALA C 1 70 ? -20.535 42.837 -12.980 1.00 40.74 68 ALA C O 1
ATOM 2928 N N . GLU C 1 71 ? -20.569 40.576 -12.873 1.00 42.28 69 GLU C N 1
ATOM 2929 C CA . GLU C 1 71 ? -21.949 40.382 -12.412 1.00 43.66 69 GLU C CA 1
ATOM 2930 C C . GLU C 1 71 ? -22.363 41.268 -11.233 1.00 43.91 69 GLU C C 1
ATOM 2931 O O . GLU C 1 71 ? -23.497 41.749 -11.178 1.00 44.24 69 GLU C O 1
ATOM 2937 N N . HIS C 1 72 ? -21.450 41.455 -10.285 1.00 44.07 70 HIS C N 1
ATOM 2938 C CA . HIS C 1 72 ? -21.717 42.264 -9.102 1.00 44.16 70 HIS C CA 1
ATOM 2939 C C . HIS C 1 72 ? -21.578 43.767 -9.365 1.00 44.83 70 HIS C C 1
ATOM 2940 O O . HIS C 1 72 ? -21.928 44.583 -8.502 1.00 45.08 70 HIS C O 1
ATOM 2947 N N . LEU C 1 73 ? -21.064 44.125 -10.545 1.00 45.18 71 LEU C N 1
ATOM 2948 C CA . LEU C 1 73 ? -20.860 45.531 -10.919 1.00 45.45 71 LEU C CA 1
ATOM 2949 C C . LEU C 1 73 ? -21.806 45.992 -12.024 1.00 45.77 71 LEU C C 1
ATOM 2950 O O . LEU C 1 73 ? -21.728 47.139 -12.471 1.00 45.78 71 LEU C O 1
ATOM 2955 N N . GLN C 1 74 ? -22.702 45.104 -12.450 1.00 46.29 72 GLN C N 1
ATOM 2956 C CA . GLN C 1 74 ? -23.647 45.415 -13.531 1.00 46.82 72 GLN C CA 1
ATOM 2957 C C . GLN C 1 74 ? -24.701 46.453 -13.102 1.00 46.91 72 GLN C C 1
ATOM 2958 O O . GLN C 1 74 ? -25.002 46.594 -11.912 1.00 46.63 72 GLN C O 1
ATOM 2964 N N . GLY C 1 75 ? -25.225 47.196 -14.078 1.00 47.10 73 GLY C N 1
ATOM 2965 C CA . GLY C 1 75 ? -26.140 48.306 -13.802 1.00 47.36 73 GLY C CA 1
ATOM 2966 C C . GLY C 1 75 ? -25.546 49.411 -12.939 1.00 47.57 73 GLY C C 1
ATOM 2967 O O . GLY C 1 75 ? -26.228 49.961 -12.076 1.00 48.03 73 GLY C O 1
ATOM 2968 N N . LYS C 1 76 ? -24.271 49.726 -13.161 1.00 47.39 74 LYS C N 1
ATOM 2969 C CA . LYS C 1 76 ? -23.605 50.842 -12.485 1.00 47.09 74 LYS C CA 1
ATOM 2970 C C . LYS C 1 76 ? -22.869 51.718 -13.502 1.00 46.40 74 LYS C C 1
ATOM 2971 O O . LYS C 1 76 ? -21.919 52.422 -13.151 1.00 46.57 74 LYS C O 1
ATOM 2977 N N . GLY C 1 77 ? -23.300 51.643 -14.763 1.00 45.41 75 GLY C N 1
ATOM 2978 C CA . GLY C 1 77 ? -22.819 52.533 -15.812 1.00 44.15 75 GLY C CA 1
ATOM 2979 C C . GLY C 1 77 ? -21.576 52.080 -16.552 1.00 43.52 75 GLY C C 1
ATOM 2980 O O . GLY C 1 77 ? -21.103 52.782 -17.449 1.00 43.15 75 GLY C O 1
ATOM 2981 N N . ILE C 1 78 ? -21.048 50.912 -16.186 1.00 42.91 76 ILE C N 1
ATOM 2982 C CA . ILE C 1 78 ? -19.844 50.374 -16.829 1.00 42.46 76 ILE C CA 1
ATOM 2983 C C . ILE C 1 78 ? -20.141 49.862 -18.248 1.00 42.51 76 ILE C C 1
ATOM 2984 O O . ILE C 1 78 ? -19.359 50.113 -19.175 1.00 42.55 76 ILE C O 1
ATOM 2989 N N . GLY C 1 79 ? -21.272 49.167 -18.415 1.00 42.27 77 GLY C N 1
ATOM 2990 C CA . GLY C 1 79 ? -21.734 48.723 -19.736 1.00 41.70 77 GLY C CA 1
ATOM 2991 C C . GLY C 1 79 ? -21.770 49.889 -20.702 1.00 41.80 77 GLY C C 1
ATOM 2992 O O . GLY C 1 79 ? -21.184 49.831 -21.785 1.00 41.34 77 GLY C O 1
ATOM 2993 N N . LYS C 1 80 ? -22.434 50.963 -20.277 1.00 42.00 78 LYS C N 1
ATOM 2994 C CA . LYS C 1 80 ? -22.503 52.215 -21.025 1.00 42.49 78 LYS C CA 1
ATOM 2995 C C . LYS C 1 80 ? -21.122 52.791 -21.367 1.00 42.37 78 LYS C C 1
ATOM 2996 O O . LYS C 1 80 ? -20.914 53.296 -22.469 1.00 42.55 78 LYS C O 1
ATOM 3002 N N . LYS C 1 81 ? -20.183 52.701 -20.429 1.00 42.35 79 LYS C N 1
ATOM 3003 C CA . LYS C 1 81 ? -18.828 53.215 -20.627 1.00 42.41 79 LYS C CA 1
ATOM 3004 C C . LYS C 1 81 ? -18.026 52.456 -21.683 1.00 42.40 79 LYS C C 1
ATOM 3005 O O . LYS C 1 81 ? -17.333 53.078 -22.501 1.00 42.75 79 LYS C O 1
ATOM 3011 N N . LEU C 1 82 ? -18.117 51.124 -21.659 1.00 42.30 80 LEU C N 1
ATOM 3012 C CA . LEU C 1 82 ? -17.443 50.256 -22.627 1.00 42.14 80 LEU C CA 1
ATOM 3013 C C . LEU C 1 82 ? -17.965 50.501 -24.035 1.00 42.58 80 LEU C C 1
ATOM 3014 O O . LEU C 1 82 ? -17.203 50.505 -25.014 1.00 42.70 80 LEU C O 1
ATOM 3019 N N . LEU C 1 83 ? -19.275 50.717 -24.112 1.00 42.82 81 LEU C N 1
ATOM 3020 C CA . LEU C 1 83 ? -19.990 50.877 -25.358 1.00 43.18 81 LEU C CA 1
ATOM 3021 C C . LEU C 1 83 ? -19.576 52.177 -26.040 1.00 43.44 81 LEU C C 1
ATOM 3022 O O . LEU C 1 83 ? -19.253 52.182 -27.235 1.00 43.32 81 LEU C O 1
ATOM 3027 N N . ARG C 1 84 ? -19.574 53.268 -25.273 1.00 43.67 82 ARG C N 1
ATOM 3028 C CA . ARG C 1 84 ? -19.133 54.571 -25.771 1.00 44.24 82 ARG C CA 1
ATOM 3029 C C . ARG C 1 84 ? -17.680 54.503 -26.239 1.00 43.60 82 ARG C C 1
ATOM 3030 O O . ARG C 1 84 ? -17.331 55.106 -27.250 1.00 43.60 82 ARG C O 1
ATOM 3038 N N . HIS C 1 85 ? -16.856 53.736 -25.527 1.00 42.92 83 HIS C N 1
ATOM 3039 C CA . HIS C 1 85 ? -15.467 53.512 -25.927 1.00 42.59 83 HIS C CA 1
ATOM 3040 C C . HIS C 1 85 ? -15.378 52.734 -27.239 1.00 42.54 83 HIS C C 1
ATOM 3041 O O . HIS C 1 85 ? -14.596 53.096 -28.119 1.00 42.70 83 HIS C O 1
ATOM 3048 N N . ALA C 1 86 ? -16.174 51.671 -27.361 1.00 42.27 84 ALA C N 1
ATOM 3049 C CA . ALA C 1 86 ? -16.260 50.903 -28.602 1.00 41.91 84 ALA C CA 1
ATOM 3050 C C . ALA C 1 86 ? -16.559 51.775 -29.823 1.00 42.06 84 ALA C C 1
ATOM 3051 O O . ALA C 1 86 ? -15.841 51.684 -30.824 1.00 41.90 84 ALA C O 1
ATOM 3053 N N . VAL C 1 87 ? -17.602 52.614 -29.752 1.00 42.27 85 VAL C N 1
ATOM 3054 C CA . VAL C 1 87 ? -17.952 53.464 -30.903 1.00 42.62 85 VAL C CA 1
ATOM 3055 C C . VAL C 1 87 ? -16.802 54.408 -31.254 1.00 42.81 85 VAL C C 1
ATOM 3056 O O . VAL C 1 87 ? -16.515 54.629 -32.434 1.00 42.82 85 VAL C O 1
ATOM 3060 N N . GLU C 1 88 ? -16.135 54.935 -30.225 1.00 43.22 86 GLU C N 1
ATOM 3061 C CA . GLU C 1 88 ? -15.001 55.838 -30.404 1.00 43.79 86 GLU C CA 1
ATOM 3062 C C . GLU C 1 88 ? -13.800 55.138 -31.030 1.00 43.48 86 GLU C C 1
ATOM 3063 O O . GLU C 1 88 ? -13.173 55.675 -31.944 1.00 43.52 86 GLU C O 1
ATOM 3069 N N . THR C 1 89 ? -13.503 53.935 -30.548 1.00 43.16 87 THR C N 1
ATOM 3070 C CA . THR C 1 89 ? -12.441 53.102 -31.109 1.00 43.02 87 THR C CA 1
ATOM 3071 C C . THR C 1 89 ? -12.685 52.788 -32.589 1.00 43.15 87 THR C C 1
ATOM 3072 O O . THR C 1 89 ? -11.763 52.855 -33.410 1.00 43.43 87 THR C O 1
ATOM 3076 N N . ALA C 1 90 ? -13.933 52.465 -32.915 1.00 42.93 88 ALA C N 1
ATOM 3077 C CA . ALA C 1 90 ? -14.325 52.108 -34.265 1.00 42.88 88 ALA C CA 1
ATOM 3078 C C . ALA C 1 90 ? -14.331 53.307 -35.223 1.00 42.86 88 ALA C C 1
ATOM 3079 O O . ALA C 1 90 ? -14.028 53.153 -36.405 1.00 42.62 88 ALA C O 1
ATOM 3081 N N . LYS C 1 91 ? -14.690 54.490 -34.721 1.00 43.07 89 LYS C N 1
ATOM 3082 C CA . LYS C 1 91 ? -14.540 55.730 -35.488 1.00 43.38 89 LYS C CA 1
ATOM 3083 C C . LYS C 1 91 ? -13.069 55.927 -35.793 1.00 43.22 89 LYS C C 1
ATOM 3084 O O . LYS C 1 91 ? -12.698 56.205 -36.934 1.00 43.31 89 LYS C O 1
ATOM 3090 N N . GLY C 1 92 ? -12.248 55.774 -34.753 1.00 43.36 90 GLY C N 1
ATOM 3091 C CA . GLY C 1 92 ? -10.792 55.831 -34.845 1.00 43.28 90 GLY C CA 1
ATOM 3092 C C . GLY C 1 92 ? -10.215 55.012 -35.982 1.00 43.31 90 GLY C C 1
ATOM 3093 O O . GLY C 1 92 ? -9.334 55.489 -36.692 1.00 43.94 90 GLY C O 1
ATOM 3094 N N . TYR C 1 93 ? -10.719 53.790 -36.171 1.00 43.11 91 TYR C N 1
ATOM 3095 C CA . TYR C 1 93 ? -10.276 52.921 -37.276 1.00 42.58 91 TYR C CA 1
ATOM 3096 C C . TYR C 1 93 ? -10.848 53.299 -38.646 1.00 41.85 91 TYR C C 1
ATOM 3097 O O . TYR C 1 93 ? -10.518 52.682 -39.664 1.00 41.99 91 TYR C O 1
ATOM 3106 N N . GLY C 1 94 ? -11.684 54.331 -38.677 1.00 40.98 92 GLY C N 1
ATOM 3107 C CA . GLY C 1 94 ? -12.271 54.790 -39.929 1.00 39.76 92 GLY C CA 1
ATOM 3108 C C . GLY C 1 94 ? -13.449 53.956 -40.395 1.00 39.01 92 GLY C C 1
ATOM 3109 O O . GLY C 1 94 ? -13.811 54.006 -41.569 1.00 39.07 92 GLY C O 1
ATOM 3118 N N . SER C 1 96 ? -17.429 53.005 -40.744 1.00 37.62 94 SER C N 1
ATOM 3119 C CA . SER C 1 96 ? -18.662 53.775 -40.894 1.00 38.50 94 SER C CA 1
ATOM 3120 C C . SER C 1 96 ? -19.883 53.099 -40.230 1.00 38.73 94 SER C C 1
ATOM 3121 O O . SER C 1 96 ? -20.892 53.764 -39.964 1.00 39.27 94 SER C O 1
ATOM 3124 N N . LYS C 1 97 ? -19.782 51.796 -39.955 1.00 38.43 95 LYS C N 1
ATOM 3125 C CA . LYS C 1 97 ? -20.859 51.041 -39.304 1.00 38.26 95 LYS C CA 1
ATOM 3126 C C . LYS C 1 97 ? -20.347 50.260 -38.088 1.00 37.32 95 LYS C C 1
ATOM 3127 O O . LYS C 1 97 ? -19.284 49.649 -38.142 1.00 37.03 95 LYS C O 1
ATOM 3133 N N . LEU C 1 98 ? -21.108 50.298 -36.994 1.00 36.62 96 LEU C N 1
ATOM 3134 C CA . LEU C 1 98 ? -20.842 49.460 -35.818 1.00 35.68 96 LEU C CA 1
ATOM 3135 C C . LEU C 1 98 ? -22.039 48.548 -35.512 1.00 35.25 96 LEU C C 1
ATOM 3136 O O . LEU C 1 98 ? -23.163 49.015 -35.426 1.00 34.83 96 LEU C O 1
ATOM 3141 N N . GLU C 1 99 ? -21.775 47.249 -35.369 1.00 34.93 97 GLU C N 1
ATOM 3142 C CA . GLU C 1 99 ? -22.820 46.259 -35.114 1.00 35.10 97 GLU C CA 1
ATOM 3143 C C . GLU C 1 99 ? -22.626 45.517 -33.799 1.00 34.73 97 GLU C C 1
ATOM 3144 O O . GLU C 1 99 ? -21.513 45.360 -33.303 1.00 34.59 97 GLU C O 1
ATOM 3150 N N . VAL C 1 100 ? -23.744 45.068 -33.248 1.00 34.49 98 VAL C N 1
ATOM 3151 C CA . VAL C 1 100 ? -23.764 44.273 -32.039 1.00 34.05 98 VAL C CA 1
ATOM 3152 C C . VAL C 1 100 ? -24.985 43.343 -32.112 1.00 34.29 98 VAL C C 1
ATOM 3153 O O . VAL C 1 100 ? -26.058 43.740 -32.571 1.00 34.22 98 VAL C O 1
ATOM 3157 N N . GLY C 1 101 ? -24.800 42.096 -31.695 1.00 34.53 99 GLY C N 1
ATOM 3158 C CA . GLY C 1 101 ? -25.908 41.163 -31.554 1.00 34.39 99 GLY C CA 1
ATOM 3159 C C . GLY C 1 101 ? -26.128 40.826 -30.090 1.00 34.60 99 GLY C C 1
ATOM 3160 O O . GLY C 1 101 ? -25.182 40.815 -29.298 1.00 34.68 99 GLY C O 1
ATOM 3161 N N . THR C 1 102 ? -27.382 40.555 -29.737 1.00 34.59 100 THR C N 1
ATOM 3162 C CA . THR C 1 102 ? -27.725 40.014 -28.429 1.00 34.24 100 THR C CA 1
ATOM 3163 C C . THR C 1 102 ? -28.927 39.054 -28.562 1.00 34.31 100 THR C C 1
ATOM 3164 O O . THR C 1 102 ? -29.638 39.086 -29.563 1.00 34.30 100 THR C O 1
ATOM 3168 N N . GLY C 1 103 ? -29.122 38.181 -27.574 1.00 34.16 101 GLY C N 1
ATOM 3169 C CA . GLY C 1 103 ? -30.240 37.249 -27.588 1.00 33.35 101 GLY C CA 1
ATOM 3170 C C . GLY C 1 103 ? -31.580 37.935 -27.379 1.00 32.81 101 GLY C C 1
ATOM 3171 O O . GLY C 1 103 ? -31.649 39.021 -26.816 1.00 32.57 101 GLY C O 1
ATOM 3172 N N . ASN C 1 104 ? -32.643 37.281 -27.835 1.00 32.30 102 ASN C N 1
ATOM 3173 C CA . ASN C 1 104 ? -33.998 37.798 -27.723 1.00 32.32 102 ASN C CA 1
ATOM 3174 C C . ASN C 1 104 ? -34.414 38.037 -26.274 1.00 32.71 102 ASN C C 1
ATOM 3175 O O . ASN C 1 104 ? -35.220 38.921 -25.986 1.00 32.48 102 ASN C O 1
ATOM 3180 N N . SER C 1 105 ? -33.834 37.243 -25.374 1.00 33.45 103 SER C N 1
ATOM 3181 C CA . SER C 1 105 ? -34.081 37.320 -23.943 1.00 33.63 103 SER C CA 1
ATOM 3182 C C . SER C 1 105 ? -33.310 38.443 -23.249 1.00 34.18 103 SER C C 1
ATOM 3183 O O . SER C 1 105 ? -33.644 38.812 -22.116 1.00 34.56 103 SER C O 1
ATOM 3186 N N . SER C 1 106 ? -32.274 38.972 -23.907 1.00 34.60 104 SER C N 1
ATOM 3187 C CA . SER C 1 106 ? -31.388 39.967 -23.300 1.00 34.81 104 SER C CA 1
ATOM 3188 C C . SER C 1 106 ? -32.000 41.344 -23.390 1.00 35.62 104 SER C C 1
ATOM 3189 O O . SER C 1 106 ? -31.446 42.257 -24.035 1.00 35.87 104 SER C O 1
ATOM 3192 N N . VAL C 1 107 ? -33.140 41.493 -22.723 1.00 36.31 105 VAL C N 1
ATOM 3193 C CA . VAL C 1 107 ? -33.999 42.655 -22.902 1.00 37.39 105 VAL C CA 1
ATOM 3194 C C . VAL C 1 107 ? -33.367 43.938 -22.361 1.00 37.71 105 VAL C C 1
ATOM 3195 O O . VAL C 1 107 ? -33.501 45.004 -22.971 1.00 38.13 105 VAL C O 1
ATOM 3199 N N . SER C 1 108 ? -32.662 43.839 -21.240 1.00 38.08 106 SER C N 1
ATOM 3200 C CA . SER C 1 108 ? -32.007 45.017 -20.678 1.00 38.81 106 SER C CA 1
ATOM 3201 C C . SER C 1 108 ? -30.793 45.485 -21.516 1.00 39.00 106 SER C C 1
ATOM 3202 O O . SER C 1 108 ? -30.460 46.671 -21.521 1.00 39.03 106 SER C O 1
ATOM 3205 N N . GLN C 1 109 ? -30.153 44.559 -22.227 1.00 39.34 107 GLN C N 1
ATOM 3206 C CA . GLN C 1 109 ? -29.149 44.924 -23.236 1.00 39.88 107 GLN C CA 1
ATOM 3207 C C . GLN C 1 109 ? -29.793 45.555 -24.464 1.00 39.58 107 GLN C C 1
ATOM 3208 O O . GLN C 1 109 ? -29.251 46.510 -25.039 1.00 39.33 107 GLN C O 1
ATOM 3214 N N . LEU C 1 110 ? -30.953 45.022 -24.856 1.00 39.55 108 LEU C N 1
ATOM 3215 C CA . LEU C 1 110 ? -31.763 45.624 -25.924 1.00 39.09 108 LEU C CA 1
ATOM 3216 C C . LEU C 1 110 ? -32.085 47.098 -25.639 1.00 38.87 108 LEU C C 1
ATOM 3217 O O . LEU C 1 110 ? -31.979 47.937 -26.531 1.00 38.82 108 LEU C O 1
ATOM 3222 N N . ALA C 1 111 ? -32.465 47.401 -24.397 1.00 38.27 109 ALA C N 1
ATOM 3223 C CA . ALA C 1 111 ? -32.637 48.783 -23.947 1.00 38.16 109 ALA C CA 1
ATOM 3224 C C . ALA C 1 111 ? -31.323 49.595 -23.957 1.00 38.07 109 ALA C C 1
ATOM 3225 O O . ALA C 1 111 ? -31.301 50.721 -24.464 1.00 38.34 109 ALA C O 1
ATOM 3227 N N . LEU C 1 112 ? -30.245 49.031 -23.403 1.00 37.80 110 LEU C N 1
ATOM 3228 C CA . LEU C 1 112 ? -28.953 49.725 -23.327 1.00 37.55 110 LEU C CA 1
ATOM 3229 C C . LEU C 1 112 ? -28.417 50.110 -24.707 1.00 37.57 110 LEU C C 1
ATOM 3230 O O . LEU C 1 112 ? -28.101 51.278 -24.955 1.00 37.32 110 LEU C O 1
ATOM 3235 N N . TYR C 1 113 ? -28.316 49.123 -25.595 1.00 37.71 111 TYR C N 1
ATOM 3236 C CA . TYR C 1 113 ? -27.801 49.349 -26.944 1.00 37.84 111 TYR C CA 1
ATOM 3237 C C . TYR C 1 113 ? -28.579 50.443 -27.659 1.00 38.00 111 TYR C C 1
ATOM 3238 O O . TYR C 1 113 ? -27.982 51.315 -28.290 1.00 38.10 111 TYR C O 1
ATOM 3247 N N . GLN C 1 114 ? -29.907 50.401 -27.540 1.00 38.13 112 GLN C N 1
ATOM 3248 C CA . GLN C 1 114 ? -30.771 51.378 -28.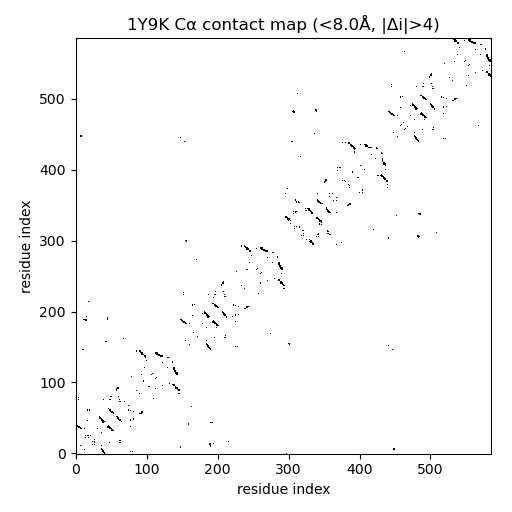190 1.00 38.66 112 GLN C CA 1
ATOM 3249 C C . GLN C 1 114 ? -30.622 52.771 -27.580 1.00 39.47 112 GLN C C 1
ATOM 3250 O O . GLN C 1 114 ? -30.658 53.776 -28.295 1.00 39.50 112 GLN C O 1
ATOM 3256 N N . LYS C 1 115 ? -30.453 52.827 -26.259 1.00 40.35 113 LYS C N 1
ATOM 3257 C CA . LYS C 1 115 ? -30.165 54.091 -25.578 1.00 41.43 113 LYS C CA 1
ATOM 3258 C C . LYS C 1 115 ? -28.875 54.697 -26.115 1.00 41.22 113 LYS C C 1
ATOM 3259 O O . LYS C 1 115 ? -28.768 55.911 -26.236 1.00 41.28 113 LYS C O 1
ATOM 3265 N N . CYS C 1 116 ? -27.919 53.834 -26.462 1.00 41.28 114 CYS C N 1
ATOM 3266 C CA . CYS C 1 116 ? -26.605 54.255 -26.954 1.00 41.49 114 CYS C CA 1
ATOM 3267 C C . CYS C 1 116 ? -26.515 54.544 -28.465 1.00 40.79 114 CYS C C 1
ATOM 3268 O O . CYS C 1 116 ? -25.429 54.762 -28.979 1.00 41.15 114 CYS C O 1
ATOM 3271 N N . GLY C 1 117 ? -27.641 54.526 -29.175 1.00 40.33 115 GLY C N 1
ATOM 3272 C CA . GLY C 1 117 ? -27.651 54.812 -30.611 1.00 39.19 115 GLY C CA 1
ATOM 3273 C C . GLY C 1 117 ? -27.853 53.633 -31.558 1.00 38.71 115 GLY C C 1
ATOM 3274 O O . GLY C 1 117 ? -28.041 53.835 -32.749 1.00 38.57 115 GLY C O 1
ATOM 3275 N N . PHE C 1 118 ? -27.814 52.406 -31.045 1.00 38.33 116 PHE C N 1
ATOM 3276 C CA . PHE C 1 118 ? -28.026 51.219 -31.872 1.00 37.85 116 PHE C CA 1
ATOM 3277 C C . PHE C 1 118 ? -29.495 51.011 -32.249 1.00 38.08 116 PHE C C 1
ATOM 3278 O O . PHE C 1 118 ? -30.402 51.197 -31.424 1.00 37.98 116 PHE C O 1
ATOM 3286 N N . ARG C 1 119 ? -29.711 50.617 -33.502 1.00 37.80 117 ARG C N 1
ATOM 3287 C CA . ARG C 1 119 ? -31.035 50.330 -34.019 1.00 37.53 117 ARG C CA 1
ATOM 3288 C C . ARG C 1 119 ? -31.195 48.846 -34.390 1.00 37.72 117 ARG C C 1
ATOM 3289 O O . ARG C 1 119 ? -30.362 48.284 -35.100 1.00 37.96 117 ARG C O 1
ATOM 3297 N N . ILE C 1 120 ? -32.270 48.219 -33.914 1.00 37.60 118 ILE C N 1
ATOM 3298 C CA . ILE C 1 120 ? -32.576 46.828 -34.264 1.00 37.75 118 ILE C CA 1
ATOM 3299 C C . ILE C 1 120 ? -32.971 46.742 -35.738 1.00 37.90 118 ILE C C 1
ATOM 3300 O O . ILE C 1 120 ? -33.878 47.454 -36.178 1.00 38.09 118 ILE C O 1
ATOM 3305 N N . PHE C 1 121 ? -32.296 45.868 -36.489 1.00 38.13 119 PHE C N 1
ATOM 3306 C CA . PHE C 1 121 ? -32.539 45.721 -37.937 1.00 38.15 119 PHE C CA 1
ATOM 3307 C C . PHE C 1 121 ? -32.779 44.283 -38.414 1.00 38.05 119 PHE C C 1
ATOM 3308 O O . PHE C 1 121 ? -33.356 44.083 -39.472 1.00 38.34 119 PHE C O 1
ATOM 3316 N N . SER C 1 122 ? -32.347 43.284 -37.642 1.00 37.95 120 SER C N 1
ATOM 3317 C CA . SER C 1 122 ? -32.434 41.896 -38.095 1.00 37.39 120 SER C CA 1
ATOM 3318 C C . SER C 1 122 ? -32.458 40.861 -36.974 1.00 37.08 120 SER C C 1
ATOM 3319 O O . SER C 1 122 ? -32.016 41.115 -35.856 1.00 36.36 120 SER C O 1
ATOM 3322 N N . ILE C 1 123 ? -32.974 39.681 -37.316 1.00 36.92 121 ILE C N 1
ATOM 3323 C CA . ILE C 1 123 ? -32.998 38.528 -36.433 1.00 36.53 121 ILE C CA 1
ATOM 3324 C C . ILE C 1 123 ? -32.318 37.331 -37.115 1.00 36.74 121 ILE C C 1
ATOM 3325 O O . ILE C 1 123 ? -32.665 36.947 -38.231 1.00 36.62 121 ILE C O 1
ATOM 3330 N N . ASP C 1 124 ? -31.339 36.763 -36.423 1.00 36.58 122 ASP C N 1
ATOM 3331 C CA . ASP C 1 124 ? -30.746 35.500 -36.792 1.00 37.02 122 ASP C CA 1
ATOM 3332 C C . ASP C 1 124 ? -31.461 34.399 -35.988 1.00 36.39 122 ASP C C 1
ATOM 3333 O O . ASP C 1 124 ? -31.180 34.192 -34.808 1.00 36.35 122 ASP C O 1
ATOM 3338 N N . PHE C 1 125 ? -32.407 33.712 -36.621 1.00 36.07 123 PHE C N 1
ATOM 3339 C CA . PHE C 1 125 ? -33.206 32.691 -35.933 1.00 35.74 123 PHE C CA 1
ATOM 3340 C C . PHE C 1 125 ? -32.414 31.447 -35.553 1.00 36.19 123 PHE C C 1
ATOM 3341 O O . PHE C 1 125 ? -31.609 30.945 -36.340 1.00 36.33 123 PHE C O 1
ATOM 3349 N N . ASP C 1 126 ? -32.683 30.947 -34.348 1.00 36.68 124 ASP C N 1
ATOM 3350 C CA . ASP C 1 126 ? -32.074 29.727 -33.808 1.00 37.49 124 ASP C CA 1
ATOM 3351 C C . ASP C 1 126 ? -30.541 29.789 -33.700 1.00 38.00 124 ASP C C 1
ATOM 3352 O O . ASP C 1 126 ? -29.878 28.756 -33.691 1.00 38.41 124 ASP C O 1
ATOM 3357 N N . TYR C 1 127 ? -29.987 30.993 -33.613 1.00 38.49 125 TYR C N 1
ATOM 3358 C CA . TYR C 1 127 ? -28.550 31.165 -33.520 1.00 39.25 125 TYR C CA 1
ATOM 3359 C C . TYR C 1 127 ? -27.963 30.398 -32.324 1.00 40.14 125 TYR C C 1
ATOM 3360 O O . TYR C 1 127 ? -26.948 29.701 -32.466 1.00 40.35 125 TYR C O 1
ATOM 3369 N N . PHE C 1 128 ? -28.601 30.522 -31.157 1.00 40.70 126 PHE C N 1
ATOM 3370 C CA . PHE C 1 128 ? -28.041 29.973 -29.920 1.00 41.53 126 PHE C CA 1
ATOM 3371 C C . PHE C 1 128 ? -28.197 28.468 -29.823 1.00 42.51 126 PHE C C 1
ATOM 3372 O O . PHE C 1 128 ? -27.306 27.784 -29.313 1.00 42.38 126 PHE C O 1
ATOM 3380 N N . SER C 1 129 ? -29.312 27.960 -30.345 1.00 43.59 127 SER C N 1
ATOM 3381 C CA . SER C 1 129 ? -29.556 26.521 -30.396 1.00 44.75 127 SER C CA 1
ATOM 3382 C C . SER C 1 129 ? -28.455 25.834 -31.181 1.00 45.20 127 SER C C 1
ATOM 3383 O O . SER C 1 129 ? -27.974 24.775 -30.779 1.00 45.61 127 SER C O 1
ATOM 3386 N N . LYS C 1 130 ? -28.038 26.448 -32.283 1.00 45.62 128 LYS C N 1
ATOM 3387 C CA . LYS C 1 130 ? -27.059 25.816 -33.150 1.00 46.68 128 LYS C CA 1
ATOM 3388 C C . LYS C 1 130 ? -25.585 26.148 -32.853 1.00 46.83 128 LYS C C 1
ATOM 3389 O O . LYS C 1 130 ? -24.688 25.489 -33.382 1.00 47.15 128 LYS C O 1
ATOM 3395 N N . HIS C 1 131 ? -25.339 27.150 -32.007 1.00 46.78 129 HIS C N 1
ATOM 3396 C CA . HIS C 1 131 ? -23.977 27.463 -31.565 1.00 46.74 129 HIS C CA 1
ATOM 3397 C C . HIS C 1 131 ? -23.613 26.836 -30.221 1.00 46.91 129 HIS C C 1
ATOM 3398 O O . HIS C 1 131 ? -22.445 26.543 -29.969 1.00 46.96 129 HIS C O 1
ATOM 3405 N N . TYR C 1 132 ? -24.610 26.619 -29.369 1.00 46.97 130 TYR C N 1
ATOM 3406 C CA . TYR C 1 132 ? -24.371 26.042 -28.050 1.00 47.21 130 TYR C CA 1
ATOM 3407 C C . TYR C 1 132 ? -25.193 24.781 -27.836 1.00 47.97 130 TYR C C 1
ATOM 3408 O O . TYR C 1 132 ? -26.341 24.687 -28.275 1.00 48.17 130 TYR C O 1
ATOM 3417 N N . GLU C 1 133 ? -24.585 23.803 -27.177 1.00 49.01 131 GLU C N 1
ATOM 3418 C CA . GLU C 1 133 ? -25.266 22.557 -26.838 1.00 50.02 131 GLU C CA 1
ATOM 3419 C C . GLU C 1 133 ? -26.314 22.770 -25.739 1.00 50.04 131 GLU C C 1
ATOM 3420 O O . GLU C 1 133 ? -27.458 22.356 -25.893 1.00 49.82 131 GLU C O 1
ATOM 3426 N N . GLU C 1 134 ? -25.919 23.433 -24.653 1.00 50.50 132 GLU C N 1
ATOM 3427 C CA . GLU C 1 134 ? -26.812 23.725 -23.531 1.00 51.12 132 GLU C CA 1
ATOM 3428 C C . GLU C 1 134 ? -27.709 24.939 -23.792 1.00 50.99 132 GLU C C 1
ATOM 3429 O O . GLU C 1 134 ? -27.231 25.998 -24.212 1.00 50.91 132 GLU C O 1
ATOM 3435 N N . GLU C 1 135 ? -29.008 24.766 -23.532 1.00 50.91 133 GLU C N 1
ATOM 3436 C CA . GLU C 1 135 ? -30.017 25.823 -23.667 1.00 50.64 133 GLU C CA 1
ATOM 3437 C C . GLU C 1 135 ? -29.763 26.979 -22.691 1.00 50.27 133 GLU C C 1
ATOM 3438 O O . GLU C 1 135 ? -29.333 26.761 -21.560 1.00 50.33 133 GLU C O 1
ATOM 3444 N N . ILE C 1 136 ? -30.009 28.206 -23.147 1.00 49.91 134 ILE C N 1
ATOM 3445 C CA . ILE C 1 136 ? -29.837 29.409 -22.322 1.00 49.44 134 ILE C CA 1
ATOM 3446 C C . ILE C 1 136 ? -31.212 30.016 -21.996 1.00 49.30 134 ILE C C 1
ATOM 3447 O O . ILE C 1 136 ? -32.010 30.288 -22.899 1.00 48.94 134 ILE C O 1
ATOM 3452 N N . ILE C 1 137 ? -31.489 30.185 -20.703 1.00 49.11 135 ILE C N 1
ATOM 3453 C CA . ILE C 1 137 ? -32.713 30.841 -20.224 1.00 48.62 135 ILE C CA 1
ATOM 3454 C C . ILE C 1 137 ? -32.306 32.086 -19.449 1.00 48.55 135 ILE C C 1
ATOM 3455 O O . ILE C 1 137 ? -31.292 32.089 -18.758 1.00 48.68 135 ILE C O 1
ATOM 3460 N N . GLU C 1 138 ? -33.087 33.150 -19.587 1.00 48.45 136 GLU C N 1
ATOM 3461 C CA . GLU C 1 138 ? -32.725 34.443 -19.028 1.00 48.46 136 GLU C CA 1
ATOM 3462 C C . GLU C 1 138 ? -33.988 35.264 -18.809 1.00 47.79 136 GLU C C 1
ATOM 3463 O O . GLU C 1 138 ? -34.630 35.691 -19.768 1.00 47.92 136 GLU C O 1
ATOM 3469 N N . ASN C 1 139 ? -34.338 35.473 -17.539 1.00 47.37 137 ASN C N 1
ATOM 3470 C CA . ASN C 1 139 ? -35.576 36.163 -17.137 1.00 46.78 137 ASN C CA 1
ATOM 3471 C C . ASN C 1 139 ? -36.812 35.346 -17.502 1.00 45.73 137 ASN C C 1
ATOM 3472 O O . ASN C 1 139 ? -37.861 35.911 -17.815 1.00 45.87 137 ASN C O 1
ATOM 3477 N N . GLY C 1 140 ? -36.683 34.021 -17.474 1.00 44.49 138 GLY C N 1
ATOM 3478 C CA . GLY C 1 140 ? -37.771 33.130 -17.867 1.00 43.01 138 GLY C CA 1
ATOM 3479 C C . GLY C 1 140 ? -37.999 33.026 -19.367 1.00 42.33 138 GLY C C 1
ATOM 3480 O O . GLY C 1 140 ? -38.935 32.357 -19.806 1.00 42.41 138 GLY C O 1
ATOM 3481 N N . ILE C 1 141 ? -37.147 33.687 -20.156 1.00 41.55 139 ILE C N 1
ATOM 3482 C CA . ILE C 1 141 ? -37.209 33.628 -21.623 1.00 40.20 139 ILE C CA 1
ATOM 3483 C C . ILE C 1 141 ? -36.045 32.786 -22.165 1.00 39.77 139 ILE C C 1
ATOM 3484 O O . ILE C 1 141 ? -34.889 32.970 -21.771 1.00 39.31 139 ILE C O 1
ATOM 3489 N N . VAL C 1 142 ? -36.357 31.854 -23.063 1.00 39.26 140 VAL C N 1
ATOM 3490 C CA . VAL C 1 142 ? -35.320 31.084 -23.762 1.00 38.66 140 VAL C CA 1
ATOM 3491 C C . VAL C 1 142 ? -34.604 31.972 -24.778 1.00 38.23 140 VAL C C 1
ATOM 3492 O O . VAL C 1 142 ? -35.243 32.614 -25.619 1.00 38.42 140 VAL C O 1
ATOM 3496 N N . CYS C 1 143 ? -33.281 32.020 -24.658 1.00 37.74 141 CYS C N 1
ATOM 3497 C CA . CYS C 1 143 ? -32.408 32.712 -25.593 1.00 36.95 141 CYS C CA 1
ATOM 3498 C C . CYS C 1 143 ? -32.239 31.827 -26.811 1.00 36.38 141 CYS C C 1
ATOM 3499 O O . CYS C 1 143 ? -31.419 30.897 -26.813 1.00 36.49 141 CYS C O 1
ATOM 3502 N N . ARG C 1 144 ? -33.028 32.113 -27.841 1.00 35.43 142 ARG C N 1
ATOM 3503 C CA . ARG C 1 144 ? -33.083 31.281 -29.031 1.00 35.11 142 ARG C CA 1
ATOM 3504 C C . ARG C 1 144 ? -32.463 31.976 -30.240 1.00 34.05 142 ARG C C 1
ATOM 3505 O O . ARG C 1 144 ? -31.751 31.357 -31.017 1.00 33.82 142 ARG C O 1
ATOM 3513 N N . ASP C 1 145 ? -32.741 33.269 -30.381 1.00 33.22 143 ASP C N 1
ATOM 3514 C CA . ASP C 1 145 ? -32.453 34.001 -31.601 1.00 32.62 143 ASP C CA 1
ATOM 3515 C C . ASP C 1 145 ? -31.474 35.140 -31.329 1.00 33.13 143 ASP C C 1
ATOM 3516 O O . ASP C 1 145 ? -31.461 35.698 -30.233 1.00 32.98 143 ASP C O 1
ATOM 3529 N N . ILE C 1 147 ? -30.717 38.883 -31.986 1.00 33.37 145 ILE C N 1
ATOM 3530 C CA . ILE C 1 147 ? -31.205 40.166 -32.443 1.00 33.57 145 ILE C CA 1
ATOM 3531 C C . ILE C 1 147 ? -29.992 40.996 -32.860 1.00 33.65 145 ILE C C 1
ATOM 3532 O O . ILE C 1 147 ? -29.069 41.215 -32.063 1.00 34.19 145 ILE C O 1
ATOM 3537 N N . ARG C 1 148 ? -29.997 41.438 -34.113 1.00 33.58 146 ARG C N 1
ATOM 3538 C CA A ARG C 1 148 ? -28.893 42.198 -34.702 0.50 33.41 146 ARG C CA 1
ATOM 3539 C CA B ARG C 1 148 ? -28.874 42.200 -34.638 0.50 33.77 146 ARG C CA 1
ATOM 3540 C C . ARG C 1 148 ? -29.196 43.690 -34.645 1.00 33.56 146 ARG C C 1
ATOM 3541 O O . ARG C 1 148 ? -30.306 44.115 -35.001 1.00 33.37 146 ARG C O 1
ATOM 3556 N N . LEU C 1 149 ? -28.219 44.477 -34.208 1.00 33.38 147 LEU C N 1
ATOM 3557 C CA . LEU C 1 149 ? -28.364 45.924 -34.122 1.00 33.43 147 LEU C CA 1
ATOM 3558 C C . LEU C 1 149 ? -27.173 46.606 -34.780 1.00 33.97 147 LEU C C 1
ATOM 3559 O O . LEU C 1 149 ? -26.081 46.038 -34.866 1.00 34.05 147 LEU C O 1
ATOM 3564 N N . ALA C 1 150 ? -27.383 47.830 -35.239 1.00 34.52 148 ALA C N 1
ATOM 3565 C CA . ALA C 1 150 ? -26.326 48.574 -35.907 1.00 35.13 148 ALA C CA 1
ATOM 3566 C C . ALA C 1 150 ? -26.477 50.069 -35.678 1.00 35.79 148 ALA C C 1
ATOM 3567 O O . ALA C 1 150 ? -27.582 50.568 -35.451 1.00 35.24 148 ALA C O 1
ATOM 3577 N N . GLU C 1 152 ? -24.696 53.900 -37.384 1.00 41.35 150 GLU C N 1
ATOM 3578 C CA . GLU C 1 152 ? -23.809 54.565 -38.328 1.00 42.63 150 GLU C CA 1
ATOM 3579 C C . GLU C 1 152 ? -22.878 55.478 -37.547 1.00 42.52 150 GLU C C 1
ATOM 3580 O O . GLU C 1 152 ? -23.326 56.207 -36.663 1.00 42.59 150 GLU C O 1
ATOM 3586 N N . LEU C 1 153 ? -21.584 55.431 -37.861 1.00 42.67 151 LEU C N 1
ATOM 3587 C CA . LEU C 1 153 ? -20.593 56.232 -37.134 1.00 42.79 151 LEU C CA 1
ATOM 3588 C C . LEU C 1 153 ? -20.276 57.551 -37.835 1.00 42.81 151 LEU C C 1
ATOM 3589 O O . LEU C 1 153 ? -19.877 57.564 -38.998 1.00 43.18 151 LEU C O 1
ATOM 3594 N N . ASN D 1 1 ? 0.452 31.313 -21.349 1.00 53.85 -1 ASN D N 1
ATOM 3595 C CA . ASN D 1 1 ? 1.084 31.534 -20.017 1.00 54.07 -1 ASN D CA 1
ATOM 3596 C C . ASN D 1 1 ? 0.832 32.927 -19.401 1.00 53.47 -1 ASN D C 1
ATOM 3597 O O . ASN D 1 1 ? 0.847 33.077 -18.175 1.00 53.64 -1 ASN D O 1
ATOM 3602 N N . ALA D 1 2 ? 0.593 33.932 -20.249 1.00 52.53 0 ALA D N 1
ATOM 3603 C CA . ALA D 1 2 ? 0.077 35.247 -19.807 1.00 51.22 0 ALA D CA 1
ATOM 3604 C C . ALA D 1 2 ? -1.420 35.166 -19.483 1.00 50.25 0 ALA D C 1
ATOM 3605 O O . ALA D 1 2 ? -2.006 36.102 -18.914 1.00 49.73 0 ALA D O 1
ATOM 3615 N N . SER D 1 4 ? -2.285 32.155 -17.816 1.00 45.11 2 SER D N 1
ATOM 3616 C CA . SER D 1 4 ? -2.312 31.237 -16.699 1.00 43.56 2 SER D CA 1
ATOM 3617 C C . SER D 1 4 ? -3.014 31.965 -15.559 1.00 42.19 2 SER D C 1
ATOM 3618 O O . SER D 1 4 ? -2.958 33.193 -15.463 1.00 41.94 2 SER D O 1
ATOM 3621 N N . VAL D 1 5 ? -3.695 31.203 -14.716 1.00 40.84 3 VAL D N 1
ATOM 3622 C CA . VAL D 1 5 ? -4.293 31.738 -13.496 1.00 39.59 3 VAL D CA 1
ATOM 3623 C C . VAL D 1 5 ? -3.185 32.239 -12.548 1.00 38.86 3 VAL D C 1
ATOM 3624 O O . VAL D 1 5 ? -2.155 31.589 -12.381 1.00 38.63 3 VAL D O 1
ATOM 3628 N N . VAL D 1 6 ? -3.397 33.411 -11.960 1.00 38.07 4 VAL D N 1
ATOM 3629 C CA . VAL D 1 6 ? -2.473 33.981 -10.978 1.00 37.57 4 VAL D CA 1
ATOM 3630 C C . VAL D 1 6 ? -3.191 34.047 -9.628 1.00 37.21 4 VAL D C 1
ATOM 3631 O O . VAL D 1 6 ? -4.292 34.581 -9.540 1.00 37.20 4 VAL D O 1
ATOM 3635 N N . ILE D 1 7 ? -2.575 33.498 -8.587 1.00 36.89 5 ILE D N 1
ATOM 3636 C CA . ILE D 1 7 ? -3.158 33.516 -7.249 1.00 36.63 5 ILE D CA 1
ATOM 3637 C C . ILE D 1 7 ? -2.266 34.302 -6.290 1.00 37.34 5 ILE D C 1
ATOM 3638 O O . ILE D 1 7 ? -1.154 33.889 -5.962 1.00 37.55 5 ILE D O 1
ATOM 3643 N N . GLU D 1 8 ? -2.759 35.445 -5.843 1.00 37.81 6 GLU D N 1
ATOM 3644 C CA . GLU D 1 8 ? -1.952 36.327 -5.027 1.00 39.17 6 GLU D CA 1
ATOM 3645 C C . GLU D 1 8 ? -2.730 36.791 -3.801 1.00 38.65 6 GLU D C 1
ATOM 3646 O O . GLU D 1 8 ? -3.951 36.919 -3.839 1.00 38.56 6 GLU D O 1
ATOM 3652 N N . ARG D 1 9 ? -2.000 36.986 -2.708 1.00 38.82 7 ARG D N 1
ATOM 3653 C CA . ARG D 1 9 ? -2.510 37.548 -1.472 1.00 39.13 7 ARG D CA 1
ATOM 3654 C C . ARG D 1 9 ? -3.036 38.967 -1.719 1.00 39.34 7 ARG D C 1
ATOM 3655 O O . ARG D 1 9 ? -2.396 39.760 -2.410 1.00 39.40 7 ARG D O 1
ATOM 3663 N N . ILE D 1 10 ? -4.213 39.272 -1.181 1.00 39.51 8 ILE D N 1
ATOM 3664 C CA . ILE D 1 10 ? -4.768 40.618 -1.275 1.00 40.10 8 ILE D CA 1
ATOM 3665 C C . ILE D 1 10 ? -4.853 41.282 0.106 1.00 40.77 8 ILE D C 1
ATOM 3666 O O . ILE D 1 10 ? -4.928 40.591 1.118 1.00 40.85 8 ILE D O 1
ATOM 3671 N N . PRO D 1 11 ? -4.789 42.626 0.157 1.00 41.47 9 PRO D N 1
ATOM 3672 C CA . PRO D 1 11 ? -5.011 43.264 1.457 1.00 42.20 9 PRO D CA 1
ATOM 3673 C C . PRO D 1 11 ? -6.479 43.159 1.915 1.00 42.82 9 PRO D C 1
ATOM 3674 O O . PRO D 1 11 ? -7.389 43.178 1.084 1.00 43.17 9 PRO D O 1
ATOM 3678 N N . LYS D 1 12 ? -6.681 43.037 3.227 1.00 43.80 10 LYS D N 1
ATOM 3679 C CA . LYS D 1 12 ? -8.009 42.871 3.853 1.00 44.72 10 LYS D CA 1
ATOM 3680 C C . LYS D 1 12 ? -9.106 43.704 3.199 1.00 45.42 10 LYS D C 1
ATOM 3681 O O . LYS D 1 12 ? -10.216 43.217 2.947 1.00 45.63 10 LYS D O 1
ATOM 3687 N N . GLU D 1 13 ? -8.762 44.957 2.920 1.00 46.03 11 GLU D N 1
ATOM 3688 C CA . GLU D 1 13 ? -9.670 45.951 2.367 1.00 47.00 11 GLU D CA 1
ATOM 3689 C C . GLU D 1 13 ? -10.202 45.563 0.981 1.00 46.76 11 GLU D C 1
ATOM 3690 O O . GLU D 1 13 ? -11.300 45.967 0.600 1.00 47.12 11 GLU D O 1
ATOM 3696 N N . ALA D 1 14 ? -9.436 44.773 0.234 1.00 46.37 12 ALA D N 1
ATOM 3697 C CA . ALA D 1 14 ? -9.794 44.465 -1.156 1.00 45.73 12 ALA D CA 1
ATOM 3698 C C . ALA D 1 14 ? -10.496 43.119 -1.380 1.00 45.32 12 ALA D C 1
ATOM 3699 O O . ALA D 1 14 ? -10.472 42.600 -2.493 1.00 45.40 12 ALA D O 1
ATOM 3701 N N . ILE D 1 15 ? -11.132 42.559 -0.353 1.00 44.73 13 ILE D N 1
ATOM 3702 C CA . ILE D 1 15 ? -11.785 41.246 -0.507 1.00 44.48 13 ILE D CA 1
ATOM 3703 C C . ILE D 1 15 ? -12.886 41.206 -1.596 1.00 44.33 13 ILE D C 1
ATOM 3704 O O . ILE D 1 15 ? -13.647 42.168 -1.749 1.00 44.31 13 ILE D O 1
ATOM 3709 N N . PRO D 1 16 ? -12.948 40.105 -2.378 1.00 44.21 14 PRO D N 1
ATOM 3710 C CA . PRO D 1 16 ? -14.088 39.918 -3.282 1.00 44.14 14 PRO D CA 1
ATOM 3711 C C . PRO D 1 16 ? -15.333 39.505 -2.496 1.00 44.29 14 PRO D C 1
ATOM 3712 O O . PRO D 1 16 ? -15.674 38.318 -2.425 1.00 43.84 14 PRO D O 1
ATOM 3716 N N . LYS D 1 17 ? -15.991 40.504 -1.909 1.00 44.90 15 LYS D N 1
ATOM 3717 C CA . LYS D 1 17 ? -17.107 40.304 -0.977 1.00 45.73 15 LYS D CA 1
ATOM 3718 C C . LYS D 1 17 ? -18.211 39.382 -1.481 1.00 45.60 15 LYS D C 1
ATOM 3719 O O . LYS D 1 17 ? -18.650 38.494 -0.751 1.00 45.68 15 LYS D O 1
ATOM 3725 N N . SER D 1 18 ? -18.655 39.597 -2.719 1.00 45.70 16 SER D N 1
ATOM 3726 C CA . SER D 1 18 ? -19.749 38.816 -3.311 1.00 45.97 16 SER D CA 1
ATOM 3727 C C . SER D 1 18 ? -19.349 37.362 -3.521 1.00 45.57 16 SER D C 1
ATOM 3728 O O . SER D 1 18 ? -20.168 36.451 -3.365 1.00 45.77 16 SER D O 1
ATOM 3731 N N . LEU D 1 19 ? -18.087 37.156 -3.886 1.00 45.09 17 LEU D N 1
ATOM 3732 C CA . LEU D 1 19 ? -17.533 35.823 -4.077 1.00 44.69 17 LEU D CA 1
ATOM 3733 C C . LEU D 1 19 ? -17.451 35.068 -2.741 1.00 44.42 17 LEU D C 1
ATOM 3734 O O . LEU D 1 19 ? -17.705 33.865 -2.681 1.00 44.76 17 LEU D O 1
ATOM 3739 N N . LEU D 1 20 ? -17.109 35.784 -1.674 1.00 43.68 18 LEU D N 1
ATOM 3740 C CA . LEU D 1 20 ? -17.037 35.199 -0.338 1.00 43.27 18 LEU D CA 1
ATOM 3741 C C . LEU D 1 20 ? -18.427 34.857 0.219 1.00 43.46 18 LEU D C 1
ATOM 3742 O O . LEU D 1 20 ? -18.590 33.850 0.932 1.00 42.83 18 LEU D O 1
ATOM 3747 N N . LEU D 1 21 ? -19.415 35.693 -0.125 1.00 43.65 19 LEU D N 1
ATOM 3748 C CA . LEU D 1 21 ? -20.815 35.485 0.275 1.00 44.13 19 LEU D CA 1
ATOM 3749 C C . LEU D 1 21 ? -21.442 34.238 -0.345 1.00 44.54 19 LEU D C 1
ATOM 3750 O O . LEU D 1 21 ? -22.327 33.630 0.257 1.00 44.78 19 LEU D O 1
ATOM 3755 N N . LEU D 1 22 ? -20.981 33.873 -1.543 1.00 45.20 20 LEU D N 1
ATOM 3756 C CA . LEU D 1 22 ? -21.349 32.616 -2.211 1.00 45.48 20 LEU D CA 1
ATOM 3757 C C . LEU D 1 22 ? -21.083 31.431 -1.308 1.00 45.57 20 LEU D C 1
ATOM 3758 O O . LEU D 1 22 ? -21.915 30.528 -1.178 1.00 46.07 20 LEU D O 1
ATOM 3763 N N . ALA D 1 23 ? -19.915 31.458 -0.672 1.00 45.64 21 ALA D N 1
ATOM 3764 C CA . ALA D 1 23 ? -19.451 30.373 0.184 1.00 45.39 21 ALA D CA 1
ATOM 3765 C C . ALA D 1 23 ? -20.023 30.415 1.608 1.00 45.09 21 ALA D C 1
ATOM 3766 O O . ALA D 1 23 ? -20.286 29.368 2.205 1.00 45.44 21 ALA D O 1
ATOM 3768 N N . ASP D 1 24 ? -20.209 31.626 2.136 1.00 44.58 22 ASP D N 1
ATOM 3769 C CA . ASP D 1 24 ? -20.579 31.859 3.534 1.00 43.73 22 ASP D CA 1
ATOM 3770 C C . ASP D 1 24 ? -21.481 33.102 3.585 1.00 44.11 22 ASP D C 1
ATOM 3771 O O . ASP D 1 24 ? -20.996 34.231 3.498 1.00 44.08 22 ASP D O 1
ATOM 3776 N N . PRO D 1 25 ? -22.804 32.891 3.713 1.00 44.41 23 PRO D N 1
ATOM 3777 C CA . PRO D 1 25 ? -23.820 33.954 3.633 1.00 44.52 23 PRO D CA 1
ATOM 3778 C C . PRO D 1 25 ? -23.728 35.074 4.680 1.00 44.54 23 PRO D C 1
ATOM 3779 O O . PRO D 1 25 ? -24.483 36.037 4.592 1.00 44.81 23 PRO D O 1
ATOM 3783 N N . SER D 1 26 ? -22.821 34.959 5.646 1.00 44.54 24 SER D N 1
ATOM 3784 C CA . SER D 1 26 ? -22.738 35.929 6.746 1.00 44.61 24 SER D CA 1
ATOM 3785 C C . SER D 1 26 ? -21.572 36.912 6.615 1.00 44.74 24 SER D C 1
ATOM 3786 O O . SER D 1 26 ? -20.405 36.527 6.735 1.00 44.86 24 SER D O 1
ATOM 3789 N N . GLU D 1 27 ? -21.900 38.181 6.388 1.00 44.80 25 GLU D N 1
ATOM 3790 C CA . GLU D 1 27 ? -20.898 39.239 6.325 1.00 45.14 25 GLU D CA 1
ATOM 3791 C C . GLU D 1 27 ? -20.101 39.361 7.626 1.00 44.79 25 GLU D C 1
ATOM 3792 O O . GLU D 1 27 ? -18.872 39.477 7.592 1.00 44.65 25 GLU D O 1
ATOM 3798 N N A ARG D 1 28 ? -20.783 39.320 8.771 0.50 44.68 26 ARG D N 1
ATOM 3799 N N B ARG D 1 28 ? -20.823 39.340 8.746 0.50 44.63 26 ARG D N 1
ATOM 3800 C CA A ARG D 1 28 ? -20.087 39.429 10.058 0.50 44.53 26 ARG D CA 1
ATOM 3801 C CA B ARG D 1 28 ? -20.258 39.353 10.094 0.50 44.45 26 ARG D CA 1
ATOM 3802 C C A ARG D 1 28 ? -19.081 38.290 10.261 0.50 44.18 26 ARG D C 1
ATOM 3803 C C B ARG D 1 28 ? -19.137 38.313 10.217 0.50 44.12 26 ARG D C 1
ATOM 3804 O O A ARG D 1 28 ? -17.947 38.535 10.688 0.50 44.45 26 ARG D O 1
ATOM 3805 O O B ARG D 1 28 ? -17.991 38.651 10.528 0.50 44.36 26 ARG D O 1
ATOM 3820 N N . GLN D 1 29 ? -19.490 37.058 9.945 1.00 43.69 27 GLN D N 1
ATOM 3821 C CA . GLN D 1 29 ? -18.584 35.906 10.028 1.00 42.89 27 GLN D CA 1
ATOM 3822 C C . GLN D 1 29 ? -17.405 35.946 9.051 1.00 42.29 27 GLN D C 1
ATOM 3823 O O . GLN D 1 29 ? -16.311 35.499 9.394 1.00 42.21 27 GLN D O 1
ATOM 3829 N N . ILE D 1 30 ? -17.625 36.478 7.847 1.00 41.29 28 ILE D N 1
ATOM 3830 C CA . ILE D 1 30 ? -16.537 36.690 6.893 1.00 40.32 28 ILE D CA 1
ATOM 3831 C C . ILE D 1 30 ? -15.517 37.676 7.472 1.00 40.26 28 ILE D C 1
ATOM 3832 O O . ILE D 1 30 ? -14.308 37.407 7.458 1.00 40.00 28 ILE D O 1
ATOM 3837 N N . ALA D 1 31 ? -16.016 38.791 8.006 1.00 39.90 29 ALA D N 1
ATOM 3838 C CA . ALA D 1 31 ? -15.168 39.853 8.559 1.00 39.78 29 ALA D CA 1
ATOM 3839 C C . ALA D 1 31 ? -14.210 39.326 9.628 1.00 39.75 29 ALA D C 1
ATOM 3840 O O . ALA D 1 31 ? -13.049 39.730 9.673 1.00 40.16 29 ALA D O 1
ATOM 3842 N N . THR D 1 32 ? -14.699 38.407 10.462 1.00 39.27 30 THR D N 1
ATOM 3843 C CA . THR D 1 32 ? -13.905 37.842 11.552 1.00 38.79 30 THR D CA 1
ATOM 3844 C C . THR D 1 32 ? -12.682 37.065 11.043 1.00 38.17 30 THR D C 1
ATOM 3845 O O . THR D 1 32 ? -11.554 37.329 11.481 1.00 38.59 30 THR D O 1
ATOM 3849 N N . TYR D 1 33 ? -12.886 36.135 10.111 1.00 36.59 31 TYR D N 1
ATOM 3850 C CA . TYR D 1 33 ? -11.743 35.373 9.619 1.00 35.34 31 TYR D CA 1
ATOM 3851 C C . TYR D 1 33 ? -10.840 36.092 8.605 1.00 35.18 31 TYR D C 1
ATOM 3852 O O . TYR D 1 33 ? -9.649 35.805 8.567 1.00 35.23 31 TYR D O 1
ATOM 3861 N N . VAL D 1 34 ? -11.366 37.021 7.803 1.00 35.16 32 VAL D N 1
ATOM 3862 C CA . VAL D 1 34 ? -10.452 37.830 6.977 1.00 35.16 32 VAL D CA 1
ATOM 3863 C C . VAL D 1 34 ? -9.593 38.796 7.806 1.00 34.97 32 VAL D C 1
ATOM 3864 O O . VAL D 1 34 ? -8.442 39.039 7.462 1.00 34.58 32 VAL D O 1
ATOM 3868 N N . GLN D 1 35 ? -10.142 39.319 8.902 1.00 35.01 33 GLN D N 1
ATOM 3869 C CA . GLN D 1 35 ? -9.369 40.165 9.827 1.00 35.08 33 GLN D CA 1
ATOM 3870 C C . GLN D 1 35 ? -8.211 39.419 10.525 1.00 34.25 33 GLN D C 1
ATOM 3871 O O . GLN D 1 35 ? -7.122 39.973 10.694 1.00 33.69 33 GLN D O 1
ATOM 3877 N N . ARG D 1 36 ? -8.453 38.163 10.905 1.00 33.19 34 ARG D N 1
ATOM 3878 C CA . ARG D 1 36 ? -7.431 37.321 11.516 1.00 32.54 34 ARG D CA 1
ATOM 3879 C C . ARG D 1 36 ? -6.633 36.511 10.483 1.00 32.52 34 ARG D C 1
ATOM 3880 O O . ARG D 1 36 ? -5.510 36.074 10.754 1.00 32.59 34 ARG D O 1
ATOM 3888 N N . GLY D 1 37 ? -7.211 36.298 9.305 1.00 32.30 35 GLY D N 1
ATOM 3889 C CA . GLY D 1 37 ? -6.611 35.406 8.312 1.00 32.05 35 GLY D CA 1
ATOM 3890 C C . GLY D 1 37 ? -5.928 36.052 7.112 1.00 32.08 35 GLY D C 1
ATOM 3891 O O . GLY D 1 37 ? -5.708 37.273 7.069 1.00 31.85 35 GLY D O 1
ATOM 3892 N N . LEU D 1 38 ? -5.597 35.204 6.141 1.00 31.75 36 LEU D N 1
ATOM 3893 C CA . LEU D 1 38 ? -4.812 35.564 4.966 1.00 31.63 36 LEU D CA 1
ATOM 3894 C C . LEU D 1 38 ? -5.653 35.239 3.751 1.00 31.61 36 LEU D C 1
ATOM 3895 O O . LEU D 1 38 ? -6.032 34.078 3.539 1.00 31.82 36 LEU D O 1
ATOM 3900 N N . THR D 1 39 ? -5.964 36.265 2.964 1.00 31.06 37 THR D N 1
ATOM 3901 C CA . THR D 1 39 ? -6.863 36.114 1.837 1.00 30.63 37 THR D CA 1
ATOM 3902 C C . THR D 1 39 ? -6.119 36.126 0.514 1.00 30.66 37 THR D C 1
ATOM 3903 O O . THR D 1 39 ? -5.297 37.002 0.264 1.00 30.54 37 THR D O 1
ATOM 3907 N N . TYR D 1 40 ? -6.437 35.142 -0.323 1.00 30.42 38 TYR D N 1
ATOM 3908 C CA . TYR D 1 40 ? -5.826 34.972 -1.621 1.00 30.25 38 TYR D CA 1
ATOM 3909 C C . TYR D 1 40 ? -6.877 34.981 -2.719 1.00 30.39 38 TYR D C 1
ATOM 3910 O O . TYR D 1 40 ? -7.882 34.285 -2.621 1.00 30.41 38 TYR D O 1
ATOM 3919 N N . VAL D 1 41 ? -6.686 35.798 -3.753 1.00 30.55 39 VAL D N 1
ATOM 3920 C CA . VAL D 1 41 ? -7.586 35.695 -4.902 1.00 30.46 39 VAL D CA 1
ATOM 3921 C C . VAL D 1 41 ? -6.893 35.142 -6.142 1.00 29.99 39 VAL D C 1
ATOM 3922 O O . VAL D 1 41 ? -5.716 35.403 -6.375 1.00 29.16 39 VAL D O 1
ATOM 3926 N N . ALA D 1 42 ? -7.641 34.334 -6.887 1.00 30.03 40 ALA D N 1
ATOM 3927 C CA . ALA D 1 42 ? -7.236 33.862 -8.198 1.00 29.86 40 ALA D CA 1
ATOM 3928 C C . ALA D 1 42 ? -7.762 34.834 -9.251 1.00 29.82 40 ALA D C 1
ATOM 3929 O O . ALA D 1 42 ? -8.934 35.235 -9.234 1.00 30.07 40 ALA D O 1
ATOM 3931 N N . LYS D 1 43 ? -6.876 35.227 -10.155 1.00 30.11 41 LYS D N 1
ATOM 3932 C CA . LYS D 1 43 ? -7.237 36.056 -11.297 1.00 30.10 41 LYS D CA 1
ATOM 3933 C C . LYS D 1 43 ? -6.841 35.348 -12.570 1.00 29.76 41 LYS D C 1
ATOM 3934 O O . LYS D 1 43 ? -5.925 34.532 -12.568 1.00 29.85 41 LYS D O 1
ATOM 3940 N N . GLN D 1 44 ? -7.550 35.654 -13.650 1.00 29.44 42 GLN D N 1
ATOM 3941 C CA . GLN D 1 44 ? -7.167 35.201 -14.973 1.00 29.33 42 GLN D CA 1
ATOM 3942 C C . GLN D 1 44 ? -7.415 36.364 -15.928 1.00 29.34 42 GLN D C 1
ATOM 3943 O O . GLN D 1 44 ? -8.525 36.893 -15.990 1.00 29.33 42 GLN D O 1
ATOM 3949 N N . GLY D 1 45 ? -6.375 36.775 -16.651 1.00 29.20 43 GLY D N 1
ATOM 3950 C CA . GLY D 1 45 ? -6.436 38.000 -17.438 1.00 29.39 43 GLY D CA 1
ATOM 3951 C C . GLY D 1 45 ? -6.817 39.247 -16.645 1.00 29.83 43 GLY D C 1
ATOM 3952 O O . GLY D 1 45 ? -7.457 40.144 -17.191 1.00 30.04 43 GLY D O 1
ATOM 3953 N N . GLY D 1 46 ? -6.434 39.299 -15.359 1.00 29.86 44 GLY D N 1
ATOM 3954 C CA . GLY D 1 46 ? -6.677 40.460 -14.493 1.00 29.38 44 GLY D CA 1
ATOM 3955 C C . GLY D 1 46 ? -8.037 40.457 -13.820 1.00 29.55 44 GLY D C 1
ATOM 3956 O O . GLY D 1 46 ? -8.352 41.327 -13.017 1.00 29.68 44 GLY D O 1
ATOM 3957 N N . SER D 1 47 ? -8.843 39.458 -14.148 1.00 29.81 45 SER D N 1
ATOM 3958 C CA . SER D 1 47 ? -10.213 39.349 -13.667 1.00 29.46 45 SER D CA 1
ATOM 3959 C C . SER D 1 47 ? -10.354 38.294 -12.567 1.00 29.22 45 SER D C 1
ATOM 3960 O O . SER D 1 47 ? -9.887 37.167 -12.720 1.00 29.02 45 SER D O 1
ATOM 3963 N N . VAL D 1 48 ? -11.012 38.669 -11.472 1.00 29.43 46 VAL D N 1
ATOM 3964 C CA . VAL D 1 48 ? -11.207 37.784 -10.309 1.00 29.64 46 VAL D CA 1
ATOM 3965 C C . VAL D 1 48 ? -12.077 36.562 -10.654 1.00 29.90 46 VAL D C 1
ATOM 3966 O O . VAL D 1 48 ? -13.164 36.702 -11.208 1.00 29.86 46 VAL D O 1
ATOM 3970 N N . ILE D 1 49 ? -11.575 35.368 -10.337 1.00 29.90 47 ILE D N 1
ATOM 3971 C CA . ILE D 1 49 ? -12.265 34.119 -10.684 1.00 29.52 47 ILE D CA 1
ATOM 3972 C C . ILE D 1 49 ? -12.468 33.198 -9.479 1.00 29.91 47 ILE D C 1
ATOM 3973 O O . ILE D 1 49 ? -13.177 32.195 -9.569 1.00 30.37 47 ILE D O 1
ATOM 3978 N N . GLY D 1 50 ? -11.830 33.536 -8.362 1.00 30.00 48 GLY D N 1
ATOM 3979 C CA . GLY D 1 50 ? -11.777 32.655 -7.223 1.00 29.80 48 GLY D CA 1
ATOM 3980 C C . GLY D 1 50 ? -11.141 33.327 -6.031 1.00 29.85 48 GLY D C 1
ATOM 3981 O O . GLY D 1 50 ? -10.514 34.374 -6.167 1.00 30.10 48 GLY D O 1
ATOM 3982 N N . VAL D 1 51 ? -11.313 32.711 -4.863 1.00 29.54 49 VAL D N 1
ATOM 3983 C CA . VAL D 1 51 ? -10.825 33.238 -3.596 1.00 29.18 49 VAL D CA 1
ATOM 3984 C C . VAL D 1 51 ? -10.695 32.115 -2.565 1.00 29.15 49 VAL D C 1
ATOM 3985 O O . VAL D 1 51 ? -11.421 31.115 -2.616 1.00 29.10 49 VAL D O 1
ATOM 3989 N N . TYR D 1 52 ? -9.740 32.266 -1.653 1.00 29.13 50 TYR D N 1
ATOM 3990 C CA . TYR D 1 52 ? -9.709 31.461 -0.429 1.00 28.80 50 TYR D CA 1
ATOM 3991 C C . TYR D 1 52 ? -9.098 32.265 0.728 1.00 28.48 50 TYR D C 1
ATOM 3992 O O . TYR D 1 52 ? -8.269 33.149 0.520 1.00 28.14 50 TYR D O 1
ATOM 4001 N N . VAL D 1 53 ? -9.558 31.966 1.936 1.00 28.04 51 VAL D N 1
ATOM 4002 C CA . VAL D 1 53 ? -9.050 32.560 3.156 1.00 27.28 51 VAL D CA 1
ATOM 4003 C C . VAL D 1 53 ? -8.418 31.452 4.009 1.00 27.39 51 VAL D C 1
ATOM 4004 O O . VAL D 1 53 ? -9.021 30.402 4.218 1.00 26.72 51 VAL D O 1
ATOM 4008 N N . LEU D 1 54 ? -7.193 31.693 4.473 1.00 27.62 52 LEU D N 1
ATOM 4009 C CA . LEU D 1 54 ? -6.526 30.786 5.385 1.00 27.88 52 LEU D CA 1
ATOM 4010 C C . LEU D 1 54 ? -6.541 31.393 6.767 1.00 27.80 52 LEU D C 1
ATOM 4011 O O . LEU D 1 54 ? -6.321 32.597 6.922 1.00 27.89 52 LEU D O 1
ATOM 4016 N N . LEU D 1 55 ? -6.799 30.556 7.770 1.00 27.51 53 LEU D N 1
ATOM 4017 C CA . LEU D 1 55 ? -6.721 30.979 9.167 1.00 26.95 53 LEU D CA 1
ATOM 4018 C C . LEU D 1 55 ? -5.855 30.009 9.962 1.00 27.07 53 LEU D C 1
ATOM 4019 O O . LEU D 1 55 ? -6.118 28.806 9.973 1.00 27.64 53 LEU D O 1
ATOM 4024 N N . GLU D 1 56 ? -4.830 30.529 10.626 1.00 26.73 54 GLU D N 1
ATOM 4025 C CA . GLU D 1 56 ? -4.059 29.722 11.565 1.00 26.84 54 GLU D CA 1
ATOM 4026 C C . GLU D 1 56 ? -4.877 29.514 12.850 1.00 26.81 54 GLU D C 1
ATOM 4027 O O . GLU D 1 56 ? -5.346 30.462 13.469 1.00 25.98 54 GLU D O 1
ATOM 4033 N N . THR D 1 57 ? -5.062 28.252 13.219 1.00 27.32 55 THR D N 1
ATOM 4034 C CA . THR D 1 57 ? -5.971 27.879 14.294 1.00 27.56 55 THR D CA 1
ATOM 4035 C C . THR D 1 57 ? -5.171 27.206 15.427 1.00 27.93 55 THR D C 1
ATOM 4036 O O . THR D 1 57 ? -4.503 27.886 16.214 1.00 27.54 55 THR D O 1
ATOM 4040 N N A ARG D 1 58 ? -5.240 25.877 15.490 0.50 28.01 56 ARG D N 1
ATOM 4041 N N B ARG D 1 58 ? -5.237 25.881 15.503 0.50 28.09 56 ARG D N 1
ATOM 4042 C CA A ARG D 1 58 ? -4.435 25.087 16.415 0.50 28.25 56 ARG D CA 1
ATOM 4043 C CA B ARG D 1 58 ? -4.439 25.136 16.460 0.50 28.40 56 ARG D CA 1
ATOM 4044 C C A ARG D 1 58 ? -2.948 25.237 16.060 0.50 28.19 56 ARG D C 1
ATOM 4045 C C B ARG D 1 58 ? -2.956 25.220 16.062 0.50 28.27 56 ARG D C 1
ATOM 4046 O O A ARG D 1 58 ? -2.627 25.767 14.995 0.50 28.19 56 ARG D O 1
ATOM 4047 O O B ARG D 1 58 ? -2.648 25.693 14.968 0.50 28.28 56 ARG D O 1
ATOM 4062 N N . PRO D 1 59 ? -2.032 24.809 16.958 1.00 28.29 57 PRO D N 1
ATOM 4063 C CA . PRO D 1 59 ? -0.598 24.896 16.605 1.00 28.42 57 PRO D CA 1
ATOM 4064 C C . PRO D 1 59 ? -0.276 24.198 15.276 1.00 28.93 57 PRO D C 1
ATOM 4065 O O . PRO D 1 59 ? -0.794 23.100 15.012 1.00 28.83 57 PRO D O 1
ATOM 4069 N N . LYS D 1 60 ? 0.507 24.877 14.430 1.00 29.01 58 LYS D N 1
ATOM 4070 C CA . LYS D 1 60 ? 0.931 24.365 13.114 1.00 29.29 58 LYS D CA 1
ATOM 4071 C C . LYS D 1 60 ? -0.238 23.924 12.229 1.00 29.36 58 LYS D C 1
ATOM 4072 O O . LYS D 1 60 ? -0.077 23.092 11.326 1.00 29.82 58 LYS D O 1
ATOM 4078 N N . THR D 1 61 ? -1.415 24.480 12.494 1.00 29.11 59 THR D N 1
ATOM 4079 C CA . THR D 1 61 ? -2.603 24.186 11.705 1.00 28.07 59 THR D CA 1
ATOM 4080 C C . THR D 1 61 ? -3.139 25.451 11.036 1.00 27.62 59 THR D C 1
ATOM 4081 O O . THR D 1 61 ? -3.303 26.492 11.685 1.00 27.41 59 THR D O 1
ATOM 4093 N N . GLU D 1 63 ? -6.570 26.472 8.544 1.00 26.66 61 GLU D N 1
ATOM 4094 C CA . GLU D 1 63 ? -7.835 26.008 8.011 1.00 26.99 61 GLU D CA 1
ATOM 4095 C C . GLU D 1 63 ? -8.264 26.906 6.862 1.00 26.77 61 GLU D C 1
ATOM 4096 O O . GLU D 1 63 ? -8.062 28.120 6.926 1.00 26.97 61 GLU D O 1
ATOM 4102 N N . ILE D 1 64 ? -8.836 26.302 5.817 1.00 26.81 62 ILE D N 1
ATOM 4103 C CA . ILE D 1 64 ? -9.479 27.053 4.738 1.00 26.87 62 ILE D CA 1
ATOM 4104 C C . ILE D 1 64 ? -10.886 27.437 5.194 1.00 26.95 62 ILE D C 1
ATOM 4105 O O . ILE D 1 64 ? -11.764 26.590 5.277 1.00 26.64 62 ILE D O 1
ATOM 4118 N N . ASN D 1 66 ? -12.924 29.732 3.833 1.00 30.84 64 ASN D N 1
ATOM 4119 C CA . ASN D 1 66 ? -13.769 30.128 2.735 1.00 31.69 64 ASN D CA 1
ATOM 4120 C C . ASN D 1 66 ? -12.991 29.818 1.495 1.00 32.67 64 ASN D C 1
ATOM 4121 O O . ASN D 1 66 ? -11.780 30.039 1.447 1.00 33.51 64 ASN D O 1
ATOM 4126 N N . ILE D 1 67 ? -13.691 29.279 0.505 1.00 33.24 65 ILE D N 1
ATOM 4127 C CA . ILE D 1 67 ? -13.142 28.990 -0.799 1.00 33.60 65 ILE D CA 1
ATOM 4128 C C . ILE D 1 67 ? -14.320 29.106 -1.768 1.00 34.34 65 ILE D C 1
ATOM 4129 O O . ILE D 1 67 ? -15.389 28.538 -1.516 1.00 34.75 65 ILE D O 1
ATOM 4134 N N . ALA D 1 68 ? -14.146 29.891 -2.833 1.00 34.38 66 ALA D N 1
ATOM 4135 C CA . ALA D 1 68 ? -15.230 30.183 -3.770 1.00 34.36 66 ALA D CA 1
ATOM 4136 C C . ALA D 1 68 ? -14.699 30.450 -5.172 1.00 35.07 66 ALA D C 1
ATOM 4137 O O . ALA D 1 68 ? -13.628 31.065 -5.346 1.00 34.79 66 ALA D O 1
ATOM 4139 N N . VAL D 1 69 ? -15.462 29.979 -6.160 1.00 35.37 67 VAL D N 1
ATOM 4140 C CA . VAL D 1 69 ? -15.157 30.157 -7.573 1.00 35.80 67 VAL D CA 1
ATOM 4141 C C . VAL D 1 69 ? -16.296 30.977 -8.162 1.00 36.46 67 VAL D C 1
ATOM 4142 O O . VAL D 1 69 ? -17.440 30.845 -7.708 1.00 36.78 67 VAL D O 1
ATOM 4146 N N . ALA D 1 70 ? -15.997 31.844 -9.135 1.00 37.00 68 ALA D N 1
ATOM 4147 C CA . ALA D 1 70 ? -17.044 32.642 -9.803 1.00 37.82 68 ALA D CA 1
ATOM 4148 C C . ALA D 1 70 ? -18.160 31.722 -10.297 1.00 38.39 68 ALA D C 1
ATOM 4149 O O . ALA D 1 70 ? -17.879 30.644 -10.827 1.00 38.29 68 ALA D O 1
ATOM 4151 N N . GLU D 1 71 ? -19.414 32.135 -10.106 1.00 39.32 69 GLU D N 1
ATOM 4152 C CA . GLU D 1 71 ? -20.584 31.278 -10.398 1.00 40.56 69 GLU D CA 1
ATOM 4153 C C . GLU D 1 71 ? -20.634 30.656 -11.792 1.00 40.57 69 GLU D C 1
ATOM 4154 O O . GLU D 1 71 ? -20.994 29.483 -11.928 1.00 41.05 69 GLU D O 1
ATOM 4160 N N . HIS D 1 72 ? -20.276 31.437 -12.809 1.00 40.13 70 HIS D N 1
ATOM 4161 C CA . HIS D 1 72 ? -20.314 30.971 -14.194 1.00 40.41 70 HIS D CA 1
ATOM 4162 C C . HIS D 1 72 ? -19.108 30.105 -14.591 1.00 40.63 70 HIS D C 1
ATOM 4163 O O . HIS D 1 72 ? -19.030 29.623 -15.732 1.00 40.14 70 HIS D O 1
ATOM 4170 N N . LEU D 1 73 ? -18.174 29.922 -13.655 1.00 40.85 71 LEU D N 1
ATOM 4171 C CA . LEU D 1 73 ? -16.876 29.294 -13.958 1.00 41.19 71 LEU D CA 1
ATOM 4172 C C . LEU D 1 73 ? -16.648 27.928 -13.316 1.00 41.77 71 LEU D C 1
ATOM 4173 O O . LEU D 1 73 ? -15.523 27.426 -13.280 1.00 42.11 71 LEU D O 1
ATOM 4178 N N . GLN D 1 74 ? -17.719 27.319 -12.828 1.00 42.19 72 GLN D N 1
ATOM 4179 C CA . GLN D 1 74 ? -17.613 26.023 -12.203 1.00 42.65 72 GLN D CA 1
ATOM 4180 C C . GLN D 1 74 ? -17.480 24.913 -13.245 1.00 42.22 72 GLN D C 1
ATOM 4181 O O . GLN D 1 74 ? -17.915 25.069 -14.379 1.00 42.26 72 GLN D O 1
ATOM 4187 N N . GLY D 1 75 ? -16.821 23.819 -12.864 1.00 41.91 73 GLY D N 1
ATOM 4188 C CA . GLY D 1 75 ? -16.460 22.759 -13.800 1.00 41.27 73 GLY D CA 1
ATOM 4189 C C . GLY D 1 75 ? -15.184 23.019 -14.583 1.00 41.05 73 GLY D C 1
ATOM 4190 O O . GLY D 1 75 ? -14.803 22.220 -15.444 1.00 41.46 73 GLY D O 1
ATOM 4191 N N . LYS D 1 76 ? -14.507 24.124 -14.283 1.00 40.26 74 LYS D N 1
ATOM 4192 C CA . LYS D 1 76 ? -13.355 24.544 -15.081 1.00 39.35 74 LYS D CA 1
ATOM 4193 C C . LYS D 1 76 ? -12.010 24.264 -14.403 1.00 38.72 74 LYS D C 1
ATOM 4194 O O . LYS D 1 76 ? -10.978 24.721 -14.878 1.00 38.78 74 LYS D O 1
ATOM 4200 N N . GLY D 1 77 ? -12.022 23.533 -13.290 1.00 37.80 75 GLY D N 1
ATOM 4201 C CA . GLY D 1 77 ? -10.781 23.117 -12.630 1.00 36.51 75 GLY D CA 1
ATOM 4202 C C . GLY D 1 77 ? -10.143 24.144 -11.711 1.00 35.77 75 GLY D C 1
ATOM 4203 O O . GLY D 1 77 ? -8.968 24.012 -11.345 1.00 35.56 75 GLY D O 1
ATOM 4204 N N . ILE D 1 78 ? -10.918 25.158 -11.321 1.00 34.99 76 ILE D N 1
ATOM 4205 C CA . ILE D 1 78 ? -10.395 26.259 -10.496 1.00 34.13 76 ILE D CA 1
ATOM 4206 C C . ILE D 1 78 ? -10.344 25.949 -8.991 1.00 34.06 76 ILE D C 1
ATOM 4207 O O . ILE D 1 78 ? -9.391 26.343 -8.315 1.00 33.83 76 ILE D O 1
ATOM 4212 N N . GLY D 1 79 ? -11.360 25.256 -8.474 1.00 33.94 77 GLY D N 1
ATOM 4213 C CA . GLY D 1 79 ? -11.339 24.773 -7.088 1.00 34.09 77 GLY D CA 1
ATOM 4214 C C . GLY D 1 79 ? -10.062 24.003 -6.795 1.00 34.44 77 GLY D C 1
ATOM 4215 O O . GLY D 1 79 ? -9.386 24.253 -5.796 1.00 34.69 77 GLY D O 1
ATOM 4216 N N . LYS D 1 80 ? -9.719 23.078 -7.686 1.00 34.92 78 LYS D N 1
ATOM 4217 C CA . LYS D 1 80 ? -8.470 22.325 -7.596 1.00 35.80 78 LYS D CA 1
ATOM 4218 C C . LYS D 1 80 ? -7.229 23.246 -7.575 1.00 35.44 78 LYS D C 1
ATOM 4219 O O . LYS D 1 80 ? -6.296 23.030 -6.800 1.00 35.86 78 LYS D O 1
ATOM 4225 N N . LYS D 1 81 ? -7.235 24.287 -8.400 1.00 35.19 79 LYS D N 1
ATOM 4226 C CA . LYS D 1 81 ? -6.146 25.269 -8.400 1.00 34.74 79 LYS D CA 1
ATOM 4227 C C . LYS D 1 81 ? -6.030 26.051 -7.101 1.00 34.12 79 LYS D C 1
ATOM 4228 O O . LYS D 1 81 ? -4.935 26.299 -6.619 1.00 34.06 79 LYS D O 1
ATOM 4234 N N . LEU D 1 82 ? -7.168 26.469 -6.564 1.00 34.04 80 LEU D N 1
ATOM 4235 C CA . LEU D 1 82 ? -7.206 27.183 -5.296 1.00 33.91 80 LEU D CA 1
ATOM 4236 C C . LEU D 1 82 ? -6.694 26.292 -4.166 1.00 33.93 80 LEU D C 1
ATOM 4237 O O . LEU D 1 82 ? -5.866 26.719 -3.371 1.00 34.21 80 LEU D O 1
ATOM 4242 N N . LEU D 1 83 ? -7.167 25.048 -4.136 1.00 33.89 81 LEU D N 1
ATOM 4243 C CA . LEU D 1 83 ? -6.732 24.058 -3.150 1.00 33.99 81 LEU D CA 1
ATOM 4244 C C . LEU D 1 83 ? -5.236 23.760 -3.173 1.00 33.74 81 LEU D C 1
ATOM 4245 O O . LEU D 1 83 ? -4.597 23.744 -2.114 1.00 33.87 81 LEU D O 1
ATOM 4250 N N A ARG D 1 84 ? -4.698 23.514 -4.370 0.50 33.79 82 ARG D N 1
ATOM 4251 N N B ARG D 1 84 ? -4.683 23.521 -4.358 0.50 33.74 82 ARG D N 1
ATOM 4252 C CA A ARG D 1 84 ? -3.267 23.252 -4.566 0.50 33.88 82 ARG D CA 1
ATOM 4253 C CA B ARG D 1 84 ? -3.257 23.224 -4.481 0.50 33.69 82 ARG D CA 1
ATOM 4254 C C A ARG D 1 84 ? -2.419 24.379 -3.987 0.50 33.61 82 ARG D C 1
ATOM 4255 C C B ARG D 1 84 ? -2.362 24.385 -4.043 0.50 33.57 82 ARG D C 1
ATOM 4256 O O A ARG D 1 84 ? -1.434 24.134 -3.280 0.50 33.52 82 ARG D O 1
ATOM 4257 O O B ARG D 1 84 ? -1.283 24.166 -3.479 0.50 33.54 82 ARG D O 1
ATOM 4272 N N . HIS D 1 85 ? -2.823 25.611 -4.285 1.00 33.38 83 HIS D N 1
ATOM 4273 C CA . HIS D 1 85 ? -2.103 26.805 -3.854 1.00 33.00 83 HIS D CA 1
ATOM 4274 C C . HIS D 1 85 ? -2.210 26.998 -2.336 1.00 32.90 83 HIS D C 1
ATOM 4275 O O . HIS D 1 85 ? -1.236 27.396 -1.680 1.00 32.76 83 HIS D O 1
ATOM 4282 N N . ALA D 1 86 ? -3.395 26.720 -1.793 1.00 32.02 84 ALA D N 1
ATOM 4283 C CA . ALA D 1 86 ? -3.612 26.753 -0.356 1.00 32.32 84 ALA D CA 1
ATOM 4284 C C . ALA D 1 86 ? -2.680 25.772 0.359 1.00 32.37 84 ALA D C 1
ATOM 4285 O O . ALA D 1 86 ? -2.155 26.078 1.429 1.00 32.33 84 ALA D O 1
ATOM 4287 N N . VAL D 1 87 ? -2.476 24.599 -0.241 1.00 32.58 85 VAL D N 1
ATOM 4288 C CA . VAL D 1 87 ? -1.567 23.584 0.309 1.00 32.63 85 VAL D CA 1
ATOM 4289 C C . VAL D 1 87 ? -0.135 24.105 0.349 1.00 33.26 85 VAL D C 1
ATOM 4290 O O . VAL D 1 87 ? 0.531 24.038 1.383 1.00 33.64 85 VAL D O 1
ATOM 4294 N N . GLU D 1 88 ? 0.323 24.648 -0.775 1.00 33.94 86 GLU D N 1
ATOM 4295 C CA . GLU D 1 88 ? 1.672 25.189 -0.880 1.00 34.52 86 GLU D CA 1
ATOM 4296 C C . GLU D 1 88 ? 1.903 26.407 0.011 1.00 34.09 86 GLU D C 1
ATOM 4297 O O . GLU D 1 88 ? 2.988 26.564 0.571 1.00 34.16 86 GLU D O 1
ATOM 4303 N N . THR D 1 89 ? 0.878 27.245 0.154 1.00 33.90 87 THR D N 1
ATOM 4304 C CA . THR D 1 89 ? 0.928 28.400 1.053 1.00 33.80 87 THR D CA 1
ATOM 4305 C C . THR D 1 89 ? 1.067 27.968 2.521 1.00 34.10 87 THR D C 1
ATOM 4306 O O . THR D 1 89 ? 1.852 28.551 3.277 1.00 34.42 87 THR D O 1
ATOM 4310 N N . ALA D 1 90 ? 0.312 26.943 2.912 1.00 34.02 88 ALA D N 1
ATOM 4311 C CA . ALA D 1 90 ? 0.337 26.453 4.281 1.00 34.42 88 ALA D CA 1
ATOM 4312 C C . ALA D 1 90 ? 1.680 25.793 4.588 1.00 35.06 88 ALA D C 1
ATOM 4313 O O . ALA D 1 90 ? 2.269 26.052 5.644 1.00 35.05 88 ALA D O 1
ATOM 4315 N N . LYS D 1 91 ? 2.156 24.956 3.661 1.00 35.92 89 LYS D N 1
ATOM 4316 C CA . LYS D 1 91 ? 3.496 24.365 3.731 1.00 37.03 89 LYS D CA 1
ATOM 4317 C C . LYS D 1 91 ? 4.577 25.429 3.872 1.00 36.95 89 LYS D C 1
ATOM 4318 O O . LYS D 1 91 ? 5.498 25.285 4.680 1.00 37.16 89 LYS D O 1
ATOM 4324 N N . GLY D 1 92 ? 4.458 26.487 3.075 1.00 36.88 90 GLY D N 1
ATOM 4325 C CA . GLY D 1 92 ? 5.380 27.611 3.135 1.00 36.71 90 GLY D CA 1
ATOM 4326 C C . GLY D 1 92 ? 5.395 28.313 4.483 1.00 36.62 90 GLY D C 1
ATOM 4327 O O . GLY D 1 92 ? 6.439 28.803 4.916 1.00 36.86 90 GLY D O 1
ATOM 4328 N N . TYR D 1 93 ? 4.246 28.364 5.154 1.00 36.12 91 TYR D N 1
ATOM 4329 C CA . TYR D 1 93 ? 4.180 29.003 6.475 1.00 35.55 91 TYR D CA 1
ATOM 4330 C C . TYR D 1 93 ? 4.699 28.155 7.629 1.00 34.92 91 TYR D C 1
ATOM 4331 O O . TYR D 1 93 ? 4.757 28.621 8.763 1.00 35.59 91 TYR D O 1
ATOM 4340 N N . GLY D 1 94 ? 5.089 26.914 7.341 1.00 34.17 92 GLY D N 1
ATOM 4341 C CA . GLY D 1 94 ? 5.585 26.003 8.374 1.00 33.03 92 GLY D CA 1
ATOM 4342 C C . GLY D 1 94 ? 4.518 25.112 8.991 1.00 32.75 92 GLY D C 1
ATOM 4343 O O . GLY D 1 94 ? 4.786 24.394 9.959 1.00 33.43 92 GLY D O 1
ATOM 4352 N N . SER D 1 96 ? 1.955 22.013 9.671 1.00 31.28 94 SER D N 1
ATOM 4353 C CA . SER D 1 96 ? 1.994 20.566 9.475 1.00 31.95 94 SER D CA 1
ATOM 4354 C C . SER D 1 96 ? 0.605 19.996 9.138 1.00 32.07 94 SER D C 1
ATOM 4355 O O . SER D 1 96 ? 0.486 18.835 8.755 1.00 32.56 94 SER D O 1
ATOM 4358 N N . LYS D 1 97 ? -0.434 20.818 9.271 1.00 31.98 95 LYS D N 1
ATOM 4359 C CA . LYS D 1 97 ? -1.790 20.384 8.976 1.00 32.30 95 LYS D CA 1
ATOM 4360 C C . LYS D 1 97 ? -2.609 21.471 8.292 1.00 32.32 95 LYS D C 1
ATOM 4361 O O . LYS D 1 97 ? -2.501 22.667 8.628 1.00 32.43 95 LYS D O 1
ATOM 4367 N N . LEU D 1 98 ? -3.408 21.041 7.314 1.00 32.11 96 LEU D N 1
ATOM 4368 C CA . LEU D 1 98 ? -4.395 21.895 6.663 1.00 31.89 96 LEU D CA 1
ATOM 4369 C C . LEU D 1 98 ? -5.800 21.290 6.808 1.00 31.79 96 LEU D C 1
ATOM 4370 O O . LEU D 1 98 ? -6.003 20.114 6.518 1.00 31.60 96 LEU D O 1
ATOM 4375 N N . GLU D 1 99 ? -6.754 22.099 7.262 1.00 31.54 97 GLU D N 1
ATOM 4376 C CA . GLU D 1 99 ? -8.131 21.654 7.460 1.00 32.17 97 GLU D CA 1
ATOM 4377 C C . GLU D 1 99 ? -9.101 22.439 6.592 1.00 31.93 97 GLU D C 1
ATOM 4378 O O . GLU D 1 99 ? -8.820 23.573 6.193 1.00 31.67 97 GLU D O 1
ATOM 4384 N N . VAL D 1 100 ? -10.231 21.805 6.284 1.00 31.77 98 VAL D N 1
ATOM 4385 C CA . VAL D 1 100 ? -11.323 22.453 5.577 1.00 32.17 98 VAL D CA 1
ATOM 4386 C C . VAL D 1 100 ? -12.634 21.787 6.005 1.00 32.28 98 VAL D C 1
ATOM 4387 O O . VAL D 1 100 ? -12.686 20.577 6.170 1.00 32.52 98 VAL D O 1
ATOM 4391 N N . GLY D 1 101 ? -13.669 22.590 6.230 1.00 32.69 99 GLY D N 1
ATOM 4392 C CA . GLY D 1 101 ? -14.998 22.073 6.529 1.00 32.33 99 GLY D CA 1
ATOM 4393 C C . GLY D 1 101 ? -15.981 22.332 5.397 1.00 32.54 99 GLY D C 1
ATOM 4394 O O . GLY D 1 101 ? -15.886 23.334 4.690 1.00 32.80 99 GLY D O 1
ATOM 4395 N N . THR D 1 102 ? -16.928 21.427 5.209 1.00 32.13 100 THR D N 1
ATOM 4396 C CA . THR D 1 102 ? -17.970 21.662 4.232 1.00 32.31 100 THR D CA 1
ATOM 4397 C C . THR D 1 102 ? -19.284 21.053 4.715 1.00 32.09 100 THR D C 1
ATOM 4398 O O . THR D 1 102 ? -19.276 20.214 5.600 1.00 32.16 100 THR D O 1
ATOM 4402 N N . GLY D 1 103 ? -20.410 21.510 4.176 1.00 32.29 101 GLY D N 1
ATOM 4403 C CA . GLY D 1 103 ? -21.717 20.985 4.599 1.00 32.14 101 GLY D CA 1
ATOM 4404 C C . GLY D 1 103 ? -21.889 19.520 4.235 1.00 31.91 101 GLY D C 1
ATOM 4405 O O . GLY D 1 103 ? -21.207 19.012 3.353 1.00 31.83 101 GLY D O 1
ATOM 4406 N N . ASN D 1 104 ? -22.794 18.832 4.915 1.00 31.87 102 ASN D N 1
ATOM 4407 C CA . ASN D 1 104 ? -23.062 17.421 4.599 1.00 32.19 102 ASN D CA 1
ATOM 4408 C C . ASN D 1 104 ? -23.615 17.249 3.176 1.00 32.94 102 ASN D C 1
ATOM 4409 O O . ASN D 1 104 ? -23.405 16.209 2.525 1.00 32.86 102 ASN D O 1
ATOM 4414 N N . SER D 1 105 ? -24.298 18.294 2.708 1.00 33.65 103 SER D N 1
ATOM 4415 C CA . SER D 1 105 ? -24.894 18.356 1.375 1.00 34.36 103 SER D CA 1
ATOM 4416 C C . SER D 1 105 ? -23.910 18.692 0.264 1.00 34.95 103 SER D C 1
ATOM 4417 O O . SER D 1 105 ? -24.211 18.461 -0.904 1.00 35.38 103 SER D O 1
ATOM 4420 N N . SER D 1 106 ? -22.749 19.249 0.617 1.00 35.41 104 SER D N 1
ATOM 4421 C CA . SER D 1 106 ? -21.775 19.721 -0.371 1.00 35.89 104 SER D CA 1
ATOM 4422 C C . SER D 1 106 ? -21.009 18.547 -0.931 1.00 36.27 104 SER D C 1
ATOM 4423 O O . SER D 1 106 ? -19.811 18.388 -0.686 1.00 36.14 104 SER D O 1
ATOM 4426 N N . VAL D 1 107 ? -21.723 17.728 -1.692 1.00 36.77 105 VAL D N 1
ATOM 4427 C CA . VAL D 1 107 ? -21.250 16.419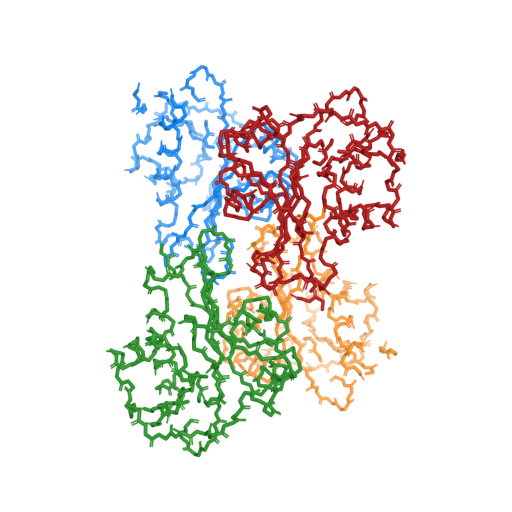 -2.100 1.00 37.54 105 VAL D CA 1
ATOM 4428 C C . VAL D 1 107 ? -20.114 16.493 -3.142 1.00 38.08 105 VAL D C 1
ATOM 4429 O O . VAL D 1 107 ? -19.144 15.724 -3.064 1.00 38.84 105 VAL D O 1
ATOM 4433 N N . SER D 1 108 ? -20.193 17.439 -4.073 1.00 37.85 106 SER D N 1
ATOM 4434 C CA . SER D 1 108 ? -19.111 17.604 -5.044 1.00 38.05 106 SER D CA 1
ATOM 4435 C C . SER D 1 108 ? -17.828 18.185 -4.408 1.00 37.94 106 SER D C 1
ATOM 4436 O O . SER D 1 108 ? -16.719 17.868 -4.842 1.00 37.94 106 SER D O 1
ATOM 4439 N N . GLN D 1 109 ? -17.977 19.008 -3.368 1.00 37.71 107 GLN D N 1
ATOM 4440 C CA . GLN D 1 109 ? -16.821 19.455 -2.582 1.00 37.71 107 GLN D CA 1
ATOM 4441 C C . GLN D 1 109 ? -16.174 18.311 -1.800 1.00 37.19 107 GLN D C 1
ATOM 4442 O O . GLN D 1 109 ? -14.946 18.220 -1.727 1.00 37.27 107 GLN D O 1
ATOM 4448 N N . LEU D 1 110 ? -17.001 17.439 -1.228 1.00 36.73 108 LEU D N 1
ATOM 4449 C CA . LEU D 1 110 ? -16.515 16.232 -0.556 1.00 36.30 108 LEU D CA 1
ATOM 4450 C C . LEU D 1 110 ? -15.692 15.357 -1.507 1.00 35.95 108 LEU D C 1
ATOM 4451 O O . LEU D 1 110 ? -14.607 14.909 -1.143 1.00 36.20 108 LEU D O 1
ATOM 4456 N N . ALA D 1 111 ? -16.196 15.138 -2.721 1.00 35.50 109 ALA D N 1
ATOM 4457 C CA . ALA D 1 111 ? -15.415 14.488 -3.790 1.00 35.13 109 ALA D CA 1
ATOM 4458 C C . ALA D 1 111 ? -14.092 15.210 -4.075 1.00 34.63 109 ALA D C 1
ATOM 4459 O O . ALA D 1 111 ? -13.022 14.598 -4.046 1.00 34.20 109 ALA D O 1
ATOM 4461 N N . LEU D 1 112 ? -14.175 16.514 -4.330 1.00 34.77 110 LEU D N 1
ATOM 4462 C CA . LEU D 1 112 ? -13.003 17.316 -4.689 1.00 35.04 110 LEU D CA 1
ATOM 4463 C C . LEU D 1 112 ? -11.913 17.330 -3.617 1.00 35.48 110 LEU D C 1
ATOM 4464 O O . LEU D 1 112 ? -10.747 17.034 -3.911 1.00 35.66 110 LEU D O 1
ATOM 4469 N N . TYR D 1 113 ? -12.291 17.675 -2.384 1.00 35.55 111 TYR D N 1
ATOM 4470 C CA . TYR D 1 113 ? -11.332 17.755 -1.272 1.00 35.57 111 TYR D CA 1
ATOM 4471 C C . TYR D 1 113 ? -10.594 16.441 -1.049 1.00 35.34 111 TYR D C 1
ATOM 4472 O O . TYR D 1 113 ? -9.385 16.434 -0.813 1.00 35.25 111 TYR D O 1
ATOM 4481 N N . GLN D 1 114 ? -11.327 15.333 -1.138 1.00 35.17 112 GLN D N 1
ATOM 4482 C CA . GLN D 1 114 ? -10.752 14.015 -0.914 1.00 35.09 112 GLN D CA 1
ATOM 4483 C C . GLN D 1 114 ? -9.856 13.593 -2.064 1.00 35.79 112 GLN D C 1
ATOM 4484 O O . GLN D 1 114 ? -8.860 12.902 -1.839 1.00 35.43 112 GLN D O 1
ATOM 4490 N N . LYS D 1 115 ? -10.221 13.989 -3.289 1.00 36.49 113 LYS D N 1
ATOM 4491 C CA . LYS D 1 115 ? -9.347 13.799 -4.453 1.00 37.81 113 LYS D CA 1
ATOM 4492 C C . LYS D 1 115 ? -8.054 14.588 -4.291 1.00 37.63 113 LYS D C 1
ATOM 4493 O O . LYS D 1 115 ? -6.986 14.121 -4.664 1.00 37.89 113 LYS D O 1
ATOM 4499 N N . CYS D 1 116 ? -8.164 15.781 -3.720 1.00 37.93 114 CYS D N 1
ATOM 4500 C CA . CYS D 1 116 ? -7.007 16.646 -3.478 1.00 38.27 114 CYS D CA 1
ATOM 4501 C C . CYS D 1 116 ? -6.170 16.267 -2.260 1.00 37.92 114 CYS D C 1
ATOM 4502 O O . CYS D 1 116 ? -5.181 16.937 -1.964 1.00 38.19 114 CYS D O 1
ATOM 4505 N N . GLY D 1 117 ? -6.574 15.210 -1.554 1.00 37.54 115 GLY D N 1
ATOM 4506 C CA . GLY D 1 117 ? -5.801 14.677 -0.441 1.00 36.67 115 GLY D CA 1
ATOM 4507 C C . GLY D 1 117 ? -6.319 14.896 0.972 1.00 36.37 115 GLY D C 1
ATOM 4508 O O . GLY D 1 117 ? -5.708 14.423 1.918 1.00 36.52 115 GLY D O 1
ATOM 4509 N N . PHE D 1 118 ? -7.422 15.621 1.134 1.00 36.27 116 PHE D N 1
ATOM 4510 C CA . PHE D 1 118 ? -8.029 15.811 2.466 1.00 36.00 116 PHE D CA 1
ATOM 4511 C C . PHE D 1 118 ? -8.814 14.582 2.897 1.00 35.46 116 PHE D C 1
ATOM 4512 O O . PHE D 1 118 ? -9.493 13.969 2.080 1.00 35.79 116 PHE D O 1
ATOM 4520 N N . ARG D 1 119 ? -8.736 14.241 4.178 1.00 34.53 117 ARG D N 1
ATOM 4521 C CA . ARG D 1 119 ? -9.473 13.111 4.722 1.00 34.00 117 ARG D CA 1
ATOM 4522 C C . ARG D 1 119 ? -10.521 13.545 5.761 1.00 34.15 117 ARG D C 1
ATOM 4523 O O . ARG D 1 119 ? -10.211 14.286 6.693 1.00 34.05 117 ARG D O 1
ATOM 4531 N N . ILE D 1 120 ? -11.752 13.068 5.594 1.00 34.24 118 ILE D N 1
ATOM 4532 C CA . ILE D 1 120 ? -12.828 13.304 6.557 1.00 34.65 118 ILE D CA 1
ATOM 4533 C C . ILE D 1 120 ? -12.472 12.681 7.913 1.00 35.00 118 ILE D C 1
ATOM 4534 O O . ILE D 1 120 ? -12.112 11.498 7.986 1.00 35.19 118 ILE D O 1
ATOM 4539 N N . PHE D 1 121 ? -12.568 13.473 8.980 1.00 35.20 119 PHE D N 1
ATOM 4540 C CA . PHE D 1 121 ? -12.212 12.983 10.309 1.00 35.75 119 PHE D CA 1
ATOM 4541 C C . PHE D 1 121 ? -13.236 13.268 11.415 1.00 35.72 119 PHE D C 1
ATOM 4542 O O . PHE D 1 121 ? -13.127 12.712 12.508 1.00 36.12 119 PHE D O 1
ATOM 4550 N N . SER D 1 122 ? -14.201 14.144 11.151 1.00 35.41 120 SER D N 1
ATOM 4551 C CA . SER D 1 122 ? -15.120 14.599 12.201 1.00 35.51 120 SER D CA 1
ATOM 4552 C C . SER D 1 122 ? -16.341 15.307 11.633 1.00 35.44 120 SER D C 1
ATOM 4553 O O . SER D 1 122 ? -16.357 15.703 10.466 1.00 35.82 120 SER D O 1
ATOM 4556 N N . ILE D 1 123 ? -17.365 15.453 12.468 1.00 35.36 121 ILE D N 1
ATOM 4557 C CA . ILE D 1 123 ? -18.579 16.187 12.121 1.00 34.99 121 ILE D CA 1
ATOM 4558 C C . ILE D 1 123 ? -18.880 17.182 13.254 1.00 35.60 121 ILE D C 1
ATOM 4559 O O . ILE D 1 123 ? -18.805 16.819 14.426 1.00 35.40 121 ILE D O 1
ATOM 4564 N N . ASP D 1 124 ? -19.151 18.445 12.909 1.00 36.09 122 ASP D N 1
ATOM 4565 C CA . ASP D 1 124 ? -19.774 19.377 13.851 1.00 36.54 122 ASP D CA 1
ATOM 4566 C C . ASP D 1 124 ? -21.276 19.349 13.562 1.00 35.43 122 ASP D C 1
ATOM 4567 O O . ASP D 1 124 ? -21.730 19.899 12.560 1.00 34.69 122 ASP D O 1
ATOM 4572 N N . PHE D 1 125 ? -22.047 18.713 14.434 1.00 34.91 123 PHE D N 1
ATOM 4573 C CA . PHE D 1 125 ? -23.490 18.589 14.195 1.00 34.62 123 PHE D CA 1
ATOM 4574 C C . PHE D 1 125 ? -24.199 19.913 14.391 1.00 34.68 123 PHE D C 1
ATOM 4575 O O . PHE D 1 125 ? -23.884 20.645 15.325 1.00 34.64 123 PHE D O 1
ATOM 4583 N N . ASP D 1 126 ? -25.129 20.225 13.484 1.00 35.02 124 ASP D N 1
ATOM 4584 C CA . ASP D 1 126 ? -25.981 21.438 13.567 1.00 35.39 124 ASP D CA 1
ATOM 4585 C C . ASP D 1 126 ? -25.223 22.771 13.423 1.00 35.47 124 ASP D C 1
ATOM 4586 O O . ASP D 1 126 ? -25.760 23.847 13.740 1.00 35.40 124 ASP D O 1
ATOM 4591 N N . TYR D 1 127 ? -23.987 22.689 12.945 1.00 35.54 125 TYR D N 1
ATOM 4592 C CA . TYR D 1 127 ? -23.157 23.860 12.728 1.00 36.11 125 TYR D CA 1
ATOM 4593 C C . TYR D 1 127 ? -23.909 24.945 11.958 1.00 37.13 125 TYR D C 1
ATOM 4594 O O . TYR D 1 127 ? -23.927 26.106 12.378 1.00 37.09 125 TYR D O 1
ATOM 4603 N N . PHE D 1 128 ? -24.534 24.552 10.848 1.00 38.22 126 PHE D N 1
ATOM 4604 C CA . PHE D 1 128 ? -25.192 25.497 9.946 1.00 39.65 126 PHE D CA 1
ATOM 4605 C C . PHE D 1 128 ? -26.482 26.077 10.512 1.00 41.04 126 PHE D C 1
ATOM 4606 O O . PHE D 1 128 ? -26.770 27.256 10.314 1.00 41.13 126 PHE D O 1
ATOM 4614 N N . SER D 1 129 ? -27.232 25.241 11.233 1.00 42.64 127 SER D N 1
ATOM 4615 C CA . SER D 1 129 ? -28.436 25.654 11.955 1.00 44.22 127 SER D CA 1
ATOM 4616 C C . SER D 1 129 ? -28.130 26.730 13.012 1.00 45.03 127 SER D C 1
ATOM 4617 O O . SER D 1 129 ? -28.911 27.671 13.191 1.00 45.48 127 SER D O 1
ATOM 4620 N N . LYS D 1 130 ? -26.998 26.593 13.702 1.00 45.68 128 LYS D N 1
ATOM 4621 C CA . LYS D 1 130 ? -26.591 27.577 14.708 1.00 46.76 128 LYS D CA 1
ATOM 4622 C C . LYS D 1 130 ? -26.107 28.887 14.079 1.00 47.19 128 LYS D C 1
ATOM 4623 O O . LYS D 1 130 ? -26.498 29.976 14.516 1.00 47.40 128 LYS D O 1
ATOM 4629 N N . HIS D 1 131 ? -25.278 28.764 13.044 1.00 47.50 129 HIS D N 1
ATOM 4630 C CA . HIS D 1 131 ? -24.5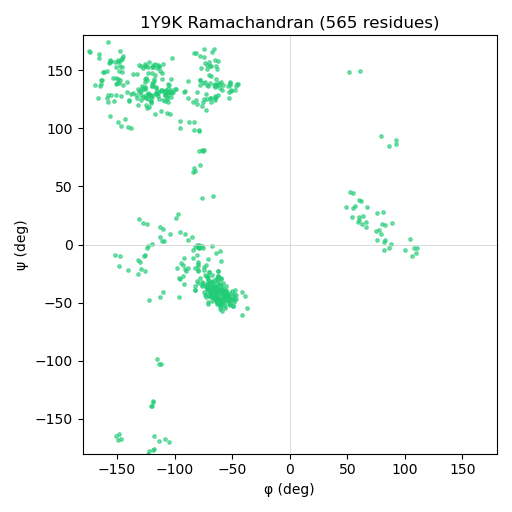41 29.891 12.484 1.00 47.98 129 HIS D CA 1
ATOM 4631 C C . HIS D 1 131 ? -25.365 30.766 11.558 1.00 48.29 129 HIS D C 1
ATOM 4632 O O . HIS D 1 131 ? -25.008 31.923 11.317 1.00 48.09 129 HIS D O 1
ATOM 4639 N N . TYR D 1 132 ? -26.446 30.203 11.022 1.00 48.88 130 TYR D N 1
ATOM 4640 C CA . TYR D 1 132 ? -27.270 30.886 10.019 1.00 49.49 130 TYR D CA 1
ATOM 4641 C C . TYR D 1 132 ? -28.752 30.829 10.361 1.00 50.47 130 TYR D C 1
ATOM 4642 O O . TYR D 1 132 ? -29.284 29.767 10.706 1.00 50.61 130 TYR D O 1
ATOM 4651 N N . GLU D 1 133 ? -29.393 31.992 10.282 1.00 51.59 131 GLU D N 1
ATOM 4652 C CA . GLU D 1 133 ? -30.822 32.146 10.525 1.00 52.97 131 GLU D CA 1
ATOM 4653 C C . GLU D 1 133 ? -31.615 31.314 9.518 1.00 53.22 131 GLU D C 1
ATOM 4654 O O . GLU D 1 133 ? -32.510 30.545 9.880 1.00 53.23 131 GLU D O 1
ATOM 4660 N N . GLU D 1 134 ? -31.239 31.479 8.251 1.00 53.79 132 GLU D N 1
ATOM 4661 C CA . GLU D 1 134 ? -31.887 30.855 7.104 1.00 54.01 132 GLU D CA 1
ATOM 4662 C C . GLU D 1 134 ? -31.406 29.421 6.897 1.00 53.61 132 GLU D C 1
ATOM 4663 O O . GLU D 1 134 ? -30.197 29.178 6.763 1.00 53.63 132 GLU D O 1
ATOM 4669 N N . GLU D 1 135 ? -32.350 28.478 6.866 1.00 53.04 133 GLU D N 1
ATOM 4670 C CA . GLU D 1 135 ? -32.043 27.096 6.499 1.00 52.43 133 GLU D CA 1
ATOM 4671 C C . GLU D 1 135 ? -31.486 27.040 5.082 1.00 52.16 133 GLU D C 1
ATOM 4672 O O . GLU D 1 135 ? -31.973 27.732 4.182 1.00 51.97 133 GLU D O 1
ATOM 4678 N N . ILE D 1 136 ? -30.450 26.224 4.905 1.00 51.88 134 ILE D N 1
ATOM 4679 C CA . ILE D 1 136 ? -29.748 26.105 3.634 1.00 51.49 134 ILE D CA 1
ATOM 4680 C C . ILE D 1 136 ? -30.013 24.714 3.062 1.00 51.46 134 ILE D C 1
ATOM 4681 O O . ILE D 1 136 ? -29.931 23.713 3.780 1.00 51.42 134 ILE D O 1
ATOM 4686 N N . ILE D 1 137 ? -30.356 24.665 1.776 1.00 51.32 135 ILE D N 1
ATOM 4687 C CA . ILE D 1 137 ? -30.596 23.407 1.073 1.00 51.42 135 ILE D CA 1
ATOM 4688 C C . ILE D 1 137 ? -29.709 23.344 -0.166 1.00 51.56 135 ILE D C 1
ATOM 4689 O O . ILE D 1 137 ? -29.682 24.287 -0.960 1.00 51.79 135 ILE D O 1
ATOM 4694 N N . GLU D 1 138 ? -28.971 22.245 -0.315 1.00 51.44 136 GLU D N 1
ATOM 4695 C CA . GLU D 1 138 ? -28.161 22.007 -1.514 1.00 51.47 136 GLU D CA 1
ATOM 4696 C C . GLU D 1 138 ? -28.527 20.666 -2.149 1.00 50.71 136 GLU D C 1
ATOM 4697 O O . GLU D 1 138 ? -28.398 19.618 -1.507 1.00 50.75 136 GLU D O 1
ATOM 4703 N N . ASN D 1 139 ? -28.981 20.711 -3.403 1.00 50.05 137 ASN D N 1
ATOM 4704 C CA . ASN D 1 139 ? -29.335 19.511 -4.178 1.00 49.42 137 ASN D CA 1
ATOM 4705 C C . ASN D 1 139 ? -30.309 18.576 -3.457 1.00 48.39 137 ASN D C 1
ATOM 4706 O O . ASN D 1 139 ? -30.115 17.359 -3.429 1.00 48.26 137 ASN D O 1
ATOM 4711 N N . GLY D 1 140 ? -31.349 19.155 -2.863 1.00 47.39 138 GLY D N 1
ATOM 4712 C CA . GLY D 1 140 ? -32.374 18.377 -2.175 1.00 46.08 138 GLY D CA 1
ATOM 4713 C C . GLY D 1 140 ? -31.960 17.826 -0.822 1.00 45.33 138 GLY D C 1
ATOM 4714 O O . GLY D 1 140 ? -32.661 16.974 -0.248 1.00 45.21 138 GLY D O 1
ATOM 4715 N N . ILE D 1 141 ? -30.825 18.308 -0.312 1.00 44.22 139 ILE D N 1
ATOM 4716 C CA . ILE D 1 141 ? -30.325 17.915 1.010 1.00 42.81 139 ILE D CA 1
ATOM 4717 C C . ILE D 1 141 ? -30.183 19.162 1.888 1.00 42.19 139 ILE D C 1
ATOM 4718 O O . ILE D 1 141 ? -29.558 20.148 1.483 1.00 41.47 139 ILE D O 1
ATOM 4723 N N . VAL D 1 142 ? -30.756 19.108 3.089 1.00 41.52 140 VAL D N 1
ATOM 4724 C CA . VAL D 1 142 ? -30.570 20.167 4.084 1.00 40.97 140 VAL D CA 1
ATOM 4725 C C . VAL D 1 142 ? -29.097 20.205 4.514 1.00 40.59 140 VAL D C 1
ATOM 4726 O O . VAL D 1 142 ? -28.518 19.180 4.889 1.00 40.30 140 VAL D O 1
ATOM 4730 N N . CYS D 1 143 ? -28.495 21.389 4.401 1.00 40.21 141 CYS D N 1
ATOM 4731 C CA . CYS D 1 143 ? -27.141 21.625 4.857 1.00 39.51 141 CYS D CA 1
ATOM 4732 C C . CYS D 1 143 ? -27.192 21.912 6.360 1.00 38.92 141 CYS D C 1
ATOM 4733 O O . CYS D 1 143 ? -27.603 22.989 6.815 1.00 38.63 141 CYS D O 1
ATOM 4736 N N . ARG D 1 144 ? -26.765 20.920 7.124 1.00 38.16 142 ARG D N 1
ATOM 4737 C CA . ARG D 1 144 ? -27.063 20.849 8.540 1.00 37.72 142 ARG D CA 1
ATOM 4738 C C . ARG D 1 144 ? -25.794 20.800 9.371 1.00 36.69 142 ARG D C 1
ATOM 4739 O O . ARG D 1 144 ? -25.653 21.526 10.347 1.00 36.46 142 ARG D O 1
ATOM 4747 N N . ASP D 1 145 ? -24.879 19.931 8.954 1.00 35.69 143 ASP D N 1
ATOM 4748 C CA . ASP D 1 145 ? -23.697 19.570 9.723 1.00 34.72 143 ASP D CA 1
ATOM 4749 C C . ASP D 1 145 ? -22.451 19.926 8.939 1.00 34.02 143 ASP D C 1
ATOM 4750 O O . ASP D 1 145 ? -22.448 19.828 7.713 1.00 33.78 143 ASP D O 1
ATOM 4763 N N . ILE D 1 147 ? -18.908 18.913 7.861 1.00 32.06 145 ILE D N 1
ATOM 4764 C CA . ILE D 1 147 ? -17.994 17.777 7.708 1.00 31.40 145 ILE D CA 1
ATOM 4765 C C . ILE D 1 147 ? -16.578 18.341 7.722 1.00 31.53 145 ILE D C 1
ATOM 4766 O O . ILE D 1 147 ? -16.279 19.288 6.994 1.00 31.74 145 ILE D O 1
ATOM 4771 N N . ARG D 1 148 ? -15.721 17.774 8.569 1.00 31.32 146 ARG D N 1
ATOM 4772 C CA . ARG D 1 148 ? -14.371 18.283 8.780 1.00 31.13 146 ARG D CA 1
ATOM 4773 C C . ARG D 1 148 ? -13.338 17.384 8.122 1.00 30.65 146 ARG D C 1
ATOM 4774 O O . ARG D 1 148 ? -13.295 16.169 8.379 1.00 30.21 146 ARG D O 1
ATOM 4782 N N . LEU D 1 149 ? -12.481 17.977 7.302 1.00 30.10 147 LEU D N 1
ATOM 4783 C CA . LEU D 1 149 ? -11.441 17.194 6.638 1.00 30.31 147 LEU D CA 1
ATOM 4784 C C . LEU D 1 149 ? -10.056 17.742 6.975 1.00 30.54 147 LEU D C 1
ATOM 4785 O O . LEU D 1 149 ? -9.921 18.900 7.351 1.00 31.00 147 LEU D O 1
ATOM 4790 N N . ALA D 1 150 ? -9.030 16.912 6.852 1.00 30.75 148 ALA D N 1
ATOM 4791 C CA . ALA D 1 150 ? -7.673 17.369 7.111 1.00 31.38 148 ALA D CA 1
ATOM 4792 C C . ALA D 1 150 ? -6.640 16.613 6.289 1.00 32.01 148 ALA D C 1
ATOM 4793 O O . ALA D 1 150 ? -6.838 15.452 5.939 1.00 31.85 148 ALA D O 1
ATOM 4803 N N . GLU D 1 152 ? -2.287 16.070 6.345 1.00 36.52 150 GLU D N 1
ATOM 4804 C CA . GLU D 1 152 ? -0.966 16.298 6.935 1.00 38.54 150 GLU D CA 1
ATOM 4805 C C . GLU D 1 152 ? -0.025 16.819 5.851 1.00 37.88 150 GLU D C 1
ATOM 4806 O O . GLU D 1 152 ? -0.021 16.297 4.745 1.00 38.06 150 GLU D O 1
ATOM 4812 N N . LEU D 1 153 ? 0.755 17.856 6.159 1.00 38.22 151 LEU D N 1
ATOM 4813 C CA . LEU D 1 153 ? 1.560 18.552 5.136 1.00 38.04 151 LEU D CA 1
ATOM 4814 C C . LEU D 1 153 ? 3.027 18.101 5.047 1.00 38.60 151 LEU D C 1
ATOM 4815 O O . LEU D 1 153 ? 3.724 17.986 6.061 1.00 39.23 151 LEU D O 1
#